Protein 1AM7 (pdb70)

Organism: Escherichia phage lambda (NCBI:txid2681611)

Foldseek 3Di:
DDDDDLLLQLLLLLLLLVVQQDVPQDDPPRSQQAWPVRDGDDFWQEQPQDWDDPDVVDTFGFGGSNGDGRPPPVCVVVVPRTNDNVSVSVVVVVVLVVLVCPVCSVVAVQLVSLQSCVVVPSGDHVVDPPSVVSSVVSSVSSVVSPGDHD/DDDDDLLLQLLLLLLLLVVQADVPQDDPPRSQQAWPPRDGDDFWQEQPQDWDDPPVQPTAGFGGSNGDGRPPPVCVVVVPRTNDNVSVSVVVVVVLVVLVLVVCSVVAVQVVSLVSCLCVPQRPPVPRPDHHDDSVVSSVSSVVSPGDHD/DDDDDLLLVLLLLLLLLVVQADVPQDDPPRSQQAWPPRDGDDFFQEQPQDWDDPDPPDIFGQGGSNGDGRPPPVCVVVVPRTRDNVSVSVVVVVLLVVLVLVVCSVVAVQLVSLQSCVVVPSGDHVVDDCSVVSVVVSSVSSVVSPGDHD

Solvent-accessible surface area: 21314 Å² total

Nearest PDB structures (foldseek):
  1am7-assembly1_A  TM=1.004E+00  e=1.777E-24  Lambdavirus lambda
  1d9u-assembly1_A  TM=9.525E-01  e=1.340E-22  Lambdavirus lambda
  8kea-assembly1_C  TM=6.366E-01  e=3.855E-06  unclassified Caudoviricetes
  1ge9-assembly1_A  TM=1.756E-01  e=1.557E+00  Aquifex aeolicus
  1am7-assembly1_A  TM=1.007E+00  e=6.224E-26  Lambdavirus lambda

Secondary structure (DSSP, 8-state):
-PPP-HHHHHHHHHH---SSSSSSS--SSTTTTBBTTS-B----SS-----EEEETTEEE--BTTTTB----HHHHHHT-----HHHHHHHHHHHHHHTT-HHHHHHT-HHHHHHHHTT---SPPTTSTTHHHHHHHHHHHHHHTT----/-PPP-HHHHHHHHHH---SSSSSSS--SSTTTTBBTTS-B----SS-----S---TTT----BTTTTB----HHHHHHT-----HHHHHHHHHHHHHHTT-HHHHHHT-HHHHHHHHTT---STT--SSS----HHHHHHHHHHTT----/-PPP-HHHHHHHHHH---SSSSSSS--SSTTTTBBTTS-B----SS-----EEEETTEEE--BTTTTB----HHHHHHT-----HHHHHHHHHHHHHHTT-HHHHHHT-HHHHHHHHTT---SPPTTSTTHHHHHHHHHHHHHHTT----

Structure (mmCIF, N/CA/C/O backbone):
data_1AM7
#
_entry.id   1AM7
#
_cell.length_a   73.010
_cell.length_b   78.800
_cell.length_c   82.310
_cell.angle_alpha   90.00
_cell.angle_beta   90.00
_cell.angle_gamma   90.00
#
_symmetry.space_group_name_H-M   'P 21 21 21'
#
loop_
_entity.id
_entity.type
_entity.pdbx_description
1 polymer LYSOZYME
2 non-polymer 'ISOPROPYL ALCOHOL'
3 water water
#
loop_
_atom_site.group_PDB
_atom_site.id
_atom_site.type_symbol
_atom_site.label_atom_id
_atom_site.label_alt_id
_atom_site.label_comp_id
_atom_site.label_asym_id
_atom_site.label_entity_id
_atom_site.label_seq_id
_atom_site.pdbx_PDB_ins_code
_atom_site.Cartn_x
_atom_site.Cartn_y
_atom_site.Cartn_z
_atom_site.occupancy
_atom_site.B_iso_or_equiv
_atom_site.auth_seq_id
_atom_site.auth_comp_id
_atom_site.auth_asym_id
_atom_site.auth_atom_id
_atom_site.pdbx_PDB_model_num
ATOM 1 N N . MET A 1 1 ? 69.740 78.991 29.897 1.00 46.56 1 MET A N 1
ATOM 2 C CA . MET A 1 1 ? 68.840 79.187 28.738 1.00 47.11 1 MET A CA 1
ATOM 3 C C . MET A 1 1 ? 69.661 79.039 27.455 1.00 42.76 1 MET A C 1
ATOM 4 O O . MET A 1 1 ? 70.807 79.502 27.391 1.00 43.07 1 MET A O 1
ATOM 9 N N . VAL A 1 2 ? 69.108 78.293 26.497 1.00 36.55 2 VAL A N 1
ATOM 10 C CA . VAL A 1 2 ? 69.726 78.074 25.186 1.00 29.16 2 VAL A CA 1
ATOM 11 C C . VAL A 1 2 ? 69.694 79.423 24.462 1.00 26.75 2 VAL A C 1
ATOM 12 O O . VAL A 1 2 ? 68.754 80.189 24.606 1.00 27.29 2 VAL A O 1
ATOM 16 N N . GLU A 1 3 ? 70.733 79.715 23.702 1.00 25.47 3 GLU A N 1
ATOM 17 C CA . GLU A 1 3 ? 70.798 80.969 22.986 1.00 23.77 3 GLU A CA 1
ATOM 18 C C . GLU A 1 3 ? 69.841 81.035 21.791 1.00 23.72 3 GLU A C 1
ATOM 19 O O . GLU A 1 3 ? 69.594 80.050 21.101 1.00 23.20 3 GLU A O 1
ATOM 25 N N . ILE A 1 4 ? 69.307 82.208 21.528 1.00 23.36 4 ILE A N 1
ATOM 26 C CA . ILE A 1 4 ? 68.413 82.345 20.398 1.00 25.27 4 ILE A CA 1
ATOM 27 C C . ILE A 1 4 ? 69.172 82.974 19.251 1.00 24.13 4 ILE A C 1
ATOM 28 O O . ILE A 1 4 ? 70.016 83.832 19.481 1.00 28.75 4 ILE A O 1
ATOM 33 N N . ASN A 1 5 ? 68.952 82.477 18.039 1.00 18.41 5 ASN A N 1
ATOM 34 C CA . ASN A 1 5 ? 69.581 83.048 16.863 1.00 15.71 5 ASN A CA 1
ATOM 35 C C . ASN A 1 5 ? 68.477 83.087 15.843 1.00 17.26 5 ASN A C 1
ATOM 36 O O . ASN A 1 5 ? 67.369 82.621 16.124 1.00 21.06 5 ASN A O 1
ATOM 41 N N . ASN A 1 6 ? 68.746 83.622 14.664 1.00 19.61 6 ASN A N 1
ATOM 42 C CA . ASN A 1 6 ? 67.695 83.730 13.670 1.00 22.72 6 ASN A CA 1
ATOM 43 C C . ASN A 1 6 ? 67.033 82.425 13.198 1.00 21.57 6 ASN A C 1
ATOM 44 O O . ASN A 1 6 ? 65.815 82.380 12.960 1.00 20.37 6 ASN A O 1
ATOM 49 N N . GLN A 1 7 ? 67.821 81.360 13.100 1.00 20.58 7 GLN A N 1
ATOM 50 C CA . GLN A 1 7 ? 67.303 80.074 12.655 1.00 18.39 7 GLN A CA 1
ATOM 51 C C . GLN A 1 7 ? 66.369 79.506 13.703 1.00 17.42 7 GLN A C 1
ATOM 52 O O . GLN A 1 7 ? 65.275 79.052 13.385 1.00 14.02 7 GLN A O 1
ATOM 58 N N . ARG A 1 8 ? 66.796 79.594 14.961 1.00 18.67 8 ARG A N 1
ATOM 59 C CA . ARG A 1 8 ? 66.024 79.108 16.092 1.00 18.97 8 ARG A CA 1
ATOM 60 C C . ARG A 1 8 ? 64.747 79.905 16.296 1.00 20.11 8 ARG A C 1
ATOM 61 O O . ARG A 1 8 ? 63.693 79.327 16.583 1.00 21.26 8 ARG A O 1
ATOM 69 N N . LYS A 1 9 ? 64.827 81.224 16.120 1.00 20.43 9 LYS A N 1
ATOM 70 C CA . LYS A 1 9 ? 63.654 82.081 16.274 1.00 18.41 9 LYS A CA 1
ATOM 71 C C . LYS A 1 9 ? 62.640 81.696 15.213 1.00 15.52 9 LYS A C 1
ATOM 72 O O . LYS A 1 9 ? 61.460 81.526 15.505 1.00 19.80 9 LYS A O 1
ATOM 78 N N . ALA A 1 10 ? 63.102 81.548 13.977 1.00 15.38 10 ALA A N 1
ATOM 79 C CA . ALA A 1 10 ? 62.225 81.153 12.880 1.00 14.94 10 ALA A CA 1
ATOM 80 C C . ALA A 1 10 ? 61.563 79.781 13.166 1.00 18.75 10 ALA A C 1
ATOM 81 O O . ALA A 1 10 ? 60.396 79.557 12.819 1.00 17.60 10 ALA A O 1
ATOM 83 N N . PHE A 1 11 ? 62.288 78.871 13.816 1.00 15.99 11 PHE A N 1
ATOM 84 C CA . PHE A 1 11 ? 61.719 77.574 14.142 1.00 13.85 11 PHE A CA 1
ATOM 85 C C . PHE A 1 11 ? 60.626 77.736 15.196 1.00 16.77 11 PHE A C 1
ATOM 86 O O . PHE A 1 11 ? 59.580 77.098 15.099 1.00 18.51 11 PHE A O 1
ATOM 94 N N . LEU A 1 12 ? 60.857 78.577 16.205 1.00 15.28 12 LEU A N 1
ATOM 95 C CA . LEU A 1 12 ? 59.846 78.807 17.241 1.00 12.68 12 LEU A CA 1
ATOM 96 C C . LEU A 1 12 ? 58.589 79.453 16.633 1.00 15.46 12 LEU A C 1
ATOM 97 O O . LEU A 1 12 ? 57.462 79.117 17.016 1.00 16.72 12 LEU A O 1
ATOM 102 N N . ASP A 1 13 ? 58.763 80.351 15.665 1.00 11.78 13 ASP A N 1
ATOM 103 C CA . ASP A 1 13 ? 57.599 80.976 15.020 1.00 12.36 13 ASP A CA 1
ATOM 104 C C . ASP A 1 13 ? 56.805 79.945 14.199 1.00 12.47 13 ASP A C 1
ATOM 105 O O . ASP A 1 13 ? 55.575 79.935 14.202 1.00 13.88 13 ASP A O 1
ATOM 110 N N . MET A 1 14 ? 57.519 79.094 13.475 1.00 12.23 14 MET A N 1
ATOM 111 C CA . MET A 1 14 ? 56.892 78.051 12.679 1.00 12.03 14 MET A CA 1
ATOM 112 C C . MET A 1 14 ? 56.097 77.140 13.611 1.00 16.01 14 MET A C 1
ATOM 113 O O . MET A 1 14 ? 54.955 76.774 13.318 1.00 14.14 14 MET A O 1
ATOM 118 N N . LEU A 1 15 ? 56.699 76.819 14.756 1.00 13.73 15 LEU A N 1
ATOM 119 C CA . LEU A 1 15 ? 56.087 75.975 15.768 1.00 11.27 15 LEU A CA 1
ATOM 120 C C . LEU A 1 15 ? 54.810 76.619 16.333 1.00 18.06 15 LEU A C 1
ATOM 121 O O . LEU A 1 15 ? 53.781 75.952 16.449 1.00 17.32 15 LEU A O 1
ATOM 126 N N . ALA A 1 16 ? 54.870 77.906 16.693 1.00 18.67 16 ALA A N 1
ATOM 127 C CA . ALA A 1 16 ? 53.697 78.609 17.234 1.00 14.02 16 ALA A CA 1
ATOM 128 C C . ALA A 1 16 ? 52.566 78.609 16.188 1.00 13.21 16 ALA A C 1
ATOM 129 O O . ALA A 1 16 ? 51.366 78.522 16.513 1.00 10.83 16 ALA A O 1
ATOM 145 N N . SER A 1 18 ? 52.235 76.295 13.689 1.00 19.30 18 SER A N 1
ATOM 146 C CA . SER A 1 18 ? 51.831 74.890 13.594 1.00 15.66 18 SER A CA 1
ATOM 147 C C . SER A 1 18 ? 50.893 74.495 14.738 1.00 16.63 18 SER A C 1
ATOM 148 O O . SER A 1 18 ? 49.865 73.870 14.503 1.00 18.78 18 SER A O 1
ATOM 151 N N . GLU A 1 19 ? 51.238 74.869 15.967 1.00 14.95 19 GLU A N 1
ATOM 152 C CA . GLU A 1 19 ? 50.422 74.544 17.131 1.00 13.96 19 GLU A CA 1
ATOM 153 C C . GLU A 1 19 ? 49.134 75.342 17.230 1.00 16.02 19 GLU A C 1
ATOM 154 O O . GLU A 1 19 ? 48.305 75.058 18.085 1.00 21.40 19 GLU A O 1
ATOM 160 N N . GLY A 1 20 ? 48.973 76.360 16.391 1.00 16.40 20 GLY A N 1
ATOM 161 C CA . GLY A 1 20 ? 47.747 77.144 16.425 1.00 16.04 20 GLY A CA 1
ATOM 162 C C . GLY A 1 20 ? 47.643 78.233 17.482 1.00 16.86 20 GLY A C 1
ATOM 163 O O . GLY A 1 20 ? 46.558 78.749 17.723 1.00 18.10 20 GLY A O 1
ATOM 164 N N . THR A 1 21 ? 48.751 78.609 18.110 1.00 15.47 21 THR A N 1
ATOM 165 C CA . THR A 1 21 ? 48.696 79.655 19.134 1.00 15.79 21 THR A CA 1
ATOM 166 C C . THR A 1 21 ? 48.945 81.028 18.516 1.00 15.61 21 THR A C 1
ATOM 167 O O . THR A 1 21 ? 48.390 82.027 18.969 1.00 16.79 21 THR A O 1
ATOM 171 N N . ASP A 1 22 ? 49.779 81.066 17.481 1.00 13.78 22 ASP A N 1
ATOM 172 C CA . ASP A 1 22 ? 50.118 82.302 16.788 1.00 15.89 22 ASP A CA 1
ATOM 173 C C . ASP A 1 22 ? 49.975 82.056 15.275 1.00 18.82 22 ASP A C 1
ATOM 174 O O . ASP A 1 22 ? 50.964 81.944 14.544 1.00 19.43 22 ASP A O 1
ATOM 179 N N . ASN A 1 23 ? 48.738 81.985 14.800 1.00 21.65 23 ASN A N 1
ATOM 180 C CA . ASN A 1 23 ? 48.504 81.696 13.387 1.00 27.42 23 ASN A CA 1
ATOM 181 C C . ASN A 1 23 ? 47.621 82.702 12.652 1.00 30.28 23 ASN A C 1
ATOM 182 O O . ASN A 1 23 ? 47.175 82.442 11.531 1.00 34.84 23 ASN A O 1
ATOM 187 N N . GLY A 1 24 ? 47.373 83.847 13.273 1.00 31.86 24 GLY A N 1
ATOM 188 C CA . GLY A 1 24 ? 46.561 84.863 12.635 1.00 30.49 24 GLY A CA 1
ATOM 189 C C . GLY A 1 24 ? 45.069 84.663 12.778 1.00 32.69 24 GLY A C 1
ATOM 190 O O . GLY A 1 24 ? 44.310 85.520 12.364 1.00 37.71 24 GLY A O 1
ATOM 191 N N . ARG A 1 25 ? 44.630 83.560 13.366 1.00 31.72 25 ARG A N 1
ATOM 192 C CA . ARG A 1 25 ? 43.195 83.343 13.520 1.00 33.32 25 ARG A CA 1
ATOM 193 C C . ARG A 1 25 ? 42.838 83.195 14.982 1.00 31.62 25 ARG A C 1
ATOM 194 O O . ARG A 1 25 ? 41.865 83.780 15.440 1.00 35.23 25 ARG A O 1
ATOM 202 N N . GLN A 1 26 ? 43.615 82.397 15.711 1.00 27.98 26 GLN A N 1
ATOM 203 C CA . GLN A 1 26 ? 43.384 82.196 17.134 1.00 25.24 26 GLN A CA 1
ATOM 204 C C . GLN A 1 26 ? 43.575 83.550 17.836 1.00 26.07 26 GLN A C 1
ATOM 205 O O . GLN A 1 26 ? 44.530 84.280 17.577 1.00 26.27 26 GLN A O 1
ATOM 211 N N . LYS A 1 27 ? 42.627 83.911 18.682 1.00 25.64 27 LYS A N 1
ATOM 212 C CA . LYS A 1 27 ? 42.697 85.164 19.417 1.00 27.79 27 LYS A CA 1
ATOM 213 C C . LYS A 1 27 ? 43.884 85.141 20.406 1.00 27.26 27 LYS A C 1
ATOM 214 O O . LYS A 1 27 ? 44.192 84.106 21.012 1.00 29.15 27 LYS A O 1
ATOM 220 N N . THR A 1 28 ? 44.567 86.276 20.535 1.00 25.17 28 THR A N 1
ATOM 221 C CA . THR A 1 28 ? 45.692 86.399 21.455 1.00 21.33 28 THR A CA 1
ATOM 222 C C . THR A 1 28 ? 46.051 87.870 21.658 1.00 20.11 28 THR A C 1
ATOM 223 O O . THR A 1 28 ? 45.825 88.681 20.769 1.00 21.56 28 THR A O 1
ATOM 227 N N . ARG A 1 29 ? 46.570 88.216 22.836 1.00 16.71 29 ARG A N 1
ATOM 228 C CA . ARG A 1 29 ? 46.985 89.596 23.109 1.00 15.67 29 ARG A CA 1
ATOM 229 C C . ARG A 1 29 ? 48.489 89.642 23.118 1.00 12.70 29 ARG A C 1
ATOM 230 O O . ARG A 1 29 ? 49.075 90.706 23.296 1.00 16.46 29 ARG A O 1
ATOM 238 N N . ASN A 1 30 ? 49.125 88.500 22.893 1.00 14.78 30 ASN A N 1
ATOM 239 C CA . ASN A 1 30 ? 50.572 88.449 22.972 1.00 11.42 30 ASN A CA 1
ATOM 240 C C . ASN A 1 30 ? 51.230 87.325 22.178 1.00 15.60 30 ASN A C 1
ATOM 241 O O . ASN A 1 30 ? 51.898 86.459 22.741 1.00 16.33 30 ASN A O 1
ATOM 246 N N . HIS A 1 31 ? 50.985 87.311 20.876 1.00 16.19 31 HIS A N 1
ATOM 247 C CA . HIS A 1 31 ? 51.577 86.333 19.973 1.00 19.36 31 HIS A CA 1
ATOM 248 C C . HIS A 1 31 ? 51.475 84.865 20.364 1.00 16.89 31 HIS A C 1
ATOM 249 O O . HIS A 1 31 ? 52.405 84.102 20.100 1.00 20.53 31 HIS A O 1
ATOM 256 N N . GLY A 1 32 ? 50.349 84.472 20.954 1.00 15.11 32 GLY A N 1
ATOM 257 C CA . GLY A 1 32 ? 50.153 83.090 21.360 1.00 11.32 32 GLY A CA 1
ATOM 258 C C . GLY A 1 32 ? 50.695 82.696 22.720 1.00 13.28 32 GLY A C 1
ATOM 259 O O . GLY A 1 32 ? 50.339 81.638 23.229 1.00 19.46 32 GLY A O 1
ATOM 260 N N . TYR A 1 33 ? 51.506 83.546 23.341 1.00 12.08 33 TYR A N 1
ATOM 261 C CA . TYR A 1 33 ? 52.092 83.242 24.646 1.00 10.43 33 TYR A CA 1
ATOM 262 C C . TYR A 1 33 ? 51.079 83.148 25.783 1.00 14.70 33 TYR A C 1
ATOM 263 O O . TYR A 1 33 ? 51.412 82.730 26.885 1.00 14.55 33 TYR A O 1
ATOM 272 N N . ASP A 1 34 ? 49.847 83.541 25.503 1.00 15.10 34 ASP A N 1
ATOM 273 C CA . ASP A 1 34 ? 48.787 83.557 26.503 1.00 17.24 34 ASP A CA 1
ATOM 274 C C . ASP A 1 34 ? 47.675 82.578 26.185 1.00 18.60 34 ASP A C 1
ATOM 275 O O . ASP A 1 34 ? 46.595 82.651 26.775 1.00 17.83 34 ASP A O 1
ATOM 280 N N . VAL A 1 35 ? 47.933 81.677 25.246 1.00 17.90 35 VAL A N 1
ATOM 281 C CA . VAL A 1 35 ? 46.919 80.725 24.830 1.00 19.37 35 VAL A CA 1
ATOM 282 C C . VAL A 1 35 ? 46.888 79.410 25.612 1.00 21.67 35 VAL A C 1
ATOM 283 O O . VAL A 1 35 ? 47.930 78.786 25.834 1.00 22.72 35 VAL A O 1
ATOM 287 N N . ILE A 1 36 ? 45.694 79.037 26.080 1.00 21.90 36 ILE A N 1
ATOM 288 C CA . ILE A 1 36 ? 45.474 77.783 26.808 1.00 19.49 36 ILE A CA 1
ATOM 289 C C . ILE A 1 36 ? 44.841 76.838 25.788 1.00 18.89 36 ILE A C 1
ATOM 290 O O . ILE A 1 36 ? 44.055 77.286 24.936 1.00 16.11 36 ILE A O 1
ATOM 295 N N . VAL A 1 37 ? 45.196 75.554 25.855 1.00 18.05 37 VAL A N 1
ATOM 296 C CA . VAL A 1 37 ? 44.631 74.548 24.962 1.00 19.34 37 VAL A CA 1
ATOM 297 C C . VAL A 1 37 ? 43.105 74.729 24.934 1.00 23.68 37 VAL A C 1
ATOM 298 O O . VAL A 1 37 ? 42.458 74.896 25.980 1.00 24.53 37 VAL A O 1
ATOM 302 N N . GLY A 1 38 ? 42.531 74.755 23.735 1.00 25.34 38 GLY A N 1
ATOM 303 C CA . GLY A 1 38 ? 41.096 74.952 23.638 1.00 28.99 38 GLY A CA 1
ATOM 304 C C . GLY A 1 38 ? 40.781 76.357 23.133 1.00 29.66 38 GLY A C 1
ATOM 305 O O . GLY A 1 38 ? 39.706 76.590 22.575 1.00 28.88 38 GLY A O 1
ATOM 306 N N . GLY A 1 39 ? 41.682 77.308 23.371 1.00 27.06 39 GLY A N 1
ATOM 307 C CA . GLY A 1 39 ? 41.463 78.650 22.867 1.00 25.30 39 GLY A CA 1
ATOM 308 C C . GLY A 1 39 ? 41.237 79.783 23.849 1.00 26.65 39 GLY A C 1
ATOM 309 O O . GLY A 1 39 ? 41.077 80.935 23.432 1.00 30.06 39 GLY A O 1
ATOM 310 N N . GLU A 1 40 ? 41.186 79.469 25.139 1.00 28.64 40 GLU A N 1
ATOM 311 C CA . GLU A 1 40 ? 40.982 80.469 26.193 1.00 30.13 40 GLU A CA 1
ATOM 312 C C . GLU A 1 40 ? 42.330 81.204 26.446 1.00 30.46 40 GLU A C 1
ATOM 313 O O . GLU A 1 40 ? 43.401 80.665 26.161 1.00 30.63 40 GLU A O 1
ATOM 319 N N . LEU A 1 41 ? 42.290 82.419 26.979 1.00 24.60 41 LEU A N 1
ATOM 320 C CA . LEU A 1 41 ? 43.515 83.167 27.234 1.00 22.35 41 LEU A CA 1
ATOM 321 C C . LEU A 1 41 ? 43.726 83.381 28.714 1.00 23.02 41 LEU A C 1
ATOM 322 O O . LEU A 1 41 ? 42.764 83.394 29.469 1.00 27.09 41 LEU A O 1
ATOM 327 N N . PHE A 1 42 ? 44.982 83.523 29.134 1.00 20.90 42 PHE A N 1
ATOM 328 C CA . PHE A 1 42 ? 45.285 83.793 30.538 1.00 17.27 42 PHE A CA 1
ATOM 329 C C . PHE A 1 42 ? 46.028 85.122 30.570 1.00 18.33 42 PHE A C 1
ATOM 330 O O . PHE A 1 42 ? 46.445 85.621 29.527 1.00 17.85 42 PHE A O 1
ATOM 338 N N . THR A 1 43 ? 46.133 85.745 31.738 1.00 22.47 43 THR A N 1
ATOM 339 C CA . THR A 1 43 ? 46.822 87.029 31.826 1.00 23.87 43 THR A CA 1
ATOM 340 C C . THR A 1 43 ? 47.920 87.060 32.865 1.00 26.03 43 THR A C 1
ATOM 341 O O . THR A 1 43 ? 48.749 87.968 32.872 1.00 29.37 43 THR A O 1
ATOM 345 N N . ASP A 1 44 ? 47.912 86.092 33.768 1.00 26.37 44 ASP A N 1
ATOM 346 C CA . ASP A 1 44 ? 48.925 86.029 34.809 1.00 27.44 44 ASP A CA 1
ATOM 347 C C . ASP A 1 44 ? 50.062 85.144 34.315 1.00 25.88 44 ASP A C 1
ATOM 348 O O . ASP A 1 44 ? 49.852 83.970 34.018 1.00 32.37 44 ASP A O 1
ATOM 353 N N . TYR A 1 45 ? 51.252 85.723 34.190 1.00 24.69 45 TYR A N 1
ATOM 354 C CA . TYR A 1 45 ? 52.413 84.994 33.688 1.00 22.21 45 TYR A CA 1
ATOM 355 C C . TYR A 1 45 ? 53.342 84.444 34.752 1.00 24.50 45 TYR A C 1
ATOM 356 O O . TYR A 1 45 ? 54.435 83.979 34.430 1.00 27.01 45 TYR A O 1
ATOM 365 N N . SER A 1 46 ? 52.938 84.495 36.017 1.00 23.15 46 SER A N 1
ATOM 366 C CA . SER A 1 46 ? 53.805 83.995 37.079 1.00 26.10 46 SER A CA 1
ATOM 367 C C . SER A 1 46 ? 53.890 82.469 37.127 1.00 24.99 46 SER A C 1
ATOM 368 O O . SER A 1 46 ? 54.829 81.909 37.699 1.00 22.59 46 SER A O 1
ATOM 371 N N . ASP A 1 47 ? 52.922 81.795 36.509 1.00 22.31 47 ASP A N 1
ATOM 372 C CA . ASP A 1 47 ? 52.932 80.342 36.479 1.00 23.74 47 ASP A CA 1
ATOM 373 C C . ASP A 1 47 ? 52.043 79.813 35.353 1.00 23.10 47 ASP A C 1
ATOM 374 O O . ASP A 1 47 ? 51.277 80.558 34.742 1.00 23.10 47 ASP A O 1
ATOM 379 N N . HIS A 1 48 ? 52.235 78.538 35.028 1.00 22.35 48 HIS A N 1
ATOM 380 C CA . HIS A 1 48 ? 51.443 77.840 34.022 1.00 21.81 48 HIS A CA 1
ATOM 381 C C . HIS A 1 48 ? 50.019 77.940 34.565 1.00 20.27 48 HIS A C 1
ATOM 382 O O . HIS A 1 48 ? 49.805 77.754 35.755 1.00 24.35 48 HIS A O 1
ATOM 389 N N . PRO A 1 49 ? 49.026 78.225 33.711 1.00 21.45 49 PRO A N 1
ATOM 390 C CA . PRO A 1 49 ? 47.643 78.334 34.215 1.00 22.80 49 PRO A CA 1
ATOM 391 C C . PRO A 1 49 ? 47.093 77.048 34.864 1.00 25.45 49 PRO A C 1
ATOM 392 O O . PRO A 1 49 ? 46.160 77.085 35.657 1.00 26.87 49 PRO A O 1
ATOM 396 N N . ARG A 1 50 ? 47.655 75.911 34.474 1.00 27.36 50 ARG A N 1
ATOM 397 C CA . ARG A 1 50 ? 47.270 74.611 35.018 1.00 28.93 50 ARG A CA 1
ATOM 398 C C . ARG A 1 50 ? 45.797 74.213 34.880 1.00 31.16 50 ARG A C 1
ATOM 399 O O . ARG A 1 50 ? 45.236 73.585 35.772 1.00 35.70 50 ARG A O 1
ATOM 407 N N . LYS A 1 51 ? 45.175 74.549 33.760 1.00 33.71 51 LYS A N 1
ATOM 408 C CA . LYS A 1 51 ? 43.789 74.181 33.542 1.00 32.63 51 LYS A CA 1
ATOM 409 C C . LYS A 1 51 ? 43.739 72.902 32.732 1.00 32.06 51 LYS A C 1
ATOM 410 O O . LYS A 1 51 ? 44.470 72.754 31.748 1.00 31.67 51 LYS A O 1
ATOM 416 N N . LEU A 1 52 ? 42.952 71.940 33.197 1.00 30.47 52 LEU A N 1
ATOM 417 C CA . LEU A 1 52 ? 42.780 70.702 32.450 1.00 31.91 52 LEU A CA 1
ATOM 418 C C . LEU A 1 52 ? 41.533 70.959 31.603 1.00 30.04 52 LEU A C 1
ATOM 419 O O . LEU A 1 52 ? 40.452 71.231 32.132 1.00 32.57 52 LEU A O 1
ATOM 424 N N . VAL A 1 53 ? 41.737 71.046 30.296 1.00 30.80 53 VAL A N 1
ATOM 425 C CA . VAL A 1 53 ? 40.656 71.296 29.351 1.00 30.88 53 VAL A CA 1
ATOM 426 C C . VAL A 1 53 ? 40.262 69.994 28.657 1.00 30.82 53 VAL A C 1
ATOM 427 O O . VAL A 1 53 ? 41.125 69.217 28.244 1.00 29.47 53 VAL A O 1
ATOM 431 N N . THR A 1 54 ? 38.959 69.737 28.592 1.00 33.87 54 THR A N 1
ATOM 432 C CA . THR A 1 54 ? 38.435 68.539 27.947 1.00 36.01 54 THR A CA 1
ATOM 433 C C . THR A 1 54 ? 38.084 68.946 26.538 1.00 37.65 54 THR A C 1
ATOM 434 O O . THR A 1 54 ? 37.216 69.788 26.349 1.00 41.48 54 THR A O 1
ATOM 438 N N . LEU A 1 55 ? 38.777 68.383 25.556 1.00 38.72 55 LEU A N 1
ATOM 439 C CA . LEU A 1 55 ? 38.512 68.696 24.156 1.00 42.28 55 LEU A CA 1
ATOM 440 C C . LEU A 1 55 ? 37.405 67.784 23.623 1.00 46.05 55 LEU A C 1
ATOM 441 O O . LEU A 1 55 ? 36.668 68.152 22.716 1.00 47.63 55 LEU A O 1
ATOM 446 N N . ASN A 1 56 ? 37.301 66.597 24.207 1.00 49.27 56 ASN A N 1
ATOM 447 C CA . ASN A 1 56 ? 36.278 65.598 23.886 1.00 52.79 56 ASN A CA 1
ATOM 448 C C . ASN A 1 56 ? 36.484 64.537 24.969 1.00 55.51 56 ASN A C 1
ATOM 449 O O . ASN A 1 56 ? 37.484 64.587 25.676 1.00 58.55 56 ASN A O 1
ATOM 454 N N . PRO A 1 57 ? 35.557 63.574 25.128 1.00 59.16 57 PRO A N 1
ATOM 455 C CA . PRO A 1 57 ? 35.711 62.544 26.172 1.00 58.29 57 PRO A CA 1
ATOM 456 C C . PRO A 1 57 ? 37.033 61.768 26.247 1.00 55.41 57 PRO A C 1
ATOM 457 O O . PRO A 1 57 ? 37.481 61.399 27.333 1.00 53.16 57 PRO A O 1
ATOM 461 N N . LYS A 1 58 ? 37.646 61.524 25.099 1.00 55.04 58 LYS A N 1
ATOM 462 C CA . LYS A 1 58 ? 38.904 60.792 25.057 1.00 60.29 58 LYS A CA 1
ATOM 463 C C . LYS A 1 58 ? 40.144 61.699 25.126 1.00 60.37 58 LYS A C 1
ATOM 464 O O . LYS A 1 58 ? 41.249 61.209 25.372 1.00 61.60 58 LYS A O 1
ATOM 470 N N . LEU A 1 59 ? 39.968 63.008 24.935 1.00 57.29 59 LEU A N 1
ATOM 471 C CA . LEU A 1 59 ? 41.107 63.928 24.927 1.00 52.60 59 LEU A CA 1
ATOM 472 C C . LEU A 1 59 ? 41.109 65.119 25.901 1.00 48.68 59 LEU A C 1
ATOM 473 O O . LEU A 1 59 ? 40.371 66.089 25.739 1.00 46.42 59 LEU A O 1
ATOM 478 N N . LYS A 1 60 ? 41.986 65.040 26.891 1.00 45.10 60 LYS A N 1
ATOM 479 C CA . LYS A 1 60 ? 42.158 66.088 27.882 1.00 42.58 60 LYS A CA 1
ATOM 480 C C . LYS A 1 60 ? 43.617 66.549 27.730 1.00 39.08 60 LYS A C 1
ATOM 481 O O . LYS A 1 60 ? 44.449 65.807 27.213 1.00 37.96 60 LYS A O 1
ATOM 487 N N . SER A 1 61 ? 43.935 67.758 28.174 1.00 32.52 61 SER A N 1
ATOM 488 C CA . SER A 1 61 ? 45.279 68.301 28.025 1.00 28.72 61 SER A CA 1
ATOM 489 C C . SER A 1 61 ? 45.452 69.540 28.887 1.00 27.41 61 SER A C 1
ATOM 490 O O . SER A 1 61 ? 44.488 70.215 29.216 1.00 25.07 61 SER A O 1
ATOM 493 N N . THR A 1 62 ? 46.690 69.825 29.270 1.00 29.73 62 THR A N 1
ATOM 494 C CA . THR A 1 62 ? 46.981 70.998 30.079 1.00 26.90 62 THR A CA 1
ATOM 495 C C . THR A 1 62 ? 47.897 71.955 29.309 1.00 25.86 62 THR A C 1
ATOM 496 O O . THR A 1 62 ? 48.468 72.872 29.903 1.00 27.48 62 THR A O 1
ATOM 500 N N . GLY A 1 63 ? 48.029 71.743 28.001 1.00 21.87 63 GLY A N 1
ATOM 501 C CA . GLY A 1 63 ? 48.878 72.598 27.189 1.00 19.40 63 GLY A CA 1
ATOM 502 C C . GLY A 1 63 ? 48.553 74.071 27.342 1.00 18.50 63 GLY A C 1
ATOM 503 O O . GLY A 1 63 ? 47.375 74.450 27.358 1.00 25.10 63 GLY A O 1
ATOM 504 N N . ALA A 1 64 ? 49.581 74.899 27.508 1.00 15.75 64 ALA A N 1
ATOM 505 C CA . ALA A 1 64 ? 49.395 76.346 27.650 1.00 16.97 64 ALA A CA 1
ATOM 506 C C . ALA A 1 64 ? 50.624 77.055 27.121 1.00 18.47 64 ALA A C 1
ATOM 507 O O . ALA A 1 64 ? 51.712 76.477 27.045 1.00 21.05 64 ALA A O 1
ATOM 509 N N . GLY A 1 65 ? 50.461 78.313 26.767 1.00 18.60 65 GLY A N 1
ATOM 510 C CA . GLY A 1 65 ? 51.580 79.066 26.240 1.00 19.40 65 GLY A CA 1
ATOM 511 C C . GLY A 1 65 ? 51.725 78.920 24.733 1.00 17.99 65 GLY A C 1
ATOM 512 O O . GLY A 1 65 ? 51.042 78.114 24.098 1.00 20.74 65 GLY A O 1
ATOM 513 N N . ARG A 1 66 ? 52.691 79.635 24.180 1.00 13.70 66 ARG A N 1
ATOM 514 C CA . ARG A 1 66 ? 52.917 79.639 22.758 1.00 14.70 66 ARG A CA 1
ATOM 515 C C . ARG A 1 66 ? 53.236 78.277 22.160 1.00 15.67 66 ARG A C 1
ATOM 516 O O . ARG A 1 66 ? 52.929 78.017 21.011 1.00 14.00 66 ARG A O 1
ATOM 524 N N . TYR A 1 67 ? 53.821 77.389 22.943 1.00 16.95 67 TYR A N 1
ATOM 525 C CA . TYR A 1 67 ? 54.187 76.084 22.421 1.00 16.04 67 TYR A CA 1
ATOM 526 C C . TYR A 1 67 ? 53.383 74.973 23.059 1.00 17.24 67 TYR A C 1
ATOM 527 O O . TYR A 1 67 ? 53.767 73.807 22.998 1.00 18.73 67 TYR A O 1
ATOM 536 N N . GLN A 1 68 ? 52.273 75.351 23.687 1.00 17.19 68 GLN A N 1
ATOM 537 C CA . GLN A 1 68 ? 51.371 74.398 24.317 1.00 17.53 68 GLN A CA 1
ATOM 538 C C . GLN A 1 68 ? 52.080 73.383 25.213 1.00 19.40 68 GLN A C 1
ATOM 539 O O . GLN A 1 68 ? 51.968 72.179 25.015 1.00 17.80 68 GLN A O 1
ATOM 545 N N . LEU A 1 69 ? 52.802 73.894 26.203 1.00 18.99 69 LEU A N 1
ATOM 546 C CA . LEU A 1 69 ? 53.560 73.081 27.144 1.00 15.44 69 LEU A CA 1
ATOM 547 C C . LEU A 1 69 ? 52.643 72.473 28.205 1.00 17.76 69 LEU A C 1
ATOM 548 O O . LEU A 1 69 ? 51.841 73.194 28.802 1.00 16.55 69 LEU A O 1
ATOM 553 N N . LEU A 1 70 ? 52.720 71.153 28.399 1.00 18.33 70 LEU A N 1
ATOM 554 C CA . LEU A 1 70 ? 51.912 70.459 29.413 1.00 18.02 70 LEU A CA 1
ATOM 555 C C . LEU A 1 70 ? 52.424 70.846 30.802 1.00 21.18 70 LEU A C 1
ATOM 556 O O . LEU A 1 70 ? 53.639 71.004 31.000 1.00 22.37 70 LEU A O 1
ATOM 561 N N . SER A 1 71 ? 51.524 70.942 31.780 1.00 21.71 71 SER A N 1
ATOM 562 C CA . SER A 1 71 ? 51.935 71.335 33.126 1.00 20.75 71 SER A CA 1
ATOM 563 C C . SER A 1 71 ? 52.993 70.451 33.765 1.00 23.19 71 SER A C 1
ATOM 564 O O . SER A 1 71 ? 53.910 70.976 34.407 1.00 24.42 71 SER A O 1
ATOM 567 N N . ARG A 1 72 ? 52.907 69.130 33.567 1.00 21.07 72 ARG A N 1
ATOM 568 C CA . ARG A 1 72 ? 53.890 68.244 34.162 1.00 25.37 72 ARG A CA 1
ATOM 569 C C . ARG A 1 72 ? 55.283 68.480 33.585 1.00 26.58 72 ARG A C 1
ATOM 570 O O . ARG A 1 72 ? 56.280 68.387 34.303 1.00 29.15 72 ARG A O 1
ATOM 606 N N . ASP A 1 75 ? 56.631 71.832 35.159 1.00 24.41 75 ASP A N 1
ATOM 607 C CA . ASP A 1 75 ? 57.216 71.633 36.480 1.00 26.58 75 ASP A CA 1
ATOM 608 C C . ASP A 1 75 ? 58.617 71.053 36.410 1.00 28.05 75 ASP A C 1
ATOM 609 O O . ASP A 1 75 ? 59.520 71.514 37.123 1.00 27.20 75 ASP A O 1
ATOM 614 N N . ALA A 1 76 ? 58.804 70.053 35.548 1.00 25.26 76 ALA A N 1
ATOM 615 C CA . ALA A 1 76 ? 60.119 69.446 35.391 1.00 26.77 76 ALA A CA 1
ATOM 616 C C . ALA A 1 76 ? 61.159 70.507 34.970 1.00 25.67 76 ALA A C 1
ATOM 617 O O . ALA A 1 76 ? 62.148 70.742 35.673 1.00 30.87 76 ALA A O 1
ATOM 619 N N . TYR A 1 77 ? 60.888 71.197 33.867 1.00 24.53 77 TYR A N 1
ATOM 620 C CA . TYR A 1 77 ? 61.786 72.218 33.347 1.00 18.46 77 TYR A CA 1
ATOM 621 C C . TYR A 1 77 ? 61.944 73.475 34.179 1.00 20.53 77 TYR A C 1
ATOM 622 O O . TYR A 1 77 ? 63.017 74.062 34.179 1.00 19.50 77 TYR A O 1
ATOM 631 N N . ARG A 1 78 ? 60.881 73.919 34.849 1.00 22.60 78 ARG A N 1
ATOM 632 C CA . ARG A 1 78 ? 60.957 75.104 35.706 1.00 25.05 78 ARG A CA 1
ATOM 633 C C . ARG A 1 78 ? 62.097 74.850 36.703 1.00 29.09 78 ARG A C 1
ATOM 634 O O . ARG A 1 78 ? 63.029 75.643 36.822 1.00 28.81 78 ARG A O 1
ATOM 649 N N . LYS A 1 79 ? 62.027 73.698 37.364 1.00 31.98 79 LYS A N 1
ATOM 650 C CA . LYS A 1 79 ? 62.987 73.263 38.373 1.00 33.51 79 LYS A CA 1
ATOM 651 C C . LYS A 1 79 ? 64.390 73.133 37.779 1.00 32.63 79 LYS A C 1
ATOM 652 O O . LYS A 1 79 ? 65.363 73.703 38.277 1.00 33.41 79 LYS A O 1
ATOM 658 N N . GLN A 1 80 ? 64.479 72.376 36.700 1.00 30.11 80 GLN A N 1
ATOM 659 C CA . GLN A 1 80 ? 65.733 72.143 36.014 1.00 27.86 80 GLN A CA 1
ATOM 660 C C . GLN A 1 80 ? 66.452 73.400 35.501 1.00 29.45 80 GLN A C 1
ATOM 661 O O . GLN A 1 80 ? 67.681 73.477 35.547 1.00 29.85 80 GLN A O 1
ATOM 667 N N . LEU A 1 81 ? 65.702 74.355 34.959 1.00 27.62 81 LEU A N 1
ATOM 668 C CA . LEU A 1 81 ? 66.309 75.561 34.403 1.00 25.85 81 LEU A CA 1
ATOM 669 C C . LEU A 1 81 ? 66.329 76.752 35.353 1.00 27.39 81 LEU A C 1
ATOM 670 O O . LEU A 1 81 ? 66.885 77.794 35.024 1.00 30.57 81 LEU A O 1
ATOM 675 N N . GLY A 1 82 ? 65.716 76.603 36.522 1.00 27.52 82 GLY A N 1
ATOM 676 C CA . GLY A 1 82 ? 65.673 77.689 37.488 1.00 28.58 82 GLY A CA 1
ATOM 677 C C . GLY A 1 82 ? 64.827 78.866 37.026 1.00 30.74 82 GLY A C 1
ATOM 678 O O . GLY A 1 82 ? 65.220 80.020 37.215 1.00 35.12 82 GLY A O 1
ATOM 679 N N . LEU A 1 83 ? 63.679 78.580 36.411 1.00 24.83 83 LEU A N 1
ATOM 680 C CA . LEU A 1 83 ? 62.789 79.620 35.917 1.00 26.57 83 LEU A CA 1
ATOM 681 C C . LEU A 1 83 ? 61.894 80.126 37.042 1.00 25.96 83 LEU A C 1
ATOM 682 O O . LEU A 1 83 ? 61.355 79.348 37.828 1.00 25.07 83 LEU A O 1
ATOM 687 N N . LYS A 1 84 ? 61.723 81.438 37.099 1.00 27.94 84 LYS A N 1
ATOM 688 C CA . LYS A 1 84 ? 60.911 82.043 38.141 1.00 30.75 84 LYS A CA 1
ATOM 689 C C . LYS A 1 84 ? 59.489 82.423 37.716 1.00 26.30 84 LYS A C 1
ATOM 690 O O . LYS A 1 84 ? 58.689 82.862 38.535 1.00 27.27 84 LYS A O 1
ATOM 696 N N . ASP A 1 85 ? 59.157 82.216 36.448 1.00 23.37 85 ASP A N 1
ATOM 697 C CA . ASP A 1 85 ? 57.825 82.557 35.961 1.00 19.73 85 ASP A CA 1
ATOM 698 C C . ASP A 1 85 ? 57.537 81.840 34.642 1.00 17.13 85 ASP A C 1
ATOM 699 O O . ASP A 1 85 ? 58.415 81.152 34.095 1.00 16.88 85 ASP A O 1
ATOM 704 N N . PHE A 1 86 ? 56.323 82.026 34.134 1.00 12.40 86 PHE A N 1
ATOM 705 C CA . PHE A 1 86 ? 55.887 81.439 32.876 1.00 13.00 86 PHE A CA 1
ATOM 706 C C . PHE A 1 86 ? 55.794 82.570 31.828 1.00 14.80 86 PHE A C 1
ATOM 707 O O . PHE A 1 86 ? 54.879 82.582 30.994 1.00 14.74 86 PHE A O 1
ATOM 715 N N . SER A 1 87 ? 56.733 83.521 31.880 1.00 14.88 87 SER A N 1
ATOM 716 C CA . SER A 1 87 ? 56.764 84.651 30.938 1.00 18.48 87 SER A CA 1
ATOM 717 C C . SER A 1 87 ? 57.191 84.162 29.545 1.00 19.26 87 SER A C 1
ATOM 718 O O . SER A 1 87 ? 57.741 83.056 29.407 1.00 15.51 87 SER A O 1
ATOM 721 N N . PRO A 1 88 ? 56.943 84.976 28.495 1.00 18.86 88 PRO A N 1
ATOM 722 C CA . PRO A 1 88 ? 57.332 84.574 27.143 1.00 16.71 88 PRO A CA 1
ATOM 723 C C . PRO A 1 88 ? 58.772 84.082 27.074 1.00 15.67 88 PRO A C 1
ATOM 724 O O . PRO A 1 88 ? 59.030 83.071 26.432 1.00 15.44 88 PRO A O 1
ATOM 728 N N . LYS A 1 89 ? 59.697 84.773 27.744 1.00 14.56 89 LYS A N 1
ATOM 729 C CA . LYS A 1 89 ? 61.099 84.355 27.748 1.00 14.55 89 LYS A CA 1
ATOM 730 C C . LYS A 1 89 ? 61.245 82.936 28.324 1.00 17.86 89 LYS A C 1
ATOM 731 O O . LYS A 1 89 ? 62.014 82.118 27.812 1.00 14.41 89 LYS A O 1
ATOM 737 N N . SER A 1 90 ? 60.537 82.659 29.416 1.00 14.86 90 SER A N 1
ATOM 738 C CA . SER A 1 90 ? 60.599 81.345 30.039 1.00 15.35 90 SER A CA 1
ATOM 739 C C . SER A 1 90 ? 60.021 80.273 29.104 1.00 18.04 90 SER A C 1
ATOM 740 O O . SER A 1 90 ? 60.552 79.155 29.002 1.00 16.71 90 SER A O 1
ATOM 743 N N . GLN A 1 91 ? 58.937 80.617 28.416 1.00 16.50 91 GLN A N 1
ATOM 744 C CA . GLN A 1 91 ? 58.312 79.681 27.491 1.00 16.60 91 GLN A CA 1
ATOM 745 C C . GLN A 1 91 ? 59.261 79.323 26.355 1.00 15.38 91 GLN A C 1
ATOM 746 O O . GLN A 1 91 ? 59.377 78.149 26.002 1.00 14.00 91 GLN A O 1
ATOM 752 N N . ASP A 1 92 ? 59.948 80.326 25.807 1.00 14.81 92 ASP A N 1
ATOM 753 C CA . ASP A 1 92 ? 60.927 80.121 24.743 1.00 15.45 92 ASP A CA 1
ATOM 754 C C . ASP A 1 92 ? 62.053 79.220 25.259 1.00 17.26 92 ASP A C 1
ATOM 755 O O . ASP A 1 92 ? 62.527 78.313 24.549 1.00 15.76 92 ASP A O 1
ATOM 760 N N . ALA A 1 93 ? 62.499 79.498 26.486 1.00 14.47 93 ALA A N 1
ATOM 761 C CA . ALA A 1 93 ? 63.594 78.746 27.097 1.00 13.15 93 ALA A CA 1
ATOM 762 C C . ALA A 1 93 ? 63.304 77.257 27.159 1.00 14.09 93 ALA A C 1
ATOM 763 O O . ALA A 1 93 ? 64.155 76.435 26.789 1.00 12.05 93 ALA A O 1
ATOM 765 N N . VAL A 1 94 ? 62.114 76.912 27.643 1.00 13.64 94 VAL A N 1
ATOM 766 C CA . VAL A 1 94 ? 61.708 75.514 27.753 1.00 17.17 94 VAL A CA 1
ATOM 767 C C . VAL A 1 94 ? 61.601 74.846 26.374 1.00 19.58 94 VAL A C 1
ATOM 768 O O . VAL A 1 94 ? 62.064 73.710 26.186 1.00 19.93 94 VAL A O 1
ATOM 772 N N . ALA A 1 95 ? 61.002 75.542 25.411 1.00 16.17 95 ALA A N 1
ATOM 773 C CA . ALA A 1 95 ? 60.871 74.992 24.073 1.00 14.41 95 ALA A CA 1
ATOM 774 C C . ALA A 1 95 ? 62.251 74.680 23.501 1.00 19.36 95 ALA A C 1
ATOM 775 O O . ALA A 1 95 ? 62.482 73.572 22.995 1.00 21.21 95 ALA A O 1
ATOM 777 N N . LEU A 1 96 ? 63.171 75.644 23.599 1.00 18.38 96 LEU A N 1
ATOM 778 C CA . LEU A 1 96 ? 64.531 75.464 23.083 1.00 19.65 96 LEU A CA 1
ATOM 779 C C . LEU A 1 96 ? 65.253 74.339 23.821 1.00 17.83 96 LEU A C 1
ATOM 780 O O . LEU A 1 96 ? 66.006 73.569 23.215 1.00 15.47 96 LEU A O 1
ATOM 785 N N . GLN A 1 97 ? 65.001 74.226 25.122 1.00 15.24 97 GLN A N 1
ATOM 786 C CA . GLN A 1 97 ? 65.634 73.177 25.909 1.00 16.65 97 GLN A CA 1
ATOM 787 C C . GLN A 1 97 ? 65.191 71.816 25.399 1.00 15.91 97 GLN A C 1
ATOM 788 O O . GLN A 1 97 ? 66.004 70.899 25.286 1.00 19.67 97 GLN A O 1
ATOM 794 N N . GLN A 1 98 ? 63.901 71.678 25.111 1.00 15.27 98 GLN A N 1
ATOM 795 C CA . GLN A 1 98 ? 63.369 70.405 24.610 1.00 15.40 98 GLN A CA 1
ATOM 796 C C . GLN A 1 98 ? 63.942 70.091 23.240 1.00 15.84 98 GLN A C 1
ATOM 797 O O . GLN A 1 98 ? 64.272 68.945 22.953 1.00 20.31 98 GLN A O 1
ATOM 803 N N . ILE A 1 99 ? 64.088 71.119 22.404 1.00 16.68 99 ILE A N 1
ATOM 804 C CA . ILE A 1 99 ? 64.650 70.958 21.068 1.00 15.76 99 ILE A CA 1
ATOM 805 C C . ILE A 1 99 ? 66.115 70.527 21.176 1.00 19.54 99 ILE A C 1
ATOM 806 O O . ILE A 1 99 ? 66.588 69.674 20.418 1.00 22.05 99 ILE A O 1
ATOM 811 N N . LYS A 1 100 ? 66.822 71.104 22.138 1.00 19.70 100 LYS A N 1
ATOM 812 C CA . LYS A 1 100 ? 68.225 70.781 22.379 1.00 20.20 100 LYS A CA 1
ATOM 813 C C . LYS A 1 100 ? 68.374 69.300 22.770 1.00 20.96 100 LYS A C 1
ATOM 814 O O . LYS A 1 100 ? 69.212 68.579 22.229 1.00 19.69 100 LYS A O 1
ATOM 820 N N . GLU A 1 101 ? 67.517 68.845 23.672 1.00 20.47 101 GLU A N 1
ATOM 821 C CA . GLU A 1 101 ? 67.547 67.468 24.142 1.00 22.35 101 GLU A CA 1
ATOM 822 C C . GLU A 1 101 ? 67.214 66.418 23.091 1.00 22.30 101 GLU A C 1
ATOM 823 O O . GLU A 1 101 ? 67.538 65.250 23.257 1.00 24.00 101 GLU A O 1
ATOM 829 N N . ARG A 1 102 ? 66.615 66.849 21.993 1.00 21.69 102 ARG A N 1
ATOM 830 C CA . ARG A 1 102 ? 66.272 65.943 20.905 1.00 22.72 102 ARG A CA 1
ATOM 831 C C . ARG A 1 102 ? 67.365 65.999 19.845 1.00 22.77 102 ARG A C 1
ATOM 832 O O . ARG A 1 102 ? 67.237 65.393 18.787 1.00 22.18 102 ARG A O 1
ATOM 840 N N . GLY A 1 103 ? 68.419 66.764 20.127 1.00 21.97 103 GLY A N 1
ATOM 841 C CA . GLY A 1 103 ? 69.529 66.899 19.203 1.00 21.01 103 GLY A CA 1
ATOM 842 C C . GLY A 1 103 ? 69.215 67.620 17.902 1.00 22.04 103 GLY A C 1
ATOM 843 O O . GLY A 1 103 ? 69.986 67.500 16.938 1.00 24.37 103 GLY A O 1
ATOM 844 N N . ALA A 1 104 ? 68.158 68.438 17.895 1.00 20.01 104 ALA A N 1
ATOM 845 C CA . ALA A 1 104 ? 67.744 69.158 16.683 1.00 18.23 104 ALA A CA 1
ATOM 846 C C . ALA A 1 104 ? 68.342 70.542 16.463 1.00 18.07 104 ALA A C 1
ATOM 847 O O . ALA A 1 104 ? 68.200 71.111 15.368 1.00 23.85 104 ALA A O 1
ATOM 849 N N . LEU A 1 105 ? 69.025 71.092 17.462 1.00 17.66 105 LEU A N 1
ATOM 850 C CA . LEU A 1 105 ? 69.630 72.425 17.295 1.00 21.19 105 LEU A CA 1
ATOM 851 C C . LEU A 1 105 ? 70.598 72.522 16.109 1.00 21.06 105 LEU A C 1
ATOM 852 O O . LEU A 1 105 ? 70.511 73.454 15.316 1.00 22.32 105 LEU A O 1
ATOM 857 N N . PRO A 1 106 ? 71.539 71.569 15.976 1.00 21.92 106 PRO A N 1
ATOM 858 C CA . PRO A 1 106 ? 72.463 71.645 14.834 1.00 20.01 106 PRO A CA 1
ATOM 859 C C . PRO A 1 106 ? 71.684 71.585 13.511 1.00 20.71 106 PRO A C 1
ATOM 860 O O . PRO A 1 106 ? 72.008 72.309 12.567 1.00 22.88 106 PRO A O 1
ATOM 864 N N . MET A 1 107 ? 70.633 70.762 13.468 1.00 19.29 107 MET A N 1
ATOM 865 C CA . MET A 1 107 ? 69.804 70.619 12.274 1.00 19.74 107 MET A CA 1
ATOM 866 C C . MET A 1 107 ? 69.128 71.947 11.922 1.00 18.86 107 MET A C 1
ATOM 867 O O . MET A 1 107 ? 69.081 72.339 10.743 1.00 17.90 107 MET A O 1
ATOM 872 N N . ILE A 1 108 ? 68.598 72.625 12.939 1.00 14.41 108 ILE A N 1
ATOM 873 C CA . ILE A 1 108 ? 67.943 73.916 12.749 1.00 16.71 108 ILE A CA 1
ATOM 874 C C . ILE A 1 108 ? 68.971 74.968 12.301 1.00 17.07 108 ILE A C 1
ATOM 875 O O . ILE A 1 108 ? 68.777 75.659 11.309 1.00 17.92 108 ILE A O 1
ATOM 880 N N . ASP A 1 109 ? 70.086 75.051 13.007 1.00 14.66 109 ASP A N 1
ATOM 881 C CA . ASP A 1 109 ? 71.120 76.000 12.665 1.00 14.97 109 ASP A CA 1
ATOM 882 C C . ASP A 1 109 ? 71.607 75.840 11.237 1.00 21.31 109 ASP A C 1
ATOM 883 O O . ASP A 1 109 ? 71.823 76.843 10.544 1.00 24.60 109 ASP A O 1
ATOM 888 N N . ARG A 1 110 ? 71.796 74.599 10.789 1.00 21.60 110 ARG A N 1
ATOM 889 C CA . ARG A 1 110 ? 72.286 74.375 9.429 1.00 25.50 110 ARG A CA 1
ATOM 890 C C . ARG A 1 110 ? 71.224 74.435 8.322 1.00 25.00 110 ARG A C 1
ATOM 891 O O . ARG A 1 110 ? 71.560 74.427 7.141 1.00 26.94 110 ARG A O 1
ATOM 899 N N . GLY A 1 111 ? 69.948 74.504 8.694 1.00 24.00 111 GLY A N 1
ATOM 900 C CA . GLY A 1 111 ? 68.897 74.568 7.690 1.00 20.31 111 GLY A CA 1
ATOM 901 C C . GLY A 1 111 ? 68.243 73.249 7.296 1.00 21.03 111 GLY A C 1
ATOM 902 O O . GLY A 1 111 ? 67.456 73.217 6.353 1.00 24.00 111 GLY A O 1
ATOM 903 N N . ASP A 1 112 ? 68.531 72.166 8.014 1.00 19.36 112 ASP A N 1
ATOM 904 C CA . ASP A 1 112 ? 67.921 70.870 7.722 1.00 20.98 112 ASP A CA 1
ATOM 905 C C . ASP A 1 112 ? 66.625 70.802 8.511 1.00 20.84 112 ASP A C 1
ATOM 906 O O . ASP A 1 112 ? 66.488 70.021 9.460 1.00 22.11 112 ASP A O 1
ATOM 911 N N . ILE A 1 113 ? 65.666 71.619 8.101 1.00 18.38 113 ILE A N 1
ATOM 912 C CA . ILE A 1 113 ? 64.385 71.717 8.792 1.00 20.85 113 ILE A CA 1
ATOM 913 C C . ILE A 1 113 ? 63.510 70.468 8.777 1.00 22.95 113 ILE A C 1
ATOM 914 O O . ILE A 1 113 ? 62.882 70.141 9.790 1.00 25.99 113 ILE A O 1
ATOM 919 N N . ARG A 1 114 ? 63.489 69.754 7.656 1.00 22.15 114 ARG A N 1
ATOM 920 C CA . ARG A 1 114 ? 62.701 68.526 7.543 1.00 21.32 114 ARG A CA 1
ATOM 921 C C . ARG A 1 114 ? 63.127 67.533 8.646 1.00 18.08 114 ARG A C 1
ATOM 922 O O . ARG A 1 114 ? 62.290 66.934 9.320 1.00 17.19 114 ARG A O 1
ATOM 930 N N . GLN A 1 115 ? 64.436 67.422 8.877 1.00 18.95 115 GLN A N 1
ATOM 931 C CA . GLN A 1 115 ? 64.985 66.523 9.905 1.00 20.49 115 GLN A CA 1
ATOM 932 C C . GLN A 1 115 ? 64.613 67.018 11.289 1.00 21.60 115 GLN A C 1
ATOM 933 O O . GLN A 1 115 ? 64.253 66.225 12.156 1.00 21.52 115 GLN A O 1
ATOM 939 N N . ALA A 1 116 ? 64.785 68.320 11.516 1.00 19.37 116 ALA A N 1
ATOM 940 C CA . ALA A 1 116 ? 64.466 68.923 12.803 1.00 15.94 116 ALA A CA 1
ATOM 941 C C . ALA A 1 116 ? 62.993 68.675 13.154 1.00 13.08 116 ALA A C 1
ATOM 942 O O . ALA A 1 116 ? 62.667 68.307 14.274 1.00 14.84 116 ALA A O 1
ATOM 944 N N . ILE A 1 117 ? 62.111 68.815 12.172 1.00 16.40 117 ILE A N 1
ATOM 945 C CA . ILE A 1 117 ? 60.682 68.610 12.378 1.00 16.38 117 ILE A CA 1
ATOM 946 C C . ILE A 1 117 ? 60.425 67.178 12.820 1.00 19.33 117 ILE A C 1
ATOM 947 O O . ILE A 1 117 ? 59.713 66.932 13.793 1.00 19.82 117 ILE A O 1
ATOM 952 N N . ASP A 1 118 ? 61.043 66.232 12.121 1.00 22.70 118 ASP A N 1
ATOM 953 C CA . ASP A 1 118 ? 60.890 64.823 12.453 1.00 20.47 118 ASP A CA 1
ATOM 954 C C . ASP A 1 118 ? 61.393 64.526 13.868 1.00 21.27 118 ASP A C 1
ATOM 955 O O . ASP A 1 118 ? 60.752 63.799 14.621 1.00 20.98 118 ASP A O 1
ATOM 960 N N . ARG A 1 119 ? 62.555 65.061 14.219 1.00 20.42 119 ARG A N 1
ATOM 961 C CA . ARG A 1 119 ? 63.114 64.850 15.557 1.00 21.11 119 ARG A CA 1
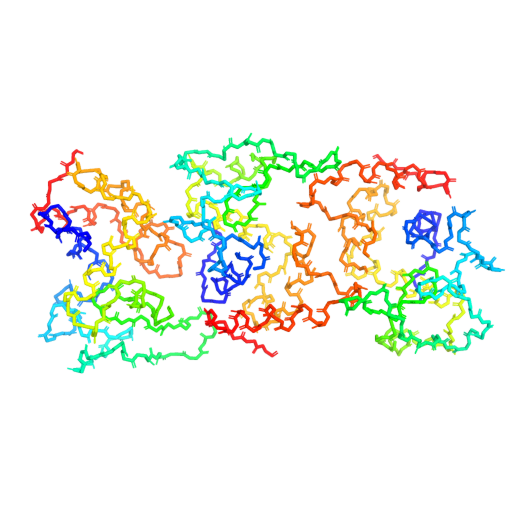ATOM 962 C C . ARG A 1 119 ? 62.232 65.430 16.638 1.00 21.67 119 ARG A C 1
ATOM 963 O O . ARG A 1 119 ? 62.175 64.888 17.741 1.00 23.22 119 ARG A O 1
ATOM 971 N N . CYS A 1 120 ? 61.566 66.540 16.332 1.00 16.99 120 CYS A N 1
ATOM 972 C CA . CYS A 1 120 ? 60.710 67.190 17.304 1.00 18.37 120 CYS A CA 1
ATOM 973 C C . CYS A 1 120 ? 59.264 66.733 17.327 1.00 17.75 120 CYS A C 1
ATOM 974 O O . CYS A 1 120 ? 58.501 67.168 18.198 1.00 15.80 120 CYS A O 1
ATOM 977 N N . SER A 1 121 ? 58.888 65.837 16.416 1.00 17.11 121 SER A N 1
ATOM 978 C CA . SER A 1 121 ? 57.511 65.367 16.365 1.00 16.49 121 SER A CA 1
ATOM 979 C C . SER A 1 121 ? 57.051 64.659 17.640 1.00 19.62 121 SER A C 1
ATOM 980 O O . SER A 1 121 ? 55.853 64.599 17.925 1.00 21.33 121 SER A O 1
ATOM 983 N N . ASN A 1 122 ? 57.982 64.125 18.424 1.00 20.29 122 ASN A N 1
ATOM 984 C CA . ASN A 1 122 ? 57.571 63.442 19.641 1.00 15.45 122 ASN A CA 1
ATOM 985 C C . ASN A 1 122 ? 57.208 64.421 20.743 1.00 23.24 122 ASN A C 1
ATOM 986 O O . ASN A 1 122 ? 56.621 64.024 21.761 1.00 21.10 122 ASN A O 1
ATOM 991 N N . ILE A 1 123 ? 57.523 65.704 20.552 1.00 22.88 123 ILE A N 1
ATOM 992 C CA . ILE A 1 123 ? 57.212 66.714 21.567 1.00 19.03 123 ILE A CA 1
ATOM 993 C C . ILE A 1 123 ? 55.935 67.457 21.231 1.00 18.85 123 ILE A C 1
ATOM 994 O O . ILE A 1 123 ? 55.086 67.682 22.097 1.00 17.75 123 ILE A O 1
ATOM 1013 N N . ALA A 1 125 ? 52.466 67.742 19.009 1.00 20.07 125 ALA A N 1
ATOM 1014 C CA . ALA A 1 125 ? 51.456 66.992 18.277 1.00 23.26 125 ALA A CA 1
ATOM 1015 C C . ALA A 1 125 ? 51.142 67.462 16.851 1.00 24.89 125 ALA A C 1
ATOM 1016 O O . ALA A 1 125 ? 50.664 66.668 16.049 1.00 27.53 125 ALA A O 1
ATOM 1018 N N . SER A 1 126 ? 51.385 68.735 16.535 1.00 20.49 126 SER A N 1
ATOM 1019 C CA . SER A 1 126 ? 51.097 69.225 15.193 1.00 20.17 126 SER A CA 1
ATOM 1020 C C . SER A 1 126 ? 52.194 68.891 14.179 1.00 21.77 126 SER A C 1
ATOM 1021 O O . SER A 1 126 ? 51.978 68.994 12.971 1.00 23.27 126 SER A O 1
ATOM 1024 N N . LEU A 1 127 ? 53.366 68.493 14.663 1.00 16.19 127 LEU A N 1
ATOM 1025 C CA . LEU A 1 127 ? 54.473 68.166 13.776 1.00 20.91 127 LEU A CA 1
ATOM 1026 C C . LEU A 1 127 ? 54.363 66.734 13.277 1.00 23.07 127 LEU A C 1
ATOM 1027 O O . LEU A 1 127 ? 54.121 65.831 14.056 1.00 24.73 127 LEU A O 1
ATOM 1032 N N . PRO A 1 128 ? 54.680 66.487 12.006 1.00 21.16 128 PRO A N 1
ATOM 1033 C CA . PRO A 1 128 ? 54.567 65.097 11.546 1.00 21.16 128 PRO A CA 1
ATOM 1034 C C . PRO A 1 128 ? 55.843 64.248 11.774 1.00 23.75 128 PRO A C 1
ATOM 1035 O O . PRO A 1 128 ? 56.965 64.768 11.748 1.00 23.02 128 PRO A O 1
ATOM 1039 N N . GLY A 1 129 ? 55.663 62.953 12.044 1.00 23.47 129 GLY A N 1
ATOM 1040 C CA . GLY A 1 129 ? 56.797 62.049 12.205 1.00 21.70 129 GLY A CA 1
ATOM 1041 C C . GLY A 1 129 ? 57.110 61.498 10.807 1.00 20.98 129 GLY A C 1
ATOM 1042 O O . GLY A 1 129 ? 56.202 61.387 9.987 1.00 22.39 129 GLY A O 1
ATOM 1043 N N . ALA A 1 130 ? 58.352 61.106 10.536 1.00 20.67 130 ALA A N 1
ATOM 1044 C CA . ALA A 1 130 ? 58.736 60.587 9.215 1.00 24.36 130 ALA A CA 1
ATOM 1045 C C . ALA A 1 130 ? 58.076 59.285 8.742 1.00 29.33 130 ALA A C 1
ATOM 1046 O O . ALA A 1 130 ? 57.979 59.057 7.541 1.00 32.47 130 ALA A O 1
ATOM 1048 N N . GLY A 1 131 ? 57.675 58.411 9.662 1.00 32.19 131 GLY A N 1
ATOM 1049 C CA . GLY A 1 131 ? 57.028 57.167 9.264 1.00 38.52 131 GLY A CA 1
ATOM 1050 C C . GLY A 1 131 ? 55.535 57.362 9.038 1.00 45.06 131 GLY A C 1
ATOM 1051 O O . GLY A 1 131 ? 54.809 56.414 8.724 1.00 42.04 131 GLY A O 1
ATOM 1052 N N . TYR A 1 132 ? 55.079 58.605 9.207 1.00 53.40 132 TYR A N 1
ATOM 1053 C CA . TYR A 1 132 ? 53.672 58.974 9.037 1.00 59.69 132 TYR A CA 1
ATOM 1054 C C . TYR A 1 132 ? 53.285 59.089 7.574 1.00 59.52 132 TYR A C 1
ATOM 1055 O O . TYR A 1 132 ? 54.013 59.677 6.766 1.00 56.36 132 TYR A O 1
ATOM 1064 N N . GLY A 1 133 ? 52.071 58.627 7.289 1.00 60.50 133 GLY A N 1
ATOM 1065 C CA . GLY A 1 133 ? 51.529 58.630 5.946 1.00 61.18 133 GLY A CA 1
ATOM 1066 C C . GLY A 1 133 ? 51.786 59.838 5.068 1.00 62.54 133 GLY A C 1
ATOM 1067 O O . GLY A 1 133 ? 52.198 59.676 3.909 1.00 66.23 133 GLY A O 1
ATOM 1068 N N . GLN A 1 134 ? 51.596 61.046 5.596 1.00 59.64 134 GLN A N 1
ATOM 1069 C CA . GLN A 1 134 ? 51.778 62.233 4.764 1.00 56.42 134 GLN A CA 1
ATOM 1070 C C . GLN A 1 134 ? 52.891 63.205 5.203 1.00 51.10 134 GLN A C 1
ATOM 1071 O O . GLN A 1 134 ? 52.751 64.419 5.043 1.00 49.17 134 GLN A O 1
ATOM 1077 N N . PHE A 1 135 ? 54.022 62.671 5.663 1.00 46.05 135 PHE A N 1
ATOM 1078 C CA . PHE A 1 135 ? 55.137 63.506 6.132 1.00 40.26 135 PHE A CA 1
ATOM 1079 C C . PHE A 1 135 ? 55.556 64.626 5.178 1.00 41.09 135 PHE A C 1
ATOM 1080 O O . PHE A 1 135 ? 55.495 65.804 5.531 1.00 39.16 135 PHE A O 1
ATOM 1088 N N . GLU A 1 136 ? 55.971 64.252 3.973 1.00 42.71 136 GLU A N 1
ATOM 1089 C CA . GLU A 1 136 ? 56.429 65.224 2.987 1.00 44.17 136 GLU A CA 1
ATOM 1090 C C . GLU A 1 136 ? 55.474 66.381 2.703 1.00 41.28 136 GLU A C 1
ATOM 1091 O O . GLU A 1 136 ? 55.902 67.522 2.638 1.00 39.09 136 GLU A O 1
ATOM 1097 N N . HIS A 1 137 ? 54.180 66.109 2.588 1.00 42.38 137 HIS A N 1
ATOM 1098 C CA . HIS A 1 137 ? 53.252 67.199 2.331 1.00 44.20 137 HIS A CA 1
ATOM 1099 C C . HIS A 1 137 ? 53.104 68.166 3.520 1.00 42.40 137 HIS A C 1
ATOM 1100 O O . HIS A 1 137 ? 53.039 69.378 3.315 1.00 44.61 137 HIS A O 1
ATOM 1107 N N . LYS A 1 138 ? 53.007 67.649 4.743 1.00 35.50 138 LYS A N 1
ATOM 1108 C CA . LYS A 1 138 ? 52.868 68.520 5.911 1.00 35.61 138 LYS A CA 1
ATOM 1109 C C . LYS A 1 138 ? 54.164 69.302 6.131 1.00 30.59 138 LYS A C 1
ATOM 1110 O O . LYS A 1 138 ? 54.134 70.489 6.451 1.00 30.89 138 LYS A O 1
ATOM 1116 N N . ALA A 1 139 ? 55.305 68.652 5.942 1.00 27.45 139 ALA A N 1
ATOM 1117 C CA . ALA A 1 139 ? 56.588 69.320 6.121 1.00 28.02 139 ALA A CA 1
ATOM 1118 C C . ALA A 1 139 ? 56.701 70.521 5.181 1.00 30.74 139 ALA A C 1
ATOM 1119 O O . ALA A 1 139 ? 57.209 71.568 5.571 1.00 32.77 139 ALA A O 1
ATOM 1121 N N . ASP A 1 140 ? 56.166 70.394 3.968 1.00 33.44 140 ASP A N 1
ATOM 1122 C CA . ASP A 1 140 ? 56.199 71.481 2.995 1.00 34.81 140 ASP A CA 1
ATOM 1123 C C . ASP A 1 140 ? 55.503 72.754 3.454 1.00 32.62 140 ASP A C 1
ATOM 1124 O O . ASP A 1 140 ? 56.019 73.859 3.229 1.00 32.27 140 ASP A O 1
ATOM 1129 N N . SER A 1 141 ? 54.333 72.624 4.074 1.00 30.70 141 SER A N 1
ATOM 1130 C CA . SER A 1 141 ? 53.649 73.815 4.557 1.00 34.12 141 SER A CA 1
ATOM 1131 C C . SER A 1 141 ? 54.407 74.470 5.734 1.00 32.39 141 SER A C 1
ATOM 1132 O O . SER A 1 141 ? 54.440 75.704 5.831 1.00 40.18 141 SER A O 1
ATOM 1135 N N . LEU A 1 142 ? 55.054 73.655 6.579 1.00 25.88 142 LEU A N 1
ATOM 1136 C CA . LEU A 1 142 ? 55.853 74.119 7.724 1.00 22.31 142 LEU A CA 1
ATOM 1137 C C . LEU A 1 142 ? 57.120 74.830 7.261 1.00 17.47 142 LEU A C 1
ATOM 1138 O O . LEU A 1 142 ? 57.502 75.865 7.810 1.00 23.03 142 LEU A O 1
ATOM 1143 N N . ILE A 1 143 ? 57.753 74.286 6.232 1.00 21.91 143 ILE A N 1
ATOM 1144 C CA . ILE A 1 143 ? 58.973 74.861 5.673 1.00 22.38 143 ILE A CA 1
ATOM 1145 C C . ILE A 1 143 ? 58.676 76.250 5.117 1.00 23.07 143 ILE A C 1
ATOM 1146 O O . ILE A 1 143 ? 59.494 77.172 5.254 1.00 22.80 143 ILE A O 1
ATOM 1151 N N . ALA A 1 144 ? 57.502 76.398 4.500 1.00 21.19 144 ALA A N 1
ATOM 1152 C CA . ALA A 1 144 ? 57.089 77.687 3.946 1.00 22.20 144 ALA A CA 1
ATOM 1153 C C . ALA A 1 144 ? 57.005 78.730 5.076 1.00 23.61 144 ALA A C 1
ATOM 1154 O O . ALA A 1 144 ? 57.527 79.845 4.947 1.00 25.54 144 ALA A O 1
ATOM 1156 N N . LYS A 1 145 ? 56.360 78.355 6.184 1.00 21.95 145 LYS A N 1
ATOM 1157 C CA . LYS A 1 145 ? 56.228 79.240 7.338 1.00 22.78 145 LYS A CA 1
ATOM 1158 C C . LYS A 1 145 ? 57.581 79.580 7.928 1.00 23.45 145 LYS A C 1
ATOM 1159 O O . LYS A 1 145 ? 57.828 80.716 8.341 1.00 26.63 145 LYS A O 1
ATOM 1165 N N . PHE A 1 146 ? 58.454 78.581 7.988 1.00 23.19 146 PHE A N 1
ATOM 1166 C CA . PHE A 1 146 ? 59.794 78.772 8.528 1.00 19.24 146 PHE A CA 1
ATOM 1167 C C . PHE A 1 146 ? 60.519 79.807 7.690 1.00 19.71 146 PHE A C 1
ATOM 1168 O O . PHE A 1 146 ? 61.152 80.713 8.236 1.00 23.78 146 PHE A O 1
ATOM 1176 N N . LYS A 1 147 ? 60.412 79.687 6.367 1.00 22.81 147 LYS A N 1
ATOM 1177 C CA . LYS A 1 147 ? 61.073 80.636 5.468 1.00 30.62 147 LYS A CA 1
ATOM 1178 C C . LYS A 1 147 ? 60.512 82.057 5.573 1.00 26.85 147 LYS A C 1
ATOM 1179 O O . LYS A 1 147 ? 61.279 83.023 5.543 1.00 30.06 147 LYS A O 1
ATOM 1185 N N . GLU A 1 148 ? 59.203 82.208 5.741 1.00 23.24 148 GLU A N 1
ATOM 1186 C CA . GLU A 1 148 ? 58.691 83.565 5.862 1.00 29.56 148 GLU A CA 1
ATOM 1187 C C . GLU A 1 148 ? 59.014 84.212 7.199 1.00 29.77 148 GLU A C 1
ATOM 1188 O O . GLU A 1 148 ? 58.987 85.437 7.315 1.00 33.30 148 GLU A O 1
ATOM 1194 N N . ALA A 1 149 ? 59.390 83.394 8.185 1.00 29.06 149 ALA A N 1
ATOM 1195 C CA . ALA A 1 149 ? 59.790 83.907 9.493 1.00 23.28 149 ALA A CA 1
ATOM 1196 C C . ALA A 1 149 ? 61.257 84.355 9.418 1.00 23.86 149 ALA A C 1
ATOM 1197 O O . ALA A 1 149 ? 61.811 84.828 10.411 1.00 26.67 149 ALA A O 1
ATOM 1199 N N . GLY A 1 150 ? 61.870 84.212 8.234 1.00 23.58 150 GLY A N 1
ATOM 1200 C CA . GLY A 1 150 ? 63.253 84.607 8.033 1.00 21.53 150 GLY A CA 1
ATOM 1201 C C . GLY A 1 150 ? 64.280 83.490 8.098 1.00 26.10 150 GLY A C 1
ATOM 1202 O O . GLY A 1 150 ? 65.485 83.753 8.011 1.00 28.48 150 GLY A O 1
ATOM 1203 N N . GLY A 1 151 ? 63.825 82.249 8.262 1.00 27.97 151 GLY A N 1
ATOM 1204 C CA . GLY A 1 151 ? 64.749 81.133 8.325 1.00 26.78 151 GLY A CA 1
ATOM 1205 C C . GLY A 1 151 ? 65.236 80.731 6.942 1.00 28.21 151 GLY A C 1
ATOM 1206 O O . GLY A 1 151 ? 64.537 80.947 5.951 1.00 26.55 151 GLY A O 1
ATOM 1207 N N . THR A 1 152 ? 66.439 80.167 6.870 1.00 29.23 152 THR A N 1
ATOM 1208 C CA . THR A 1 152 ? 67.003 79.726 5.602 1.00 28.77 152 THR A CA 1
ATOM 1209 C C . THR A 1 152 ? 67.073 78.203 5.615 1.00 28.46 152 THR A C 1
ATOM 1210 O O . THR A 1 152 ? 67.504 77.605 6.599 1.00 27.24 152 THR A O 1
ATOM 1214 N N . VAL A 1 153 ? 66.529 77.583 4.576 1.00 29.60 153 VAL A N 1
ATOM 1215 C CA . VAL A 1 153 ? 66.525 76.128 4.443 1.00 32.04 153 VAL A CA 1
ATOM 1216 C C . VAL A 1 153 ? 67.685 75.721 3.535 1.00 38.88 153 VAL A C 1
ATOM 1217 O O . VAL A 1 153 ? 68.114 76.515 2.697 1.00 43.24 153 VAL A O 1
ATOM 1221 N N . ARG A 1 154 ? 68.210 74.515 3.731 1.00 45.35 154 ARG A N 1
ATOM 1222 C CA . ARG A 1 154 ? 69.309 73.980 2.916 1.00 54.29 154 ARG A CA 1
ATOM 1223 C C . ARG A 1 154 ? 68.774 73.092 1.761 1.00 58.45 154 ARG A C 1
ATOM 1224 O O . ARG A 1 154 ? 67.934 72.203 2.041 1.00 61.07 154 ARG A O 1
ATOM 1232 N N . MET B 1 1 ? 42.137 19.339 13.091 1.00 82.73 1 MET B N 1
ATOM 1233 C CA . MET B 1 1 ? 42.607 20.303 12.054 1.00 82.10 1 MET B CA 1
ATOM 1234 C C . MET B 1 1 ? 43.672 19.666 11.143 1.00 77.31 1 MET B C 1
ATOM 1235 O O . MET B 1 1 ? 43.380 18.690 10.446 1.00 77.93 1 MET B O 1
ATOM 1240 N N . VAL B 1 2 ? 44.898 20.188 11.190 1.00 70.00 2 VAL B N 1
ATOM 1241 C CA . VAL B 1 2 ? 46.023 19.711 10.390 1.00 62.25 2 VAL B CA 1
ATOM 1242 C C . VAL B 1 2 ? 46.308 18.226 10.609 1.00 61.14 2 VAL B C 1
ATOM 1243 O O . VAL B 1 2 ? 46.610 17.800 11.732 1.00 60.93 2 VAL B O 1
ATOM 1247 N N . GLU B 1 3 ? 46.176 17.442 9.541 1.00 57.44 3 GLU B N 1
ATOM 1248 C CA . GLU B 1 3 ? 46.441 16.010 9.607 1.00 56.22 3 GLU B CA 1
ATOM 1249 C C . GLU B 1 3 ? 47.948 15.781 9.449 1.00 50.40 3 GLU B C 1
ATOM 1250 O O . GLU B 1 3 ? 48.641 16.550 8.777 1.00 48.27 3 GLU B O 1
ATOM 1256 N N . ILE B 1 4 ? 48.441 14.721 10.076 1.00 42.93 4 ILE B N 1
ATOM 1257 C CA . ILE B 1 4 ? 49.851 14.364 10.044 1.00 40.05 4 ILE B CA 1
ATOM 1258 C C . ILE B 1 4 ? 50.106 13.384 8.909 1.00 37.30 4 ILE B C 1
ATOM 1259 O O . ILE B 1 4 ? 49.259 12.556 8.611 1.00 40.63 4 ILE B O 1
ATOM 1264 N N . ASN B 1 5 ? 51.220 13.554 8.209 1.00 33.36 5 ASN B N 1
ATOM 1265 C CA . ASN B 1 5 ? 51.615 12.620 7.167 1.00 29.76 5 ASN B CA 1
ATOM 1266 C C . ASN B 1 5 ? 53.105 12.397 7.375 1.00 30.96 5 ASN B C 1
ATOM 1267 O O . ASN B 1 5 ? 53.705 13.013 8.261 1.00 32.38 5 ASN B O 1
ATOM 1272 N N . ASN B 1 6 ? 53.712 11.537 6.569 1.00 31.69 6 ASN B N 1
ATOM 1273 C CA . ASN B 1 6 ? 55.131 11.242 6.735 1.00 33.52 6 ASN B CA 1
ATOM 1274 C C . ASN B 1 6 ? 56.083 12.422 6.665 1.00 27.14 6 ASN B C 1
ATOM 1275 O O . ASN B 1 6 ? 57.034 12.503 7.436 1.00 27.27 6 ASN B O 1
ATOM 1280 N N . GLN B 1 7 ? 55.816 13.344 5.755 1.00 23.80 7 GLN B N 1
ATOM 1281 C CA . GLN B 1 7 ? 56.675 14.505 5.598 1.00 22.61 7 GLN B CA 1
ATOM 1282 C C . GLN B 1 7 ? 56.577 15.405 6.833 1.00 21.65 7 GLN B C 1
ATOM 1283 O O . GLN B 1 7 ? 57.591 15.850 7.382 1.00 21.04 7 GLN B O 1
ATOM 1289 N N . ARG B 1 8 ? 55.351 15.609 7.304 1.00 20.58 8 ARG B N 1
ATOM 1290 C CA . ARG B 1 8 ? 55.095 16.451 8.467 1.00 21.48 8 ARG B CA 1
ATOM 1291 C C . ARG B 1 8 ? 55.643 15.864 9.743 1.00 19.33 8 ARG B C 1
ATOM 1292 O O . ARG B 1 8 ? 56.201 16.585 10.556 1.00 19.26 8 ARG B O 1
ATOM 1300 N N . LYS B 1 9 ? 55.514 14.549 9.893 1.00 20.91 9 LYS B N 1
ATOM 1301 C CA . LYS B 1 9 ? 56.037 13.852 11.062 1.00 18.42 9 LYS B CA 1
ATOM 1302 C C . LYS B 1 9 ? 57.572 13.995 11.077 1.00 18.45 9 LYS B C 1
ATOM 1303 O O . LYS B 1 9 ? 58.173 14.334 12.104 1.00 22.75 9 LYS B O 1
ATOM 1309 N N . ALA B 1 10 ? 58.196 13.805 9.922 1.00 15.23 10 ALA B N 1
ATOM 1310 C CA . ALA B 1 10 ? 59.639 13.941 9.806 1.00 15.72 10 ALA B CA 1
ATOM 1311 C C . ALA B 1 10 ? 60.067 15.360 10.168 1.00 12.02 10 ALA B C 1
ATOM 1312 O O . ALA B 1 10 ? 61.138 15.562 10.741 1.00 15.73 10 ALA B O 1
ATOM 1314 N N . PHE B 1 11 ? 59.248 16.346 9.817 1.00 15.13 11 PHE B N 1
ATOM 1315 C CA . PHE B 1 11 ? 59.577 17.738 10.133 1.00 16.67 11 PHE B CA 1
ATOM 1316 C C . PHE B 1 11 ? 59.525 17.985 11.649 1.00 15.09 11 PHE B C 1
ATOM 1317 O O . PHE B 1 11 ? 60.406 18.637 12.217 1.00 14.83 11 PHE B O 1
ATOM 1325 N N . LEU B 1 12 ? 58.516 17.423 12.303 1.00 14.63 12 LEU B N 1
ATOM 1326 C CA . LEU B 1 12 ? 58.370 17.545 13.749 1.00 13.85 12 LEU B CA 1
ATOM 1327 C C . LEU B 1 12 ? 59.534 16.858 14.473 1.00 13.95 12 LEU B C 1
ATOM 1328 O O . LEU B 1 12 ? 60.028 17.361 15.474 1.00 17.90 12 LEU B O 1
ATOM 1333 N N . ASP B 1 13 ? 59.998 15.724 13.962 1.00 15.96 13 ASP B N 1
ATOM 1334 C CA . ASP B 1 13 ? 61.143 15.034 14.578 1.00 16.17 13 ASP B CA 1
ATOM 1335 C C . ASP B 1 13 ? 62.423 15.844 14.410 1.00 13.24 13 ASP B C 1
ATOM 1336 O O . ASP B 1 13 ? 63.237 15.899 15.307 1.00 15.97 13 ASP B O 1
ATOM 1341 N N . MET B 1 14 ? 62.602 16.437 13.232 1.00 13.60 14 MET B N 1
ATOM 1342 C CA . MET B 1 14 ? 63.755 17.272 12.944 1.00 14.79 14 MET B CA 1
ATOM 1343 C C . MET B 1 14 ? 63.742 18.463 13.917 1.00 17.23 14 MET B C 1
ATOM 1344 O O . MET B 1 14 ? 64.768 18.826 14.516 1.00 18.14 14 MET B O 1
ATOM 1349 N N . LEU B 1 15 ? 62.555 19.043 14.086 1.00 12.95 15 LEU B N 1
ATOM 1350 C CA . LEU B 1 15 ? 62.331 20.168 14.985 1.00 12.41 15 LEU B CA 1
ATOM 1351 C C . LEU B 1 15 ? 62.676 19.810 16.448 1.00 17.51 15 LEU B C 1
ATOM 1352 O O . LEU B 1 15 ? 63.375 20.572 17.133 1.00 17.52 15 LEU B O 1
ATOM 1357 N N . ALA B 1 16 ? 62.175 18.668 16.935 1.00 13.48 16 ALA B N 1
ATOM 1358 C CA . ALA B 1 16 ? 62.455 18.213 18.308 1.00 9.32 16 ALA B CA 1
ATOM 1359 C C . ALA B 1 16 ? 63.956 18.035 18.512 1.00 11.91 16 ALA B C 1
ATOM 1360 O O . ALA B 1 16 ? 64.493 18.348 19.577 1.00 14.67 16 ALA B O 1
ATOM 1376 N N . SER B 1 18 ? 66.359 19.610 16.684 1.00 9.22 18 SER B N 1
ATOM 1377 C CA . SER B 1 18 ? 66.901 20.954 16.577 1.00 15.18 18 SER B CA 1
ATOM 1378 C C . SER B 1 18 ? 66.773 21.724 17.892 1.00 14.81 18 SER B C 1
ATOM 1379 O O . SER B 1 18 ? 67.732 22.368 18.331 1.00 14.71 18 SER B O 1
ATOM 1382 N N . GLU B 1 19 ? 65.582 21.686 18.489 1.00 13.52 19 GLU B N 1
ATOM 1383 C CA . GLU B 1 19 ? 65.309 22.367 19.751 1.00 13.50 19 GLU B CA 1
ATOM 1384 C C . GLU B 1 19 ? 65.963 21.714 20.970 1.00 15.92 19 GLU B C 1
ATOM 1385 O O . GLU B 1 19 ? 65.875 22.242 22.072 1.00 17.10 19 GLU B O 1
ATOM 1391 N N . GLY B 1 20 ? 66.553 20.536 20.800 1.00 16.95 20 GLY B N 1
ATOM 1392 C CA . GLY B 1 20 ? 67.210 19.878 21.915 1.00 13.86 20 GLY B CA 1
ATOM 1393 C C . GLY B 1 20 ? 66.324 19.141 22.905 1.00 13.95 20 GLY B C 1
ATOM 1394 O O . GLY B 1 20 ? 66.780 18.832 24.006 1.00 15.88 20 GLY B O 1
ATOM 1395 N N . THR B 1 21 ? 65.064 18.890 22.561 1.00 14.69 21 THR B N 1
ATOM 1396 C CA . THR B 1 21 ? 64.173 18.158 23.461 1.00 13.71 21 THR B CA 1
ATOM 1397 C C . THR B 1 21 ? 64.265 16.642 23.216 1.00 15.02 21 THR B C 1
ATOM 1398 O O . THR B 1 21 ? 64.147 15.840 24.146 1.00 13.17 21 THR B O 1
ATOM 1402 N N . ASP B 1 22 ? 64.495 16.260 21.962 1.00 11.27 22 ASP B N 1
ATOM 1403 C CA . ASP B 1 22 ? 64.571 14.854 21.585 1.00 15.75 22 ASP B CA 1
ATOM 1404 C C . ASP B 1 22 ? 65.818 14.656 20.705 1.00 19.65 22 ASP B C 1
ATOM 1405 O O . ASP B 1 22 ? 65.743 14.556 19.470 1.00 22.41 22 ASP B O 1
ATOM 1410 N N . ASN B 1 23 ? 66.974 14.576 21.344 1.00 16.36 23 ASN B N 1
ATOM 1411 C CA . ASN B 1 23 ? 68.209 14.417 20.603 1.00 15.50 23 ASN B CA 1
ATOM 1412 C C . ASN B 1 23 ? 69.106 13.343 21.195 1.00 18.25 23 ASN B C 1
ATOM 1413 O O . ASN B 1 23 ? 70.315 13.393 21.024 1.00 26.09 23 ASN B O 1
ATOM 1418 N N . GLY B 1 24 ? 68.535 12.412 21.947 1.00 21.03 24 GLY B N 1
ATOM 1419 C CA . GLY B 1 24 ? 69.344 11.351 22.529 1.00 23.24 24 GLY B CA 1
ATOM 1420 C C . GLY B 1 24 ? 70.319 11.729 23.637 1.00 26.32 24 GLY B C 1
ATOM 1421 O O . GLY B 1 24 ? 70.982 10.852 24.179 1.00 30.93 24 GLY B O 1
ATOM 1422 N N . ARG B 1 25 ? 70.430 13.013 23.970 1.00 24.49 25 ARG B N 1
ATOM 1423 C CA . ARG B 1 25 ? 71.317 13.449 25.042 1.00 23.13 25 ARG B CA 1
ATOM 1424 C C . ARG B 1 25 ? 70.512 14.075 26.179 1.00 25.10 25 ARG B C 1
ATOM 1425 O O . ARG B 1 25 ? 70.740 13.760 27.356 1.00 23.49 25 ARG B O 1
ATOM 1433 N N . GLN B 1 26 ? 69.615 15.001 25.832 1.00 21.80 26 GLN B N 1
ATOM 1434 C CA . GLN B 1 26 ? 68.756 15.630 26.824 1.00 19.30 26 GLN B CA 1
ATOM 1435 C C . GLN B 1 26 ? 67.899 14.515 27.449 1.00 17.77 26 GLN B C 1
ATOM 1436 O O . GLN B 1 26 ? 67.331 13.678 26.741 1.00 20.38 26 GLN B O 1
ATOM 1442 N N . LYS B 1 27 ? 67.839 14.472 28.772 1.00 17.23 27 LYS B N 1
ATOM 1443 C CA . LYS B 1 27 ? 67.040 13.458 29.454 1.00 18.25 27 LYS B CA 1
ATOM 1444 C C . LYS B 1 27 ? 65.549 13.645 29.174 1.00 18.81 27 LYS B C 1
ATOM 1445 O O . LYS B 1 27 ? 65.061 14.778 29.082 1.00 19.96 27 LYS B O 1
ATOM 1451 N N . THR B 1 28 ? 64.833 12.534 29.026 1.00 14.16 28 THR B N 1
ATOM 1452 C CA . THR B 1 28 ? 63.403 12.576 28.783 1.00 15.22 28 THR B CA 1
ATOM 1453 C C . THR B 1 28 ? 62.791 11.190 29.010 1.00 16.32 28 THR B C 1
ATOM 1454 O O . THR B 1 28 ? 63.465 10.173 28.842 1.00 21.96 28 THR B O 1
ATOM 1458 N N . ARG B 1 29 ? 61.536 11.155 29.443 1.00 13.78 29 ARG B N 1
ATOM 1459 C CA . ARG B 1 29 ? 60.842 9.878 29.623 1.00 16.20 29 ARG B CA 1
ATOM 1460 C C . ARG B 1 29 ? 59.836 9.699 28.486 1.00 16.58 29 ARG B C 1
ATOM 1461 O O . ARG B 1 29 ? 59.143 8.666 28.412 1.00 18.73 29 ARG B O 1
ATOM 1469 N N . ASN B 1 30 ? 59.763 10.699 27.604 1.00 13.15 30 ASN B N 1
ATOM 1470 C CA . ASN B 1 30 ? 58.780 10.664 26.542 1.00 11.30 30 ASN B CA 1
ATOM 1471 C C . ASN B 1 30 ? 59.132 11.469 25.305 1.00 11.04 30 ASN B C 1
ATOM 1472 O O . ASN B 1 30 ? 58.404 12.382 24.925 1.00 12.83 30 ASN B O 1
ATOM 1477 N N . HIS B 1 31 ? 60.273 11.152 24.696 1.00 12.79 31 HIS B N 1
ATOM 1478 C CA . HIS B 1 31 ? 60.685 11.780 23.433 1.00 16.77 31 HIS B CA 1
ATOM 1479 C C . HIS B 1 31 ? 60.665 13.302 23.389 1.00 17.43 31 HIS B C 1
ATOM 1480 O O . HIS B 1 31 ? 60.364 13.894 22.355 1.00 14.92 31 HIS B O 1
ATOM 1487 N N . GLY B 1 32 ? 61.010 13.924 24.515 1.00 18.27 32 GLY B N 1
ATOM 1488 C CA . GLY B 1 32 ? 61.050 15.369 24.592 1.00 12.44 32 GLY B CA 1
ATOM 1489 C C . GLY B 1 32 ? 59.744 16.052 24.933 1.00 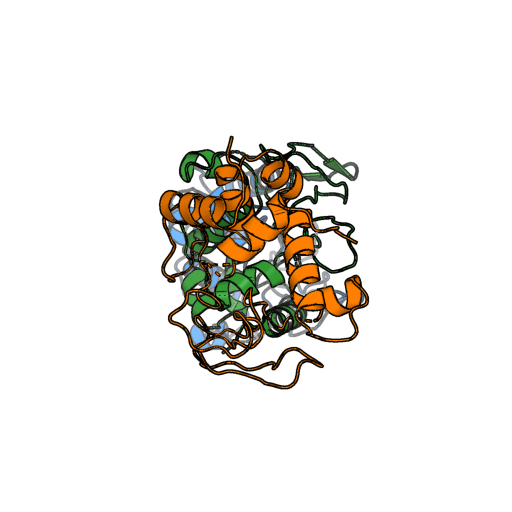12.52 32 GLY B C 1
ATOM 1490 O O . GLY B 1 32 ? 59.762 17.225 25.263 1.00 15.31 32 GLY B O 1
ATOM 1491 N N . TYR B 1 33 ? 58.623 15.336 24.905 1.00 12.68 33 TYR B N 1
ATOM 1492 C CA . TYR B 1 33 ? 57.313 15.928 25.206 1.00 8.92 33 TYR B CA 1
ATOM 1493 C C . TYR B 1 33 ? 57.171 16.418 26.638 1.00 13.12 33 TYR B C 1
ATOM 1494 O O . TYR B 1 33 ? 56.250 17.155 26.971 1.00 13.63 33 TYR B O 1
ATOM 1503 N N . ASP B 1 34 ? 58.116 16.048 27.484 1.00 14.75 34 ASP B N 1
ATOM 1504 C CA . ASP B 1 34 ? 58.059 16.414 28.896 1.00 13.54 34 ASP B CA 1
ATOM 1505 C C . ASP B 1 34 ? 59.188 17.368 29.294 1.00 13.53 34 ASP B C 1
ATOM 1506 O O . ASP B 1 34 ? 59.480 17.533 30.480 1.00 13.40 34 ASP B O 1
ATOM 1511 N N . VAL B 1 35 ? 59.847 17.969 28.312 1.00 12.30 35 VAL B N 1
ATOM 1512 C CA . VAL B 1 35 ? 60.974 18.844 28.599 1.00 10.17 35 VAL B CA 1
ATOM 1513 C C . VAL B 1 35 ? 60.611 20.326 28.812 1.00 17.95 35 VAL B C 1
ATOM 1514 O O . VAL B 1 35 ? 59.864 20.944 28.040 1.00 15.83 35 VAL B O 1
ATOM 1518 N N . ILE B 1 36 ? 61.107 20.880 29.908 1.00 17.18 36 ILE B N 1
ATOM 1519 C CA . ILE B 1 36 ? 60.900 22.291 30.221 1.00 16.74 36 ILE B CA 1
ATOM 1520 C C . ILE B 1 36 ? 62.202 22.988 29.844 1.00 12.59 36 ILE B C 1
ATOM 1521 O O . ILE B 1 36 ? 63.285 22.406 30.001 1.00 10.46 36 ILE B O 1
ATOM 1526 N N . VAL B 1 37 ? 62.103 24.232 29.380 1.00 11.03 37 VAL B N 1
ATOM 1527 C CA . VAL B 1 37 ? 63.292 24.998 29.000 1.00 16.24 37 VAL B CA 1
ATOM 1528 C C . VAL B 1 37 ? 64.301 24.911 30.147 1.00 14.74 37 VAL B C 1
ATOM 1529 O O . VAL B 1 37 ? 63.920 25.014 31.305 1.00 15.53 37 VAL B O 1
ATOM 1533 N N . GLY B 1 38 ? 65.567 24.662 29.839 1.00 17.97 38 GLY B N 1
ATOM 1534 C CA . GLY B 1 38 ? 66.546 24.539 30.897 1.00 16.68 38 GLY B CA 1
ATOM 1535 C C . GLY B 1 38 ? 66.915 23.075 31.133 1.00 22.45 38 GLY B C 1
ATOM 1536 O O . GLY B 1 38 ? 68.013 22.793 31.621 1.00 26.78 38 GLY B O 1
ATOM 1537 N N . GLY B 1 39 ? 66.009 22.142 30.831 1.00 20.65 39 GLY B N 1
ATOM 1538 C CA . GLY B 1 39 ? 66.341 20.738 30.991 1.00 13.48 39 GLY B CA 1
ATOM 1539 C C . GLY B 1 39 ? 65.589 19.930 32.021 1.00 15.98 39 GLY B C 1
ATOM 1540 O O . GLY B 1 39 ? 65.821 18.717 32.117 1.00 17.22 39 GLY B O 1
ATOM 1541 N N . GLU B 1 40 ? 64.740 20.564 32.830 1.00 18.59 40 GLU B N 1
ATOM 1542 C CA . GLU B 1 40 ? 63.977 19.789 33.812 1.00 21.10 40 GLU B CA 1
ATOM 1543 C C . GLU B 1 40 ? 62.734 19.167 33.153 1.00 19.85 40 GLU B C 1
ATOM 1544 O O . GLU B 1 40 ? 62.338 19.580 32.058 1.00 20.50 40 GLU B O 1
ATOM 1550 N N . LEU B 1 41 ? 62.172 18.138 33.783 1.00 17.46 41 LEU B N 1
ATOM 1551 C CA . LEU B 1 41 ? 61.039 17.414 33.221 1.00 17.91 41 LEU B CA 1
ATOM 1552 C C . LEU B 1 41 ? 59.766 17.594 34.018 1.00 20.06 41 LEU B C 1
ATOM 1553 O O . LEU B 1 41 ? 59.810 17.869 35.212 1.00 24.73 41 LEU B O 1
ATOM 1558 N N . PHE B 1 42 ? 58.624 17.475 33.358 1.00 20.52 42 PHE B N 1
ATOM 1559 C CA . PHE B 1 42 ? 57.348 17.572 34.056 1.00 18.82 42 PHE B CA 1
ATOM 1560 C C . PHE B 1 42 ? 56.629 16.257 33.832 1.00 20.08 42 PHE B C 1
ATOM 1561 O O . PHE B 1 42 ? 57.023 15.485 32.960 1.00 21.87 42 PHE B O 1
ATOM 1569 N N . THR B 1 43 ? 55.618 15.962 34.640 1.00 23.38 43 THR B N 1
ATOM 1570 C CA . THR B 1 43 ? 54.898 14.693 34.490 1.00 23.04 43 THR B CA 1
ATOM 1571 C C . THR B 1 43 ? 53.405 14.842 34.313 1.00 22.12 43 THR B C 1
ATOM 1572 O O . THR B 1 43 ? 52.726 13.899 33.896 1.00 28.72 43 THR B O 1
ATOM 1576 N N . ASP B 1 44 ? 52.886 16.020 34.629 1.00 19.58 44 ASP B N 1
ATOM 1577 C CA . ASP B 1 44 ? 51.463 16.269 34.490 1.00 19.41 44 ASP B CA 1
ATOM 1578 C C . ASP B 1 44 ? 51.209 16.902 33.120 1.00 17.08 44 ASP B C 1
ATOM 1579 O O . ASP B 1 44 ? 51.698 17.976 32.836 1.00 18.16 44 ASP B O 1
ATOM 1584 N N . TYR B 1 45 ? 50.470 16.204 32.270 1.00 14.85 45 TYR B N 1
ATOM 1585 C CA . TYR B 1 45 ? 50.182 16.678 30.923 1.00 19.16 45 TYR B CA 1
ATOM 1586 C C . TYR B 1 45 ? 48.860 17.424 30.741 1.00 19.53 45 TYR B C 1
ATOM 1587 O O . TYR B 1 45 ? 48.455 17.706 29.609 1.00 20.94 45 TYR B O 1
ATOM 1596 N N . SER B 1 46 ? 48.182 17.750 31.835 1.00 22.28 46 SER B N 1
ATOM 1597 C CA . SER B 1 46 ? 46.904 18.452 31.730 1.00 23.23 46 SER B CA 1
ATOM 1598 C C . SER B 1 46 ? 47.052 19.924 31.316 1.00 22.27 46 SER B C 1
ATOM 1599 O O . SER B 1 46 ? 46.111 20.523 30.803 1.00 20.64 46 SER B O 1
ATOM 1602 N N . ASP B 1 47 ? 48.248 20.483 31.475 1.00 20.89 47 ASP B N 1
ATOM 1603 C CA . ASP B 1 47 ? 48.481 21.871 31.105 1.00 21.98 47 ASP B CA 1
ATOM 1604 C C . ASP B 1 47 ? 49.976 22.125 30.970 1.00 20.58 47 ASP B C 1
ATOM 1605 O O . ASP B 1 47 ? 50.794 21.299 31.367 1.00 19.02 47 ASP B O 1
ATOM 1610 N N . HIS B 1 48 ? 50.303 23.246 30.337 1.00 17.31 48 HIS B N 1
ATOM 1611 C CA . HIS B 1 48 ? 51.674 23.705 30.153 1.00 16.71 48 HIS B CA 1
ATOM 1612 C C . HIS B 1 48 ? 52.185 23.877 31.589 1.00 17.27 48 HIS B C 1
ATOM 1613 O O . HIS B 1 48 ? 51.454 24.374 32.430 1.00 15.17 48 HIS B O 1
ATOM 1620 N N . PRO B 1 49 ? 53.431 23.458 31.887 1.00 18.66 49 PRO B N 1
ATOM 1621 C CA . PRO B 1 49 ? 53.959 23.599 33.257 1.00 17.30 49 PRO B CA 1
ATOM 1622 C C . PRO B 1 49 ? 54.058 25.048 33.754 1.00 18.57 49 PRO B C 1
ATOM 1623 O O . PRO B 1 49 ? 54.097 25.305 34.950 1.00 21.68 49 PRO B O 1
ATOM 1627 N N . ARG B 1 50 ? 54.171 25.983 32.819 1.00 19.72 50 ARG B N 1
ATOM 1628 C CA . ARG B 1 50 ? 54.212 27.417 33.131 1.00 20.30 50 ARG B CA 1
ATOM 1629 C C . ARG B 1 50 ? 55.347 27.837 34.053 1.00 19.85 50 ARG B C 1
ATOM 1630 O O . ARG B 1 50 ? 55.167 28.672 34.940 1.00 23.19 50 ARG B O 1
ATOM 1638 N N . LYS B 1 51 ? 56.551 27.390 33.711 1.00 18.47 51 LYS B N 1
ATOM 1639 C CA . LYS B 1 51 ? 57.738 27.694 34.492 1.00 15.49 51 LYS B CA 1
ATOM 1640 C C . LYS B 1 51 ? 58.850 28.367 33.695 1.00 17.92 51 LYS B C 1
ATOM 1641 O O . LYS B 1 51 ? 58.914 28.252 32.451 1.00 18.13 51 LYS B O 1
ATOM 1647 N N . LEU B 1 52 ? 59.695 29.103 34.419 1.00 15.79 52 LEU B N 1
ATOM 1648 C CA . LEU B 1 52 ? 60.837 29.839 33.866 1.00 15.48 52 LEU B CA 1
ATOM 1649 C C . LEU B 1 52 ? 62.043 29.392 34.672 1.00 18.24 52 LEU B C 1
ATOM 1650 O O . LEU B 1 52 ? 61.889 28.959 35.814 1.00 17.08 52 LEU B O 1
ATOM 1655 N N . VAL B 1 53 ? 63.243 29.586 34.129 1.00 17.48 53 VAL B N 1
ATOM 1656 C CA . VAL B 1 53 ? 64.451 29.246 34.858 1.00 14.05 53 VAL B CA 1
ATOM 1657 C C . VAL B 1 53 ? 65.353 30.467 35.081 1.00 19.94 53 VAL B C 1
ATOM 1658 O O . VAL B 1 53 ? 66.433 30.355 35.674 1.00 20.41 53 VAL B O 1
ATOM 1662 N N . THR B 1 54 ? 64.899 31.640 34.642 1.00 17.94 54 THR B N 1
ATOM 1663 C CA . THR B 1 54 ? 65.675 32.861 34.845 1.00 21.66 54 THR B CA 1
ATOM 1664 C C . THR B 1 54 ? 64.780 34.096 34.894 1.00 23.14 54 THR B C 1
ATOM 1665 O O . THR B 1 54 ? 63.734 34.156 34.233 1.00 22.16 54 THR B O 1
ATOM 1669 N N . LEU B 1 55 ? 65.161 35.065 35.712 1.00 24.08 55 LEU B N 1
ATOM 1670 C CA . LEU B 1 55 ? 64.382 36.289 35.773 1.00 24.73 55 LEU B CA 1
ATOM 1671 C C . LEU B 1 55 ? 65.048 37.382 34.940 1.00 23.85 55 LEU B C 1
ATOM 1672 O O . LEU B 1 55 ? 64.545 38.502 34.863 1.00 27.71 55 LEU B O 1
ATOM 1677 N N . ASN B 1 56 ? 66.158 37.044 34.284 1.00 21.41 56 ASN B N 1
ATOM 1678 C CA . ASN B 1 56 ? 66.869 37.998 33.423 1.00 23.51 56 ASN B CA 1
ATOM 1679 C C . ASN B 1 56 ? 65.893 38.349 32.287 1.00 23.76 56 ASN B C 1
ATOM 1680 O O . ASN B 1 56 ? 65.541 37.492 31.464 1.00 21.79 56 ASN B O 1
ATOM 1685 N N . PRO B 1 57 ? 65.468 39.619 32.219 1.00 21.58 57 PRO B N 1
ATOM 1686 C CA . PRO B 1 57 ? 64.524 40.190 31.244 1.00 21.64 57 PRO B CA 1
ATOM 1687 C C . PRO B 1 57 ? 64.752 39.831 29.776 1.00 20.91 57 PRO B C 1
ATOM 1688 O O . PRO B 1 57 ? 63.801 39.652 29.027 1.00 20.70 57 PRO B O 1
ATOM 1692 N N . LYS B 1 58 ? 66.008 39.779 29.351 1.00 19.13 58 LYS B N 1
ATOM 1693 C CA . LYS B 1 58 ? 66.304 39.466 27.966 1.00 19.56 58 LYS B CA 1
ATOM 1694 C C . LYS B 1 58 ? 66.260 37.980 27.679 1.00 19.75 58 LYS B C 1
ATOM 1695 O O . LYS B 1 58 ? 65.808 37.568 26.621 1.00 21.43 58 LYS B O 1
ATOM 1701 N N . LEU B 1 59 ? 66.666 37.181 28.660 1.00 20.14 59 LEU B N 1
ATOM 1702 C CA . LEU B 1 59 ? 66.726 35.734 28.521 1.00 20.89 59 LEU B CA 1
ATOM 1703 C C . LEU B 1 59 ? 65.498 34.906 28.954 1.00 20.71 59 LEU B C 1
ATOM 1704 O O . LEU B 1 59 ? 65.467 33.699 28.726 1.00 24.95 59 LEU B O 1
ATOM 1709 N N . LYS B 1 60 ? 64.502 35.548 29.560 1.00 19.57 60 LYS B N 1
ATOM 1710 C CA . LYS B 1 60 ? 63.314 34.865 30.064 1.00 20.02 60 LYS B CA 1
ATOM 1711 C C . LYS B 1 60 ? 62.593 33.923 29.118 1.00 22.79 60 LYS B C 1
ATOM 1712 O O . LYS B 1 60 ? 62.256 34.322 27.996 1.00 22.82 60 LYS B O 1
ATOM 1718 N N . SER B 1 61 ? 62.324 32.689 29.567 1.00 24.25 61 SER B N 1
ATOM 1719 C CA . SER B 1 61 ? 61.567 31.785 28.698 1.00 25.19 61 SER B CA 1
ATOM 1720 C C . SER B 1 61 ? 60.652 30.804 29.436 1.00 23.51 61 SER B C 1
ATOM 1721 O O . SER B 1 61 ? 60.988 30.301 30.518 1.00 26.78 61 SER B O 1
ATOM 1724 N N . THR B 1 62 ? 59.500 30.534 28.824 1.00 20.47 62 THR B N 1
ATOM 1725 C CA . THR B 1 62 ? 58.542 29.597 29.388 1.00 22.97 62 THR B CA 1
ATOM 1726 C C . THR B 1 62 ? 58.365 28.396 28.475 1.00 18.07 62 THR B C 1
ATOM 1727 O O . THR B 1 62 ? 57.413 27.639 28.627 1.00 25.48 62 THR B O 1
ATOM 1731 N N . GLY B 1 63 ? 59.287 28.219 27.537 1.00 16.32 63 GLY B N 1
ATOM 1732 C CA . GLY B 1 63 ? 59.194 27.096 26.626 1.00 11.79 63 GLY B CA 1
ATOM 1733 C C . GLY B 1 63 ? 59.043 25.768 27.346 1.00 13.59 63 GLY B C 1
ATOM 1734 O O . GLY B 1 63 ? 59.701 25.536 28.365 1.00 15.80 63 GLY B O 1
ATOM 1735 N N . ALA B 1 64 ? 58.131 24.923 26.860 1.00 14.88 64 ALA B N 1
ATOM 1736 C CA . ALA B 1 64 ? 57.919 23.578 27.420 1.00 14.16 64 ALA B CA 1
ATOM 1737 C C . ALA B 1 64 ? 57.409 22.648 26.332 1.00 15.45 64 ALA B C 1
ATOM 1738 O O . ALA B 1 64 ? 56.860 23.105 25.314 1.00 17.76 64 ALA B O 1
ATOM 1740 N N . GLY B 1 65 ? 57.600 21.349 26.530 1.00 12.42 65 GLY B N 1
ATOM 1741 C CA . GLY B 1 65 ? 57.133 20.389 25.552 1.00 11.47 65 GLY B CA 1
ATOM 1742 C C . GLY B 1 65 ? 58.169 20.120 24.487 1.00 14.11 65 GLY B C 1
ATOM 1743 O O . GLY B 1 65 ? 59.223 20.780 24.414 1.00 15.26 65 GLY B O 1
ATOM 1744 N N . ARG B 1 66 ? 57.825 19.208 23.597 1.00 11.58 66 ARG B N 1
ATOM 1745 C CA . ARG B 1 66 ? 58.736 18.787 22.551 1.00 9.94 66 ARG B CA 1
ATOM 1746 C C . ARG B 1 66 ? 59.207 19.897 21.619 1.00 13.61 66 ARG B C 1
ATOM 1747 O O . ARG B 1 66 ? 60.325 19.844 21.100 1.00 8.20 66 ARG B O 1
ATOM 1755 N N . TYR B 1 67 ? 58.374 20.917 21.433 1.00 14.39 67 TYR B N 1
ATOM 1756 C CA . TYR B 1 67 ? 58.724 22.005 20.532 1.00 14.78 67 TYR B CA 1
ATOM 1757 C C . TYR B 1 67 ? 58.934 23.306 21.269 1.00 13.96 67 TYR B C 1
ATOM 1758 O O . TYR B 1 67 ? 58.906 24.363 20.656 1.00 15.13 67 TYR B O 1
ATOM 1767 N N . GLN B 1 68 ? 59.137 23.217 22.584 1.00 12.71 68 GLN B N 1
ATOM 1768 C CA . GLN B 1 68 ? 59.401 24.395 23.426 1.00 13.73 68 GLN B CA 1
ATOM 1769 C C . GLN B 1 68 ? 58.419 25.554 23.182 1.00 13.99 68 GLN B C 1
ATOM 1770 O O . GLN B 1 68 ? 58.797 26.672 22.869 1.00 9.23 68 GLN B O 1
ATOM 1776 N N . LEU B 1 69 ? 57.147 25.259 23.368 1.00 15.68 69 LEU B N 1
ATOM 1777 C CA . LEU B 1 69 ? 56.092 26.228 23.184 1.00 16.65 69 LEU B CA 1
ATOM 1778 C C . LEU B 1 69 ? 56.009 27.157 24.397 1.00 16.48 69 LEU B C 1
ATOM 1779 O O . LEU B 1 69 ? 55.969 26.676 25.551 1.00 15.37 69 LEU B O 1
ATOM 1784 N N . LEU B 1 70 ? 55.998 28.467 24.138 1.00 15.83 70 LEU B N 1
ATOM 1785 C CA . LEU B 1 70 ? 55.878 29.495 25.181 1.00 14.95 70 LEU B CA 1
ATOM 1786 C C . LEU B 1 70 ? 54.472 29.441 25.777 1.00 14.56 70 LEU B C 1
ATOM 1787 O O . LEU B 1 70 ? 53.508 29.195 25.051 1.00 20.37 70 LEU B O 1
ATOM 1792 N N . SER B 1 71 ? 54.332 29.698 27.073 1.00 15.23 71 SER B N 1
ATOM 1793 C CA . SER B 1 71 ? 53.008 29.638 27.695 1.00 19.20 71 SER B CA 1
ATOM 1794 C C . SER B 1 71 ? 51.979 30.572 27.075 1.00 18.85 71 SER B C 1
ATOM 1795 O O . SER B 1 71 ? 50.834 30.176 26.888 1.00 25.24 71 SER B O 1
ATOM 1798 N N . ARG B 1 72 ? 52.384 31.795 26.736 1.00 20.91 72 ARG B N 1
ATOM 1799 C CA . ARG B 1 72 ? 51.467 32.771 26.136 1.00 23.71 72 ARG B CA 1
ATOM 1800 C C . ARG B 1 72 ? 50.911 32.237 24.809 1.00 20.83 72 ARG B C 1
ATOM 1801 O O . ARG B 1 72 ? 49.734 32.405 24.514 1.00 23.69 72 ARG B O 1
ATOM 1837 N N . ASP B 1 75 ? 48.340 29.368 25.553 1.00 19.12 75 ASP B N 1
ATOM 1838 C CA . ASP B 1 75 ? 47.014 29.864 25.887 1.00 22.70 75 ASP B CA 1
ATOM 1839 C C . ASP B 1 75 ? 46.234 30.290 24.664 1.00 22.16 75 ASP B C 1
ATOM 1840 O O . ASP B 1 75 ? 45.056 29.974 24.556 1.00 23.75 75 ASP B O 1
ATOM 1845 N N . ALA B 1 76 ? 46.889 30.983 23.739 1.00 20.24 76 ALA B N 1
ATOM 1846 C CA . ALA B 1 76 ? 46.217 31.432 22.533 1.00 21.60 76 ALA B CA 1
ATOM 1847 C C . ALA B 1 76 ? 45.711 30.211 21.749 1.00 25.50 76 ALA B C 1
ATOM 1848 O O . ALA B 1 76 ? 44.510 30.081 21.492 1.00 30.62 76 ALA B O 1
ATOM 1850 N N . TYR B 1 77 ? 46.609 29.280 21.445 1.00 24.07 77 TYR B N 1
ATOM 1851 C CA . TYR B 1 77 ? 46.254 28.087 20.676 1.00 21.46 77 TYR B CA 1
ATOM 1852 C C . TYR B 1 77 ? 45.336 27.092 21.360 1.00 20.36 77 TYR B C 1
ATOM 1853 O O . TYR B 1 77 ? 44.553 26.431 20.695 1.00 21.26 77 TYR B O 1
ATOM 1862 N N . ARG B 1 78 ? 45.453 26.949 22.672 1.00 21.24 78 ARG B N 1
ATOM 1863 C CA . ARG B 1 78 ? 44.598 26.035 23.400 1.00 23.84 78 ARG B CA 1
ATOM 1864 C C . ARG B 1 78 ? 43.147 26.438 23.138 1.00 28.65 78 ARG B C 1
ATOM 1865 O O . ARG B 1 78 ? 42.311 25.621 22.743 1.00 26.17 78 ARG B O 1
ATOM 1873 N N . LYS B 1 79 ? 42.875 27.728 23.315 1.00 34.88 79 LYS B N 1
ATOM 1874 C CA . LYS B 1 79 ? 41.544 28.295 23.122 1.00 33.69 79 LYS B CA 1
ATOM 1875 C C . LYS B 1 79 ? 41.115 28.156 21.666 1.00 33.01 79 LYS B C 1
ATOM 1876 O O . LYS B 1 79 ? 40.064 27.604 21.375 1.00 31.75 79 LYS B O 1
ATOM 1882 N N . GLN B 1 80 ? 41.973 28.596 20.756 1.00 31.79 80 GLN B N 1
ATOM 1883 C CA . GLN B 1 80 ? 41.699 28.550 19.327 1.00 30.42 80 GLN B CA 1
ATOM 1884 C C . GLN B 1 80 ? 41.412 27.158 18.764 1.00 30.02 80 GLN B C 1
ATOM 1885 O O . GLN B 1 80 ? 40.547 26.998 17.904 1.00 30.92 80 GLN B O 1
ATOM 1891 N N . LEU B 1 81 ? 42.165 26.158 19.206 1.00 29.70 81 LEU B N 1
ATOM 1892 C CA . LEU B 1 81 ? 41.986 24.796 18.700 1.00 25.21 81 LEU B CA 1
ATOM 1893 C C . LEU B 1 81 ? 41.106 23.908 19.570 1.00 25.17 81 LEU B C 1
ATOM 1894 O O . LEU B 1 81 ? 40.857 22.756 19.221 1.00 25.84 81 LEU B O 1
ATOM 1899 N N . GLY B 1 82 ? 40.658 24.421 20.712 1.00 27.67 82 GLY B N 1
ATOM 1900 C CA . GLY B 1 82 ? 39.810 23.627 21.589 1.00 26.18 82 GLY B CA 1
ATOM 1901 C C . GLY B 1 82 ? 40.508 22.423 22.208 1.00 29.58 82 GLY B C 1
ATOM 1902 O O . GLY B 1 82 ? 39.924 21.343 22.331 1.00 26.13 82 GLY B O 1
ATOM 1903 N N . LEU B 1 83 ? 41.760 22.611 22.620 1.00 30.23 83 LEU B N 1
ATOM 1904 C CA . LEU B 1 83 ? 42.547 21.540 23.222 1.00 25.19 83 LEU B CA 1
ATOM 1905 C C . LEU B 1 83 ? 42.234 21.437 24.714 1.00 27.61 83 LEU B C 1
ATOM 1906 O O . LEU B 1 83 ? 42.137 22.455 25.403 1.00 31.32 83 LEU B O 1
ATOM 1911 N N . LYS B 1 84 ? 42.093 20.207 25.209 1.00 24.47 84 LYS B N 1
ATOM 1912 C CA . LYS B 1 84 ? 41.762 19.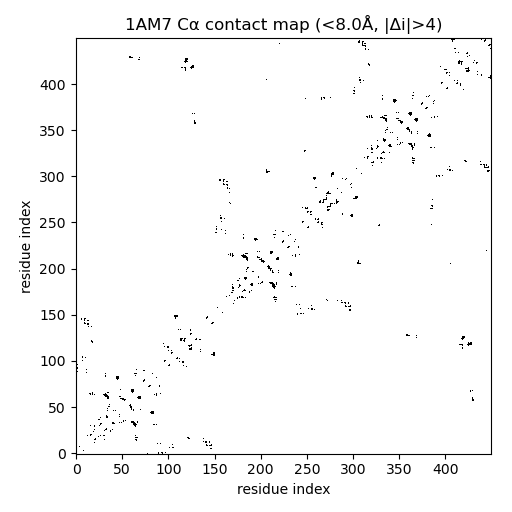980 26.609 1.00 26.61 84 LYS B CA 1
ATOM 1913 C C . LYS B 1 84 ? 42.972 19.637 27.483 1.00 25.81 84 LYS B C 1
ATOM 1914 O O . LYS B 1 84 ? 42.847 19.505 28.696 1.00 26.05 84 LYS B O 1
ATOM 1920 N N . ASP B 1 85 ? 44.140 19.468 26.879 1.00 17.97 85 ASP B N 1
ATOM 1921 C CA . ASP B 1 85 ? 45.326 19.159 27.662 1.00 20.01 85 ASP B CA 1
ATOM 1922 C C . ASP B 1 85 ? 46.599 19.519 26.905 1.00 16.54 85 ASP B C 1
ATOM 1923 O O . ASP B 1 85 ? 46.550 19.957 25.761 1.00 15.38 85 ASP B O 1
ATOM 1928 N N . PHE B 1 86 ? 47.740 19.279 27.539 1.00 16.48 86 PHE B N 1
ATOM 1929 C CA . PHE B 1 86 ? 49.041 19.558 26.951 1.00 11.68 86 PHE B CA 1
ATOM 1930 C C . PHE B 1 86 ? 49.699 18.201 26.665 1.00 15.13 86 PHE B C 1
ATOM 1931 O O . PHE B 1 86 ? 50.906 18.034 26.846 1.00 20.54 86 PHE B O 1
ATOM 1939 N N . SER B 1 87 ? 48.904 17.228 26.219 1.00 13.41 87 SER B N 1
ATOM 1940 C CA . SER B 1 87 ? 49.412 15.891 25.897 1.00 16.04 87 SER B CA 1
ATOM 1941 C C . SER B 1 87 ? 50.227 15.952 24.603 1.00 15.05 87 SER B C 1
ATOM 1942 O O . SER B 1 87 ? 50.124 16.926 23.865 1.00 18.98 87 SER B O 1
ATOM 1945 N N . PRO B 1 88 ? 51.027 14.907 24.301 1.00 12.55 88 PRO B N 1
ATOM 1946 C CA . PRO B 1 88 ? 51.830 14.897 23.077 1.00 10.33 88 PRO B CA 1
ATOM 1947 C C . PRO B 1 88 ? 51.018 15.198 21.824 1.00 13.32 88 PRO B C 1
ATOM 1948 O O . PRO B 1 88 ? 51.493 15.914 20.931 1.00 15.41 88 PRO B O 1
ATOM 1952 N N . LYS B 1 89 ? 49.812 14.646 21.727 1.00 12.64 89 LYS B N 1
ATOM 1953 C CA . LYS B 1 89 ? 48.972 14.939 20.570 1.00 14.13 89 LYS B CA 1
ATOM 1954 C C . LYS B 1 89 ? 48.651 16.448 20.503 1.00 14.71 89 LYS B C 1
ATOM 1955 O O . LYS B 1 89 ? 48.691 17.041 19.421 1.00 17.42 89 LYS B O 1
ATOM 1961 N N . SER B 1 90 ? 48.321 17.068 21.643 1.00 14.18 90 SER B N 1
ATOM 1962 C CA . SER B 1 90 ? 48.038 18.497 21.667 1.00 13.62 90 SER B CA 1
ATOM 1963 C C . SER B 1 90 ? 49.269 19.317 21.254 1.00 12.74 90 SER B C 1
ATOM 1964 O O . SER B 1 90 ? 49.164 20.274 20.483 1.00 13.05 90 SER B O 1
ATOM 1967 N N . GLN B 1 91 ? 50.439 18.917 21.741 1.00 11.34 91 GLN B N 1
ATOM 1968 C CA . GLN B 1 91 ? 51.670 19.611 21.410 1.00 11.30 91 GLN B CA 1
ATOM 1969 C C . GLN B 1 91 ? 51.945 19.568 19.915 1.00 12.70 91 GLN B C 1
ATOM 1970 O O . GLN B 1 91 ? 52.367 20.569 19.343 1.00 17.91 91 GLN B O 1
ATOM 1976 N N . ASP B 1 92 ? 51.723 18.409 19.291 1.00 15.09 92 ASP B N 1
ATOM 1977 C CA . ASP B 1 92 ? 51.929 18.226 17.848 1.00 14.67 92 ASP B CA 1
ATOM 1978 C C . ASP B 1 92 ? 50.949 19.130 17.100 1.00 14.44 92 ASP B C 1
ATOM 1979 O O . ASP B 1 92 ? 51.299 19.772 16.105 1.00 18.62 92 ASP B O 1
ATOM 1984 N N . ALA B 1 93 ? 49.708 19.145 17.568 1.00 12.60 93 ALA B N 1
ATOM 1985 C CA . ALA B 1 93 ? 48.662 19.955 16.948 1.00 13.62 93 ALA B CA 1
ATOM 1986 C C . ALA B 1 93 ? 49.039 21.423 16.878 1.00 13.52 93 ALA B C 1
ATOM 1987 O O . ALA B 1 93 ? 48.936 22.027 15.800 1.00 14.73 93 ALA B O 1
ATOM 1989 N N . VAL B 1 94 ? 49.495 21.984 18.003 1.00 13.24 94 VAL B N 1
ATOM 1990 C CA . VAL B 1 94 ? 49.894 23.391 18.049 1.00 15.50 94 VAL B CA 1
ATOM 1991 C C . VAL B 1 94 ? 51.064 23.677 17.099 1.00 15.77 94 VAL B C 1
ATOM 1992 O O . VAL B 1 94 ? 51.039 24.671 16.369 1.00 21.07 94 VAL B O 1
ATOM 1996 N N . ALA B 1 95 ? 52.081 22.813 17.100 1.00 15.73 95 ALA B N 1
ATOM 1997 C CA . ALA B 1 95 ? 53.247 22.992 16.232 1.00 12.39 95 ALA B CA 1
ATOM 1998 C C . ALA B 1 95 ? 52.819 22.997 14.773 1.00 15.35 95 ALA B C 1
ATOM 1999 O O . ALA B 1 95 ? 53.208 23.872 14.013 1.00 19.01 95 ALA B O 1
ATOM 2001 N N . LEU B 1 96 ? 51.993 22.031 14.382 1.00 19.22 96 LEU B N 1
ATOM 2002 C CA . LEU B 1 96 ? 51.513 21.959 13.004 1.00 16.92 96 LEU B CA 1
ATOM 2003 C C . LEU B 1 96 ? 50.681 23.180 12.639 1.00 16.99 96 LEU B C 1
ATOM 2004 O O . LEU B 1 96 ? 50.748 23.661 11.516 1.00 15.32 96 LEU B O 1
ATOM 2009 N N . GLN B 1 97 ? 49.886 23.673 13.581 1.00 17.81 97 GLN B N 1
ATOM 2010 C CA . GLN B 1 97 ? 49.070 24.861 13.347 1.00 14.06 97 GLN B CA 1
ATOM 2011 C C . GLN B 1 97 ? 49.968 26.070 13.065 1.00 16.07 97 GLN B C 1
ATOM 2012 O O . GLN B 1 97 ? 49.690 26.860 12.171 1.00 21.44 97 GLN B O 1
ATOM 2018 N N . GLN B 1 98 ? 51.048 26.220 13.826 1.00 17.20 98 GLN B N 1
ATOM 2019 C CA . GLN B 1 98 ? 51.954 27.353 13.642 1.00 15.75 98 GLN B CA 1
ATOM 2020 C C . GLN B 1 98 ? 52.658 27.240 12.305 1.00 17.29 98 GLN B C 1
ATOM 2021 O O . GLN B 1 98 ? 52.919 28.244 11.654 1.00 17.60 98 GLN B O 1
ATOM 2027 N N . ILE B 1 99 ? 53.005 26.021 11.918 1.00 18.22 99 ILE B N 1
ATOM 2028 C CA . ILE B 1 99 ? 53.657 25.774 10.634 1.00 16.30 99 ILE B CA 1
ATOM 2029 C C . ILE B 1 99 ? 52.669 26.087 9.505 1.00 16.11 99 ILE B C 1
ATOM 2030 O O . ILE B 1 99 ? 53.047 26.651 8.491 1.00 17.38 99 ILE B O 1
ATOM 2035 N N . LYS B 1 100 ? 51.398 25.745 9.706 1.00 19.10 100 LYS B N 1
ATOM 2036 C CA . LYS B 1 100 ? 50.345 25.998 8.724 1.00 17.13 100 LYS B CA 1
ATOM 2037 C C . LYS B 1 100 ? 50.228 27.505 8.508 1.00 22.17 100 LYS B C 1
ATOM 2038 O O . LYS B 1 100 ? 50.209 27.975 7.370 1.00 24.21 100 LYS B O 1
ATOM 2044 N N . GLU B 1 101 ? 50.195 28.262 9.602 1.00 23.27 101 GLU B N 1
ATOM 2045 C CA . GLU B 1 101 ? 50.096 29.727 9.546 1.00 20.58 101 GLU B CA 1
ATOM 2046 C C . GLU B 1 101 ? 51.225 30.456 8.836 1.00 19.15 101 GLU B C 1
ATOM 2047 O O . GLU B 1 101 ? 51.018 31.562 8.368 1.00 18.49 101 GLU B O 1
ATOM 2053 N N . ARG B 1 102 ? 52.447 29.928 8.878 1.00 16.97 102 ARG B N 1
ATOM 2054 C CA . ARG B 1 102 ? 53.573 30.563 8.175 1.00 16.00 102 ARG B CA 1
ATOM 2055 C C . ARG B 1 102 ? 53.651 30.085 6.707 1.00 17.31 102 ARG B C 1
ATOM 2056 O O . ARG B 1 102 ? 54.629 30.353 6.025 1.00 21.30 102 ARG B O 1
ATOM 2064 N N . GLY B 1 103 ? 52.646 29.344 6.240 1.00 17.39 103 GLY B N 1
ATOM 2065 C CA . GLY B 1 103 ? 52.634 28.868 4.866 1.00 14.73 103 GLY B CA 1
ATOM 2066 C C . GLY B 1 103 ? 53.686 27.832 4.517 1.00 21.25 103 GLY B C 1
ATOM 2067 O O . GLY B 1 103 ? 54.032 27.679 3.339 1.00 23.67 103 GLY B O 1
ATOM 2068 N N . ALA B 1 104 ? 54.145 27.057 5.501 1.00 20.09 104 ALA B N 1
ATOM 2069 C CA . ALA B 1 104 ? 55.182 26.057 5.235 1.00 19.26 104 ALA B CA 1
ATOM 2070 C C . ALA B 1 104 ? 54.718 24.635 4.916 1.00 17.49 104 ALA B C 1
ATOM 2071 O O . ALA B 1 104 ? 55.506 23.855 4.363 1.00 18.86 104 ALA B O 1
ATOM 2073 N N . LEU B 1 105 ? 53.450 24.307 5.191 1.00 16.17 105 LEU B N 1
ATOM 2074 C CA . LEU B 1 105 ? 52.945 22.953 4.920 1.00 20.92 105 LEU B CA 1
ATOM 2075 C C . LEU B 1 105 ? 53.175 22.459 3.481 1.00 23.72 105 LEU B C 1
ATOM 2076 O O . LEU B 1 105 ? 53.706 21.364 3.282 1.00 30.05 105 LEU B O 1
ATOM 2081 N N . PRO B 1 106 ? 52.804 23.259 2.460 1.00 26.01 106 PRO B N 1
ATOM 2082 C CA . PRO B 1 106 ? 53.023 22.799 1.077 1.00 25.81 106 PRO B CA 1
ATOM 2083 C C . PRO B 1 106 ? 54.498 22.557 0.820 1.00 23.70 106 PRO B C 1
ATOM 2084 O O . PRO B 1 106 ? 54.860 21.621 0.120 1.00 29.69 106 PRO B O 1
ATOM 2088 N N . MET B 1 107 ? 55.349 23.396 1.410 1.00 25.62 107 MET B N 1
ATOM 2089 C CA . MET B 1 107 ? 56.792 23.266 1.245 1.00 22.89 107 MET B CA 1
ATOM 2090 C C . MET B 1 107 ? 57.283 21.954 1.854 1.00 23.60 107 MET B C 1
ATOM 2091 O O . MET B 1 107 ? 58.114 21.264 1.255 1.00 25.92 107 MET B O 1
ATOM 2096 N N . ILE B 1 108 ? 56.767 21.616 3.038 1.00 20.99 108 ILE B N 1
ATOM 2097 C CA . ILE B 1 108 ? 57.147 20.377 3.720 1.00 22.25 108 ILE B CA 1
ATOM 2098 C C . ILE B 1 108 ? 56.659 19.180 2.906 1.00 25.73 108 ILE B C 1
ATOM 2099 O O . ILE B 1 108 ? 57.451 18.293 2.558 1.00 25.97 108 ILE B O 1
ATOM 2104 N N . ASP B 1 109 ? 55.374 19.190 2.544 1.00 25.96 109 ASP B N 1
ATOM 2105 C CA . ASP B 1 109 ? 54.785 18.107 1.750 1.00 27.86 109 ASP B CA 1
ATOM 2106 C C . ASP B 1 109 ? 55.514 17.823 0.450 1.00 31.25 109 ASP B C 1
ATOM 2107 O O . ASP B 1 109 ? 55.674 16.666 0.070 1.00 38.33 109 ASP B O 1
ATOM 2112 N N . ARG B 1 110 ? 55.967 18.865 -0.234 1.00 31.93 110 ARG B N 1
ATOM 2113 C CA . ARG B 1 110 ? 56.668 18.658 -1.492 1.00 31.76 110 ARG B CA 1
ATOM 2114 C C . ARG B 1 110 ? 58.172 18.414 -1.356 1.00 32.38 110 ARG B C 1
ATOM 2115 O O . ARG B 1 110 ? 58.844 18.124 -2.358 1.00 35.78 110 ARG B O 1
ATOM 2123 N N . GLY B 1 111 ? 58.714 18.546 -0.146 1.00 26.97 111 GLY B N 1
ATOM 2124 C CA . GLY B 1 111 ? 60.136 18.304 0.020 1.00 23.99 111 GLY B CA 1
ATOM 2125 C C . GLY B 1 111 ? 61.051 19.506 -0.056 1.00 23.36 111 GLY B C 1
ATOM 2126 O O . GLY B 1 111 ? 62.272 19.352 -0.124 1.00 23.75 111 GLY B O 1
ATOM 2127 N N . ASP B 1 112 ? 60.489 20.710 -0.052 1.00 25.99 112 ASP B N 1
ATOM 2128 C CA . ASP B 1 112 ? 61.319 21.924 -0.073 1.00 30.58 112 ASP B CA 1
ATOM 2129 C C . ASP B 1 112 ? 61.607 22.310 1.377 1.00 27.29 112 ASP B C 1
ATOM 2130 O O . ASP B 1 112 ? 61.119 23.325 1.873 1.00 30.45 112 ASP B O 1
ATOM 2135 N N . ILE B 1 113 ? 62.433 21.504 2.032 1.00 23.77 113 ILE B N 1
ATOM 2136 C CA . ILE B 1 113 ? 62.749 21.680 3.441 1.00 22.57 113 ILE B CA 1
ATOM 2137 C C . ILE B 1 113 ? 63.512 22.932 3.804 1.00 21.49 113 ILE B C 1
ATOM 2138 O O . ILE B 1 113 ? 63.189 23.577 4.808 1.00 19.72 113 ILE B O 1
ATOM 2143 N N . ARG B 1 114 ? 64.464 23.315 2.961 1.00 22.81 114 ARG B N 1
ATOM 2144 C CA . ARG B 1 114 ? 65.263 24.508 3.212 1.00 25.99 114 ARG B CA 1
ATOM 2145 C C . ARG B 1 114 ? 64.354 25.746 3.316 1.00 24.26 114 ARG B C 1
ATOM 2146 O O . ARG B 1 114 ? 64.534 26.578 4.204 1.00 25.52 114 ARG B O 1
ATOM 2154 N N . GLN B 1 115 ? 63.315 25.796 2.481 1.00 24.50 115 GLN B N 1
ATOM 2155 C CA . GLN B 1 115 ? 62.367 26.908 2.472 1.00 20.18 115 GLN B CA 1
ATOM 2156 C C . GLN B 1 115 ? 61.472 26.843 3.690 1.00 20.55 115 GLN B C 1
ATOM 2157 O O . GLN B 1 115 ? 61.167 27.876 4.299 1.00 20.92 115 GLN B O 1
ATOM 2163 N N . ALA B 1 116 ? 61.001 25.637 4.013 1.00 18.63 116 ALA B N 1
ATOM 2164 C CA . ALA B 1 116 ? 60.142 25.440 5.171 1.00 15.79 116 ALA B CA 1
ATOM 2165 C C . ALA B 1 116 ? 60.899 25.880 6.433 1.00 18.52 116 ALA B C 1
ATOM 2166 O O . ALA B 1 116 ? 60.344 26.597 7.261 1.00 20.94 116 ALA B O 1
ATOM 2168 N N . ILE B 1 117 ? 62.178 25.522 6.536 1.00 13.12 117 ILE B N 1
ATOM 2169 C CA . ILE B 1 117 ? 62.994 25.898 7.685 1.00 17.42 117 ILE B CA 1
ATOM 2170 C C . ILE B 1 117 ? 63.080 27.420 7.825 1.00 18.87 117 ILE B C 1
ATOM 2171 O O . ILE B 1 117 ? 62.891 27.956 8.918 1.00 23.20 117 ILE B O 1
ATOM 2176 N N . ASP B 1 118 ? 63.330 28.099 6.705 1.00 20.65 118 ASP B N 1
ATOM 2177 C CA . ASP B 1 118 ? 63.427 29.555 6.677 1.00 21.74 118 ASP B CA 1
ATOM 2178 C C . ASP B 1 118 ? 62.107 30.189 7.108 1.00 20.35 118 ASP B C 1
ATOM 2179 O O . ASP B 1 118 ? 62.098 31.124 7.906 1.00 17.36 118 ASP B O 1
ATOM 2184 N N . ARG B 1 119 ? 60.993 29.694 6.579 1.00 20.30 119 ARG B N 1
ATOM 2185 C CA . ARG B 1 119 ? 59.692 30.241 6.962 1.00 20.24 119 ARG B CA 1
ATOM 2186 C C . ARG B 1 119 ? 59.411 30.039 8.451 1.00 21.86 119 ARG B C 1
ATOM 2187 O O . ARG B 1 119 ? 58.792 30.884 9.088 1.00 22.43 119 ARG B O 1
ATOM 2195 N N . CYS B 1 120 ? 59.883 28.924 9.005 1.00 19.36 120 CYS B N 1
ATOM 2196 C CA . CYS B 1 120 ? 59.634 28.609 10.394 1.00 18.25 120 CYS B CA 1
ATOM 2197 C C . CYS B 1 120 ? 60.637 29.170 11.391 1.00 20.44 120 CYS B C 1
ATOM 2198 O O . CYS B 1 120 ? 60.434 29.052 12.602 1.00 18.34 120 CYS B O 1
ATOM 2201 N N . SER B 1 121 ? 61.688 29.817 10.904 1.00 17.24 121 SER B N 1
ATOM 2202 C CA . SER B 1 121 ? 62.702 30.396 11.787 1.00 20.18 121 SER B CA 1
ATOM 2203 C C . SER B 1 121 ? 62.164 31.516 12.689 1.00 23.21 121 SER B C 1
ATOM 2204 O O . SER B 1 121 ? 62.765 31.868 13.686 1.00 27.26 121 SER B O 1
ATOM 2207 N N . ASN B 1 122 ? 61.007 32.040 12.339 1.00 20.61 122 ASN B N 1
ATOM 2208 C CA . ASN B 1 122 ? 60.329 33.110 13.041 1.00 21.25 122 ASN B CA 1
ATOM 2209 C C . ASN B 1 122 ? 59.659 32.545 14.313 1.00 22.91 122 ASN B C 1
ATOM 2210 O O . ASN B 1 122 ? 59.354 33.279 15.254 1.00 22.16 122 ASN B O 1
ATOM 2215 N N . ILE B 1 123 ? 59.451 31.230 14.334 1.00 22.12 123 ILE B N 1
ATOM 2216 C CA . ILE B 1 123 ? 58.813 30.563 15.474 1.00 21.59 123 ILE B CA 1
ATOM 2217 C C . ILE B 1 123 ? 59.816 29.876 16.404 1.00 19.33 123 ILE B C 1
ATOM 2218 O O . ILE B 1 123 ? 59.744 30.028 17.617 1.00 22.43 123 ILE B O 1
ATOM 2237 N N . ALA B 1 125 ? 63.675 29.249 17.708 1.00 18.52 125 ALA B N 1
ATOM 2238 C CA . ALA B 1 125 ? 65.001 29.838 17.858 1.00 14.91 125 ALA B CA 1
ATOM 2239 C C . ALA B 1 125 ? 66.199 29.008 17.376 1.00 18.50 125 ALA B C 1
ATOM 2240 O O . ALA B 1 125 ? 67.285 29.552 17.138 1.00 16.44 125 ALA B O 1
ATOM 2242 N N . SER B 1 126 ? 66.047 27.693 17.275 1.00 20.15 126 SER B N 1
ATOM 2243 C CA . SER B 1 126 ? 67.165 26.869 16.808 1.00 20.07 126 SER B CA 1
ATOM 2244 C C . SER B 1 126 ? 67.263 26.810 15.280 1.00 16.64 126 SER B C 1
ATOM 2245 O O . SER B 1 126 ? 68.279 26.372 14.756 1.00 14.72 126 SER B O 1
ATOM 2248 N N . LEU B 1 127 ? 66.203 27.225 14.578 1.00 18.56 127 LEU B N 1
ATOM 2249 C CA . LEU B 1 127 ? 66.191 27.197 13.125 1.00 15.10 127 LEU B CA 1
ATOM 2250 C C . LEU B 1 127 ? 67.042 28.377 12.603 1.00 21.48 127 LEU B C 1
ATOM 2251 O O . LEU B 1 127 ? 66.814 29.543 12.993 1.00 24.39 127 LEU B O 1
ATOM 2256 N N . PRO B 1 128 ? 68.100 28.056 11.800 1.00 19.31 128 PRO B N 1
ATOM 2257 C CA . PRO B 1 128 ? 69.083 28.940 11.157 1.00 19.95 128 PRO B CA 1
ATOM 2258 C C . PRO B 1 128 ? 68.467 30.225 10.654 1.00 19.93 128 PRO B C 1
ATOM 2259 O O . PRO B 1 128 ? 67.512 30.214 9.873 1.00 17.74 128 PRO B O 1
ATOM 2263 N N . GLY B 1 129 ? 69.017 31.337 11.120 1.00 19.12 129 GLY B N 1
ATOM 2264 C CA . GLY B 1 129 ? 68.477 32.628 10.747 1.00 20.72 129 GLY B CA 1
ATOM 2265 C C . GLY B 1 129 ? 67.503 33.153 11.790 1.00 20.98 129 GLY B C 1
ATOM 2266 O O . GLY B 1 129 ? 67.132 34.313 11.732 1.00 26.08 129 GLY B O 1
ATOM 2267 N N . ALA B 1 130 ? 67.112 32.324 12.757 1.00 19.99 130 ALA B N 1
ATOM 2268 C CA . ALA B 1 130 ? 66.171 32.732 13.795 1.00 19.96 130 ALA B CA 1
ATOM 2269 C C . ALA B 1 130 ? 66.539 34.091 14.401 1.00 23.39 130 ALA B C 1
ATOM 2270 O O . ALA B 1 130 ? 65.662 34.914 14.669 1.00 24.30 130 ALA B O 1
ATOM 2272 N N . GLY B 1 131 ? 67.823 34.320 14.640 1.00 21.74 131 GLY B N 1
ATOM 2273 C CA . GLY B 1 131 ? 68.233 35.609 15.171 1.00 19.30 131 GLY B CA 1
ATOM 2274 C C . GLY B 1 131 ? 68.253 35.835 16.669 1.00 20.42 131 GLY B C 1
ATOM 2275 O O . GLY B 1 131 ? 68.217 36.973 17.101 1.00 23.75 131 GLY B O 1
ATOM 2276 N N . TYR B 1 132 ? 68.212 34.779 17.473 1.00 21.87 132 TYR B N 1
ATOM 2277 C CA . TYR B 1 132 ? 68.314 34.951 18.9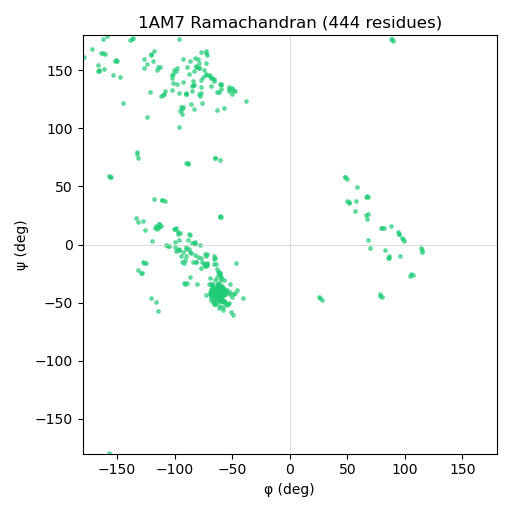15 1.00 23.96 132 TYR B CA 1
ATOM 2278 C C . TYR B 1 132 ? 69.800 34.704 19.217 1.00 29.48 132 TYR B C 1
ATOM 2279 O O . TYR B 1 132 ? 70.599 34.398 18.302 1.00 30.04 132 TYR B O 1
ATOM 2288 N N . GLY B 1 133 ? 70.190 34.862 20.475 1.00 27.83 133 GLY B N 1
ATOM 2289 C CA . GLY B 1 133 ? 71.574 34.617 20.834 1.00 29.27 133 GLY B CA 1
ATOM 2290 C C . GLY B 1 133 ? 71.898 33.135 20.950 1.00 30.25 133 GLY B C 1
ATOM 2291 O O . GLY B 1 133 ? 73.034 32.760 21.195 1.00 36.18 133 GLY B O 1
ATOM 2292 N N . GLN B 1 134 ? 70.914 32.282 20.718 1.00 30.68 134 GLN B N 1
ATOM 2293 C CA . GLN B 1 134 ? 71.099 30.841 20.822 1.00 31.11 134 GLN B CA 1
ATOM 2294 C C . GLN B 1 134 ? 71.820 30.169 19.665 1.00 28.09 134 GLN B C 1
ATOM 2295 O O . GLN B 1 134 ? 71.967 30.737 18.576 1.00 28.34 134 GLN B O 1
ATOM 2301 N N . PHE B 1 135 ? 72.243 28.934 19.913 1.00 25.91 135 PHE B N 1
ATOM 2302 C CA . PHE B 1 135 ? 72.917 28.120 18.915 1.00 22.69 135 PHE B CA 1
ATOM 2303 C C . PHE B 1 135 ? 71.893 27.762 17.819 1.00 20.86 135 PHE B C 1
ATOM 2304 O O . PHE B 1 135 ? 70.745 27.397 18.115 1.00 16.24 135 PHE B O 1
ATOM 2312 N N . GLU B 1 136 ? 72.300 27.864 16.563 1.00 15.97 136 GLU B N 1
ATOM 2313 C CA . GLU B 1 136 ? 71.417 27.517 15.466 1.00 20.75 136 GLU B CA 1
ATOM 2314 C C . GLU B 1 136 ? 72.098 26.425 14.664 1.00 19.93 136 GLU B C 1
ATOM 2315 O O . GLU B 1 136 ? 73.265 26.551 14.315 1.00 21.62 136 GLU B O 1
ATOM 2321 N N . HIS B 1 137 ? 71.369 25.357 14.370 1.00 23.34 137 HIS B N 1
ATOM 2322 C CA . HIS B 1 137 ? 71.929 24.245 13.605 1.00 22.15 137 HIS B CA 1
ATOM 2323 C C . HIS B 1 137 ? 72.087 24.658 12.168 1.00 24.06 137 HIS B C 1
ATOM 2324 O O . HIS B 1 137 ? 71.448 25.610 11.716 1.00 22.03 137 HIS B O 1
ATOM 2331 N N . LYS B 1 138 ? 72.988 23.993 11.459 1.00 26.32 138 LYS B N 1
ATOM 2332 C CA . LYS B 1 138 ? 73.155 24.316 10.054 1.00 29.15 138 LYS B CA 1
ATOM 2333 C C . LYS B 1 138 ? 72.022 23.632 9.309 1.00 25.09 138 LYS B C 1
ATOM 2334 O O . LYS B 1 138 ? 71.489 22.634 9.786 1.00 23.86 138 LYS B O 1
ATOM 2340 N N . ALA B 1 139 ? 71.626 24.202 8.177 1.00 24.68 139 ALA B N 1
ATOM 2341 C CA . ALA B 1 139 ? 70.544 23.658 7.360 1.00 24.90 139 ALA B CA 1
ATOM 2342 C C . ALA B 1 139 ? 70.856 22.223 6.978 1.00 22.59 139 ALA B C 1
ATOM 2343 O O . ALA B 1 139 ? 69.975 21.367 6.975 1.00 19.88 139 ALA B O 1
ATOM 2345 N N . ASP B 1 140 ? 72.127 21.966 6.696 1.00 24.32 140 ASP B N 1
ATOM 2346 C CA . ASP B 1 140 ? 72.578 20.636 6.303 1.00 27.71 140 ASP B CA 1
ATOM 2347 C C . ASP B 1 140 ? 72.316 19.572 7.351 1.00 26.94 140 ASP B C 1
ATOM 2348 O O . ASP B 1 140 ? 71.822 18.494 7.028 1.00 26.67 140 ASP B O 1
ATOM 2353 N N . SER B 1 141 ? 72.659 19.877 8.602 1.00 25.21 141 SER B N 1
ATOM 2354 C CA . SER B 1 141 ? 72.430 18.963 9.717 1.00 22.97 141 SER B CA 1
ATOM 2355 C C . SER B 1 141 ? 70.929 18.771 9.863 1.00 21.42 141 SER B C 1
ATOM 2356 O O . SER B 1 141 ? 70.473 17.665 10.090 1.00 20.40 141 SER B O 1
ATOM 2359 N N . LEU B 1 142 ? 70.154 19.841 9.676 1.00 22.20 142 LEU B N 1
ATOM 2360 C CA . LEU B 1 142 ? 68.702 19.724 9.792 1.00 18.21 142 LEU B CA 1
ATOM 2361 C C . LEU B 1 142 ? 68.130 18.832 8.695 1.00 20.79 142 LEU B C 1
ATOM 2362 O O . LEU B 1 142 ? 67.315 17.949 8.973 1.00 17.63 142 LEU B O 1
ATOM 2367 N N . ILE B 1 143 ? 68.563 19.045 7.454 1.00 21.98 143 ILE B N 1
ATOM 2368 C CA . ILE B 1 143 ? 68.086 18.237 6.336 1.00 23.85 143 ILE B CA 1
ATOM 2369 C C . ILE B 1 143 ? 68.480 16.772 6.511 1.00 23.15 143 ILE B C 1
ATOM 2370 O O . ILE B 1 143 ? 67.689 15.882 6.217 1.00 22.96 143 ILE B O 1
ATOM 2375 N N . ALA B 1 144 ? 69.672 16.523 7.041 1.00 24.27 144 ALA B N 1
ATOM 2376 C CA . ALA B 1 144 ? 70.132 15.152 7.294 1.00 21.73 144 ALA B CA 1
ATOM 2377 C C . ALA B 1 144 ? 69.209 14.474 8.315 1.00 23.07 144 ALA B C 1
ATOM 2378 O O . ALA B 1 144 ? 68.774 13.328 8.126 1.00 19.77 144 ALA B O 1
ATOM 2380 N N . LYS B 1 145 ? 68.893 15.196 9.391 1.00 24.13 145 LYS B N 1
ATOM 2381 C CA . LYS B 1 145 ? 68.021 14.680 10.437 1.00 23.51 145 LYS B CA 1
ATOM 2382 C C . LYS B 1 145 ? 66.625 14.434 9.886 1.00 23.55 145 LYS B C 1
ATOM 2383 O O . LYS B 1 145 ? 65.956 13.466 10.260 1.00 22.18 145 LYS B O 1
ATOM 2389 N N . PHE B 1 146 ? 66.174 15.332 9.013 1.00 25.41 146 PHE B N 1
ATOM 2390 C CA . PHE B 1 146 ? 64.862 15.202 8.395 1.00 22.55 146 PHE B CA 1
ATOM 2391 C C . PHE B 1 146 ? 64.828 13.915 7.556 1.00 25.41 146 PHE B C 1
ATOM 2392 O O . PHE B 1 146 ? 63.841 13.175 7.587 1.00 22.75 146 PHE B O 1
ATOM 2400 N N . LYS B 1 147 ? 65.903 13.649 6.812 1.00 23.94 147 LYS B N 1
ATOM 2401 C CA . LYS B 1 147 ? 65.949 12.454 5.985 1.00 26.21 147 LYS B CA 1
ATOM 2402 C C . LYS B 1 147 ? 66.012 11.187 6.814 1.00 27.45 147 LYS B C 1
ATOM 2403 O O . LYS B 1 147 ? 65.372 10.201 6.458 1.00 24.21 147 LYS B O 1
ATOM 2409 N N . GLU B 1 148 ? 66.742 11.193 7.931 1.00 27.15 148 GLU B N 1
ATOM 2410 C CA . GLU B 1 148 ? 66.780 9.974 8.717 1.00 27.41 148 GLU B CA 1
ATOM 2411 C C . GLU B 1 148 ? 65.467 9.699 9.436 1.00 28.26 148 GLU B C 1
ATOM 2412 O O . GLU B 1 148 ? 65.168 8.562 9.799 1.00 26.48 148 GLU B O 1
ATOM 2418 N N . ALA B 1 149 ? 64.629 10.721 9.548 1.00 26.56 149 ALA B N 1
ATOM 2419 C CA . ALA B 1 149 ? 63.326 10.545 10.176 1.00 22.00 149 ALA B CA 1
ATOM 2420 C C . ALA B 1 149 ? 62.360 9.987 9.126 1.00 21.41 149 ALA B C 1
ATOM 2421 O O . ALA B 1 149 ? 61.173 9.810 9.381 1.00 21.30 149 ALA B O 1
ATOM 2423 N N . GLY B 1 150 ? 62.866 9.747 7.924 1.00 19.58 150 GLY B N 1
ATOM 2424 C CA . GLY B 1 150 ? 62.034 9.206 6.867 1.00 19.99 150 GLY B CA 1
ATOM 2425 C C . GLY B 1 150 ? 61.481 10.223 5.876 1.00 24.30 150 GLY B C 1
ATOM 2426 O O . GLY B 1 150 ? 60.668 9.877 5.021 1.00 24.66 150 GLY B O 1
ATOM 2427 N N . GLY B 1 151 ? 61.872 11.487 5.999 1.00 22.62 151 GLY B N 1
ATOM 2428 C CA . GLY B 1 151 ? 61.370 12.485 5.081 1.00 24.29 151 GLY B CA 1
ATOM 2429 C C . GLY B 1 151 ? 62.136 12.475 3.772 1.00 27.85 151 GLY B C 1
ATOM 2430 O O . GLY B 1 151 ? 63.319 12.091 3.725 1.00 32.67 151 GLY B O 1
ATOM 2431 N N . THR B 1 152 ? 61.472 12.888 2.701 1.00 23.86 152 THR B N 1
ATOM 2432 C CA . THR B 1 152 ? 62.109 12.944 1.391 1.00 27.73 152 THR B CA 1
ATOM 2433 C C . THR B 1 152 ? 62.311 14.410 0.993 1.00 26.87 152 THR B C 1
ATOM 2434 O O . THR B 1 152 ? 61.413 15.236 1.143 1.00 28.29 152 THR B O 1
ATOM 2438 N N . VAL B 1 153 ? 63.527 14.744 0.592 1.00 29.92 153 VAL B N 1
ATOM 2439 C CA . VAL B 1 153 ? 63.871 16.105 0.196 1.00 34.69 153 VAL B CA 1
ATOM 2440 C C . VAL B 1 153 ? 63.865 16.164 -1.320 1.00 39.39 153 VAL B C 1
ATOM 2441 O O . VAL B 1 153 ? 64.112 15.149 -1.963 1.00 45.95 153 VAL B O 1
ATOM 2445 N N . ARG B 1 154 ? 63.542 17.326 -1.883 1.00 43.57 154 ARG B N 1
ATOM 2446 C CA . ARG B 1 154 ? 63.520 17.516 -3.335 1.00 48.65 154 ARG B CA 1
ATOM 2447 C C . ARG B 1 154 ? 64.879 18.057 -3.817 1.00 51.35 154 ARG B C 1
ATOM 2448 O O . ARG B 1 154 ? 65.312 19.100 -3.275 1.00 53.97 154 ARG B O 1
ATOM 2456 N N . MET C 1 1 ? 72.066 41.624 11.464 1.00 58.47 1 MET C N 1
ATOM 2457 C CA . MET C 1 1 ? 70.627 41.720 11.833 1.00 58.40 1 MET C CA 1
ATOM 2458 C C . MET C 1 1 ? 70.562 42.074 13.310 1.00 53.58 1 MET C C 1
ATOM 2459 O O . MET C 1 1 ? 71.514 41.788 14.058 1.00 56.02 1 MET C O 1
ATOM 2464 N N . VAL C 1 2 ? 69.483 42.745 13.718 1.00 43.90 2 VAL C N 1
ATOM 2465 C CA . VAL C 1 2 ? 69.299 43.078 15.128 1.00 30.29 2 VAL C CA 1
ATOM 2466 C C . VAL C 1 2 ? 68.832 41.769 15.754 1.00 26.27 2 VAL C C 1
ATOM 2467 O O . VAL C 1 2 ? 68.017 41.036 15.181 1.00 24.28 2 VAL C O 1
ATOM 2471 N N . GLU C 1 3 ? 69.395 41.453 16.901 1.00 21.09 3 GLU C N 1
ATOM 2472 C CA . GLU C 1 3 ? 69.074 40.222 17.583 1.00 19.92 3 GLU C CA 1
ATOM 2473 C C . GLU C 1 3 ? 67.723 40.283 18.266 1.00 18.58 3 GLU C C 1
ATOM 2474 O O . GLU C 1 3 ? 67.310 41.360 18.702 1.00 18.62 3 GLU C O 1
ATOM 2480 N N . ILE C 1 4 ? 66.987 39.172 18.293 1.00 18.82 4 ILE C N 1
ATOM 2481 C CA . ILE C 1 4 ? 65.720 39.183 19.004 1.00 20.66 4 ILE C CA 1
ATOM 2482 C C . ILE C 1 4 ? 65.955 38.580 20.388 1.00 19.50 4 ILE C C 1
ATOM 2483 O O . ILE C 1 4 ? 66.745 37.650 20.534 1.00 22.00 4 ILE C O 1
ATOM 2488 N N . ASN C 1 5 ? 65.360 39.179 21.410 1.00 17.91 5 ASN C N 1
ATOM 2489 C CA . ASN C 1 5 ? 65.416 38.645 22.768 1.00 15.98 5 ASN C CA 1
ATOM 2490 C C . ASN C 1 5 ? 64.016 38.826 23.334 1.00 16.11 5 ASN C C 1
ATOM 2491 O O . ASN C 1 5 ? 63.147 39.396 22.663 1.00 18.68 5 ASN C O 1
ATOM 2496 N N . ASN C 1 6 ? 63.780 38.345 24.544 1.00 16.61 6 ASN C N 1
ATOM 2497 C CA . ASN C 1 6 ? 62.453 38.439 25.159 1.00 20.08 6 ASN C CA 1
ATOM 2498 C C . ASN C 1 6 ? 61.879 39.866 25.274 1.00 18.08 6 ASN C C 1
ATOM 2499 O O . ASN C 1 6 ? 60.689 40.084 25.052 1.00 19.67 6 ASN C O 1
ATOM 2504 N N . GLN C 1 7 ? 62.723 40.834 25.606 1.00 16.49 7 GLN C N 1
ATOM 2505 C CA . GLN C 1 7 ? 62.261 42.211 25.741 1.00 16.02 7 GLN C CA 1
ATOM 2506 C C . GLN C 1 7 ? 61.851 42.773 24.381 1.00 13.43 7 GLN C C 1
ATOM 2507 O O . GLN C 1 7 ? 60.777 43.360 24.246 1.00 11.32 7 GLN C O 1
ATOM 2513 N N . ARG C 1 8 ? 62.683 42.532 23.370 1.00 13.40 8 ARG C N 1
ATOM 2514 C CA . ARG C 1 8 ? 62.417 43.008 22.013 1.00 11.83 8 ARG C CA 1
ATOM 2515 C C . ARG C 1 8 ? 61.200 42.357 21.388 1.00 13.93 8 ARG C C 1
ATOM 2516 O O . ARG C 1 8 ? 60.406 43.028 20.717 1.00 12.02 8 ARG C O 1
ATOM 2524 N N . LYS C 1 9 ? 61.027 41.059 21.639 1.00 13.15 9 LYS C N 1
ATOM 2525 C CA . LYS C 1 9 ? 59.888 40.342 21.102 1.00 14.36 9 LYS C CA 1
ATOM 2526 C C . LYS C 1 9 ? 58.611 40.911 21.736 1.00 15.54 9 LYS C C 1
ATOM 2527 O O . LYS C 1 9 ? 57.624 41.198 21.047 1.00 18.59 9 LYS C O 1
ATOM 2533 N N . ALA C 1 10 ? 58.650 41.136 23.043 1.00 15.29 10 ALA C N 1
ATOM 2534 C CA . ALA C 1 10 ? 57.497 41.687 23.734 1.00 14.82 10 ALA C CA 1
ATOM 2535 C C . ALA C 1 10 ? 57.173 43.073 23.164 1.00 11.44 10 ALA C C 1
ATOM 2536 O O . ALA C 1 10 ? 56.006 43.445 23.053 1.00 14.28 10 ALA C O 1
ATOM 2538 N N . PHE C 1 11 ? 58.201 43.827 22.780 1.00 12.14 11 PHE C N 1
ATOM 2539 C CA . PHE C 1 11 ? 57.978 45.154 22.206 1.00 16.35 11 PHE C CA 1
ATOM 2540 C C . PHE C 1 11 ? 57.281 45.048 20.841 1.00 13.28 11 PHE C C 1
ATOM 2541 O O . PHE C 1 11 ? 56.332 45.785 20.562 1.00 12.08 11 PHE C O 1
ATOM 2549 N N . LEU C 1 12 ? 57.731 44.108 20.010 1.00 14.06 12 LEU C N 1
ATOM 2550 C CA . LEU C 1 12 ? 57.124 43.886 18.705 1.00 10.11 12 LEU C CA 1
ATOM 2551 C C . LEU C 1 12 ? 55.654 43.448 18.846 1.00 11.34 12 LEU C C 1
ATOM 2552 O O . LEU C 1 12 ? 54.802 43.851 18.056 1.00 14.34 12 LEU C O 1
ATOM 2557 N N . ASP C 1 13 ? 55.348 42.638 19.855 1.00 10.53 13 ASP C N 1
ATOM 2558 C CA . ASP C 1 13 ? 53.965 42.203 20.068 1.00 12.53 13 ASP C CA 1
ATOM 2559 C C . ASP C 1 13 ? 53.092 43.366 20.506 1.00 13.95 13 ASP C C 1
ATOM 2560 O O . ASP C 1 13 ? 51.956 43.474 20.048 1.00 14.07 13 ASP C O 1
ATOM 2565 N N . MET C 1 14 ? 53.614 44.204 21.411 1.00 10.99 14 MET C N 1
ATOM 2566 C CA . MET C 1 14 ? 52.923 45.395 21.892 1.00 11.43 14 MET C CA 1
ATOM 2567 C C . MET C 1 14 ? 52.623 46.297 20.695 1.00 10.40 14 MET C C 1
ATOM 2568 O O . MET C 1 14 ? 51.515 46.790 20.525 1.00 15.08 14 MET C O 1
ATOM 2573 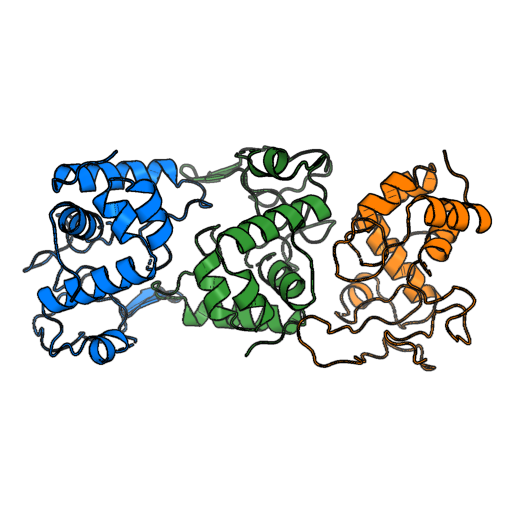N N . LEU C 1 15 ? 53.623 46.461 19.849 1.00 7.94 15 LEU C N 1
ATOM 2574 C CA . LEU C 1 15 ? 53.527 47.261 18.652 1.00 9.76 15 LEU C CA 1
ATOM 2575 C C . LEU C 1 15 ? 52.466 46.724 17.679 1.00 10.15 15 LEU C C 1
ATOM 2576 O O . LEU C 1 15 ? 51.659 47.508 17.181 1.00 12.53 15 LEU C O 1
ATOM 2581 N N . ALA C 1 16 ? 52.459 45.407 17.414 1.00 13.05 16 ALA C N 1
ATOM 2582 C CA . ALA C 1 16 ? 51.465 44.780 16.515 1.00 8.16 16 ALA C CA 1
ATOM 2583 C C . ALA C 1 16 ? 50.058 45.004 17.068 1.00 9.53 16 ALA C C 1
ATOM 2584 O O . ALA C 1 16 ? 49.105 45.217 16.323 1.00 12.74 16 ALA C O 1
ATOM 2600 N N . SER C 1 18 ? 49.206 47.571 19.179 1.00 12.13 18 SER C N 1
ATOM 2601 C CA . SER C 1 18 ? 48.989 49.005 19.051 1.00 14.67 18 SER C CA 1
ATOM 2602 C C . SER C 1 18 ? 48.574 49.407 17.635 1.00 16.86 18 SER C C 1
ATOM 2603 O O . SER C 1 18 ? 47.666 50.207 17.453 1.00 20.63 18 SER C O 1
ATOM 2606 N N . GLU C 1 19 ? 49.266 48.872 16.634 1.00 18.45 19 GLU C N 1
ATOM 2607 C CA . GLU C 1 19 ? 48.965 49.185 15.238 1.00 15.37 19 GLU C CA 1
ATOM 2608 C C . GLU C 1 19 ? 47.686 48.528 14.715 1.00 17.34 19 GLU C C 1
ATOM 2609 O O . GLU C 1 19 ? 47.267 48.804 13.596 1.00 17.65 19 GLU C O 1
ATOM 2615 N N . GLY C 1 20 ? 47.091 47.634 15.499 1.00 15.87 20 GLY C N 1
ATOM 2616 C CA . GLY C 1 20 ? 45.861 47.000 15.058 1.00 16.17 20 GLY C CA 1
ATOM 2617 C C . GLY C 1 20 ? 45.976 45.849 14.073 1.00 17.30 20 GLY C C 1
ATOM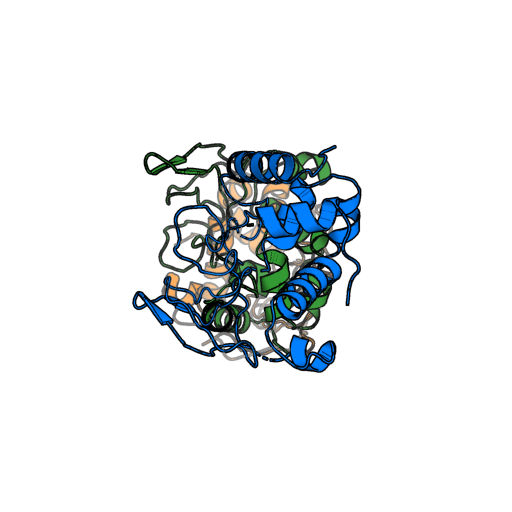 2618 O O . GLY C 1 20 ? 44.975 45.469 13.474 1.00 16.87 20 GLY C O 1
ATOM 2619 N N . THR C 1 21 ? 47.174 45.295 13.893 1.00 16.04 21 THR C N 1
ATOM 2620 C CA . THR C 1 21 ? 47.351 44.166 12.986 1.00 16.61 21 THR C CA 1
ATOM 2621 C C . THR C 1 21 ? 47.175 42.836 13.728 1.00 18.54 21 THR C C 1
ATOM 2622 O O . THR C 1 21 ? 46.665 41.863 13.160 1.00 18.76 21 THR C O 1
ATOM 2626 N N . ASP C 1 22 ? 47.579 42.805 14.996 1.00 16.46 22 ASP C N 1
ATOM 2627 C CA . ASP C 1 22 ? 47.484 41.597 15.812 1.00 17.00 22 ASP C CA 1
ATOM 2628 C C . ASP C 1 22 ? 46.876 41.967 17.153 1.00 18.47 22 ASP C C 1
ATOM 2629 O O . ASP C 1 22 ? 47.570 42.071 18.156 1.00 19.67 22 ASP C O 1
ATOM 2634 N N . ASN C 1 23 ? 45.570 42.151 17.180 1.00 22.12 23 ASN C N 1
ATOM 2635 C CA . ASN C 1 23 ? 44.916 42.550 18.410 1.00 21.31 23 ASN C CA 1
ATOM 2636 C C . ASN C 1 23 ? 43.691 41.704 18.709 1.00 25.45 23 ASN C C 1
ATOM 2637 O O . ASN C 1 23 ? 42.825 42.122 19.468 1.00 28.64 23 ASN C O 1
ATOM 2642 N N . GLY C 1 24 ? 43.601 40.528 18.091 1.00 27.87 24 GLY C N 1
ATOM 2643 C CA . GLY C 1 24 ? 42.460 39.663 18.321 1.00 27.38 24 GLY C CA 1
ATOM 2644 C C . GLY C 1 24 ? 41.120 40.153 17.788 1.00 31.09 24 GLY C C 1
ATOM 2645 O O . GLY C 1 24 ? 40.112 39.528 18.064 1.00 34.53 24 GLY C O 1
ATOM 2646 N N . ARG C 1 25 ? 41.086 41.281 17.080 1.00 33.78 25 ARG C N 1
ATOM 2647 C CA . ARG C 1 25 ? 39.845 41.802 16.496 1.00 32.33 25 ARG C CA 1
ATOM 2648 C C . ARG C 1 25 ? 40.032 41.738 14.985 1.00 31.39 25 ARG C C 1
ATOM 2649 O O . ARG C 1 25 ? 39.252 41.124 14.263 1.00 30.94 25 ARG C O 1
ATOM 2657 N N . GLN C 1 26 ? 41.085 42.388 14.506 1.00 27.75 26 GLN C N 1
ATOM 2658 C CA . GLN C 1 26 ? 41.387 42.424 13.086 1.00 24.43 26 GLN C CA 1
ATOM 2659 C C . GLN C 1 26 ? 41.596 41.005 12.568 1.00 25.06 26 GLN C C 1
ATOM 2660 O O . GLN C 1 26 ? 42.287 40.195 13.193 1.00 22.80 26 GLN C O 1
ATOM 2666 N N . LYS C 1 27 ? 40.982 40.695 11.440 1.00 24.47 27 LYS C N 1
ATOM 2667 C CA . LYS C 1 27 ? 41.125 39.375 10.858 1.00 29.93 27 LYS C CA 1
ATOM 2668 C C . LYS C 1 27 ? 42.567 39.176 10.362 1.00 27.23 27 LYS C C 1
ATOM 2669 O O . LYS C 1 27 ? 43.197 40.104 9.848 1.00 28.43 27 LYS C O 1
ATOM 2675 N N . THR C 1 28 ? 43.079 37.959 10.517 1.00 23.77 28 THR C N 1
ATOM 2676 C CA . THR C 1 28 ? 44.423 37.621 10.062 1.00 20.80 28 THR C CA 1
ATOM 2677 C C . THR C 1 28 ? 44.609 36.111 10.059 1.00 19.22 28 THR C C 1
ATOM 2678 O O . THR C 1 28 ? 43.983 35.411 10.835 1.00 21.97 28 THR C O 1
ATOM 2682 N N . ARG C 1 29 ? 45.427 35.606 9.151 1.00 20.32 29 ARG C N 1
ATOM 2683 C CA . ARG C 1 29 ? 45.714 34.175 9.099 1.00 20.92 29 ARG C CA 1
ATOM 2684 C C . ARG C 1 29 ? 47.111 33.947 9.652 1.00 21.03 29 ARG C C 1
ATOM 2685 O O . ARG C 1 29 ? 47.567 32.810 9.736 1.00 19.68 29 ARG C O 1
ATOM 2693 N N . ASN C 1 30 ? 47.795 35.026 10.029 1.00 20.22 30 ASN C N 1
ATOM 2694 C CA . ASN C 1 30 ? 49.175 34.886 10.481 1.00 15.66 30 ASN C CA 1
ATOM 2695 C C . ASN C 1 30 ? 49.671 36.012 11.383 1.00 16.45 30 ASN C C 1
ATOM 2696 O O . ASN C 1 30 ? 50.592 36.743 11.035 1.00 16.32 30 ASN C O 1
ATOM 2701 N N . HIS C 1 31 ? 48.983 36.195 12.508 1.00 18.21 31 HIS C N 1
ATOM 2702 C CA . HIS C 1 31 ? 49.370 37.174 13.522 1.00 20.97 31 HIS C CA 1
ATOM 2703 C C . HIS C 1 31 ? 49.625 38.597 13.052 1.00 19.91 31 HIS C C 1
ATOM 2704 O O . HIS C 1 31 ? 50.518 39.264 13.578 1.00 17.27 31 HIS C O 1
ATOM 2711 N N . GLY C 1 32 ? 48.847 39.052 12.075 1.00 14.69 32 GLY C N 1
ATOM 2712 C CA . GLY C 1 32 ? 48.990 40.404 11.575 1.00 8.43 32 GLY C CA 1
ATOM 2713 C C . GLY C 1 32 ? 50.029 40.586 10.495 1.00 11.99 32 GLY C C 1
ATOM 2714 O O . GLY C 1 32 ? 50.075 41.644 9.854 1.00 13.28 32 GLY C O 1
ATOM 2715 N N . TYR C 1 33 ? 50.841 39.561 10.243 1.00 9.42 33 TYR C N 1
ATOM 2716 C CA . TYR C 1 33 ? 51.884 39.657 9.205 1.00 12.71 33 TYR C CA 1
ATOM 2717 C C . TYR C 1 33 ? 51.359 39.790 7.775 1.00 12.88 33 TYR C C 1
ATOM 2718 O O . TYR C 1 33 ? 52.095 40.138 6.842 1.00 16.31 33 TYR C O 1
ATOM 2727 N N . ASP C 1 34 ? 50.072 39.551 7.616 1.00 13.18 34 ASP C N 1
ATOM 2728 C CA . ASP C 1 34 ? 49.428 39.599 6.305 1.00 14.09 34 ASP C CA 1
ATOM 2729 C C . ASP C 1 34 ? 48.431 40.735 6.181 1.00 15.28 34 ASP C C 1
ATOM 2730 O O . ASP C 1 34 ? 47.608 40.733 5.269 1.00 20.30 34 ASP C O 1
ATOM 2735 N N . VAL C 1 35 ? 48.484 41.697 7.105 1.00 16.72 35 VAL C N 1
ATOM 2736 C CA . VAL C 1 35 ? 47.521 42.797 7.104 1.00 16.01 35 VAL C CA 1
ATOM 2737 C C . VAL C 1 35 ? 47.934 44.030 6.290 1.00 19.57 35 VAL C C 1
ATOM 2738 O O . VAL C 1 35 ? 49.080 44.500 6.387 1.00 19.35 35 VAL C O 1
ATOM 2742 N N . ILE C 1 36 ? 47.023 44.492 5.429 1.00 16.70 36 ILE C N 1
ATOM 2743 C CA . ILE C 1 36 ? 47.258 45.683 4.618 1.00 17.05 36 ILE C CA 1
ATOM 2744 C C . ILE C 1 36 ? 46.463 46.790 5.312 1.00 16.05 36 ILE C C 1
ATOM 2745 O O . ILE C 1 36 ? 45.431 46.527 5.920 1.00 12.63 36 ILE C O 1
ATOM 2750 N N . VAL C 1 37 ? 46.977 48.013 5.285 1.00 19.13 37 VAL C N 1
ATOM 2751 C CA . VAL C 1 37 ? 46.282 49.151 5.882 1.00 17.94 37 VAL C CA 1
ATOM 2752 C C . VAL C 1 37 ? 44.832 49.141 5.375 1.00 22.27 37 VAL C C 1
ATOM 2753 O O . VAL C 1 37 ? 44.569 48.928 4.176 1.00 25.98 37 VAL C O 1
ATOM 2757 N N . GLY C 1 38 ? 43.888 49.302 6.291 1.00 22.64 38 GLY C N 1
ATOM 2758 C CA . GLY C 1 38 ? 42.495 49.283 5.894 1.00 23.06 38 GLY C CA 1
ATOM 2759 C C . GLY C 1 38 ? 41.825 47.978 6.295 1.00 27.17 38 GLY C C 1
ATOM 2760 O O . GLY C 1 38 ? 40.601 47.935 6.442 1.00 29.04 38 GLY C O 1
ATOM 2761 N N . GLY C 1 39 ? 42.601 46.901 6.439 1.00 26.06 39 GLY C N 1
ATOM 2762 C CA . GLY C 1 39 ? 42.020 45.637 6.868 1.00 19.19 39 GLY C CA 1
ATOM 2763 C C . GLY C 1 39 ? 42.022 44.456 5.910 1.00 21.54 39 GLY C C 1
ATOM 2764 O O . GLY C 1 39 ? 41.610 43.359 6.275 1.00 25.62 39 GLY C O 1
ATOM 2765 N N . GLU C 1 40 ? 42.461 44.651 4.681 1.00 22.12 40 GLU C N 1
ATOM 2766 C CA . GLU C 1 40 ? 42.498 43.555 3.731 1.00 25.39 40 GLU C CA 1
ATOM 2767 C C . GLU C 1 40 ? 43.739 42.691 4.005 1.00 21.61 40 GLU C C 1
ATOM 2768 O O . GLU C 1 40 ? 44.688 43.160 4.606 1.00 23.74 40 GLU C O 1
ATOM 2774 N N . LEU C 1 41 ? 43.740 41.446 3.538 1.00 21.08 41 LEU C N 1
ATOM 2775 C CA . LEU C 1 41 ? 44.859 40.530 3.749 1.00 20.50 41 LEU C CA 1
ATOM 2776 C C . LEU C 1 41 ? 45.546 40.155 2.452 1.00 22.60 41 LEU C C 1
ATOM 2777 O O . LEU C 1 41 ? 44.914 40.139 1.392 1.00 29.78 41 LEU C O 1
ATOM 2782 N N . PHE C 1 42 ? 46.841 39.877 2.512 1.00 20.54 42 PHE C N 1
ATOM 2783 C CA . PHE C 1 42 ? 47.548 39.448 1.315 1.00 16.86 42 PHE C CA 1
ATOM 2784 C C . PHE C 1 42 ? 48.053 38.039 1.620 1.00 22.24 42 PHE C C 1
ATOM 2785 O O . PHE C 1 42 ? 48.010 37.617 2.784 1.00 19.39 42 PHE C O 1
ATOM 2793 N N . THR C 1 43 ? 48.497 37.305 0.597 1.00 22.43 43 THR C N 1
ATOM 2794 C CA . THR C 1 43 ? 48.982 35.942 0.802 1.00 23.97 43 THR C CA 1
ATOM 2795 C C . THR C 1 43 ? 50.352 35.667 0.229 1.00 22.65 43 THR C C 1
ATOM 2796 O O . THR C 1 43 ? 50.968 34.654 0.546 1.00 28.69 43 THR C O 1
ATOM 2800 N N . ASP C 1 44 ? 50.815 36.548 -0.641 1.00 22.32 44 ASP C N 1
ATOM 2801 C CA . ASP C 1 44 ? 52.121 36.388 -1.250 1.00 24.68 44 ASP C CA 1
ATOM 2802 C C . ASP C 1 44 ? 53.121 37.195 -0.420 1.00 25.19 44 ASP C C 1
ATOM 2803 O O . ASP C 1 44 ? 53.006 38.411 -0.308 1.00 27.26 44 ASP C O 1
ATOM 2808 N N . TYR C 1 45 ? 54.095 36.511 0.162 1.00 20.58 45 TYR C N 1
ATOM 2809 C CA . TYR C 1 45 ? 55.090 37.148 1.007 1.00 19.84 45 TYR C CA 1
ATOM 2810 C C . TYR C 1 45 ? 56.404 37.479 0.308 1.00 22.70 45 TYR C C 1
ATOM 2811 O O . TYR C 1 45 ? 57.394 37.824 0.970 1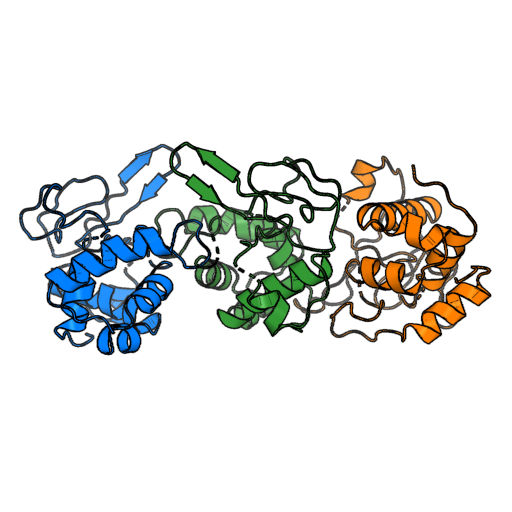.00 22.74 45 TYR C O 1
ATOM 2820 N N . SER C 1 46 ? 56.447 37.368 -1.016 1.00 24.42 46 SER C N 1
ATOM 2821 C CA . SER C 1 46 ? 57.691 37.646 -1.723 1.00 23.97 46 SER C CA 1
ATOM 2822 C C . SER C 1 46 ? 58.001 39.136 -1.808 1.00 20.63 46 SER C C 1
ATOM 2823 O O . SER C 1 46 ? 59.147 39.514 -2.035 1.00 23.46 46 SER C O 1
ATOM 2826 N N . ASP C 1 47 ? 57.003 39.980 -1.564 1.00 18.86 47 ASP C N 1
ATOM 2827 C CA . ASP C 1 47 ? 57.217 41.422 -1.604 1.00 18.01 47 ASP C CA 1
ATOM 2828 C C . ASP C 1 47 ? 56.072 42.134 -0.912 1.00 19.96 47 ASP C C 1
ATOM 2829 O O . ASP C 1 47 ? 55.024 41.535 -0.625 1.00 19.99 47 ASP C O 1
ATOM 2834 N N . HIS C 1 48 ? 56.308 43.407 -0.600 1.00 18.65 48 HIS C N 1
ATOM 2835 C CA . HIS C 1 48 ? 55.313 44.279 0.020 1.00 18.21 48 HIS C CA 1
ATOM 2836 C C . HIS C 1 48 ? 54.166 44.285 -1.006 1.00 20.22 48 HIS C C 1
ATOM 2837 O O . HIS C 1 48 ? 54.419 44.348 -2.218 1.00 15.83 48 HIS C O 1
ATOM 2844 N N . PRO C 1 49 ? 52.900 44.203 -0.549 1.00 20.60 49 PRO C N 1
ATOM 2845 C CA . PRO C 1 49 ? 51.784 44.199 -1.514 1.00 18.50 49 PRO C CA 1
ATOM 2846 C C . PRO C 1 49 ? 51.699 45.472 -2.380 1.00 21.76 49 PRO C C 1
ATOM 2847 O O . PRO C 1 49 ? 51.153 45.445 -3.484 1.00 18.76 49 PRO C O 1
ATOM 2851 N N . ARG C 1 50 ? 52.230 46.578 -1.852 1.00 18.40 50 ARG C N 1
ATOM 2852 C CA . ARG C 1 50 ? 52.260 47.866 -2.548 1.00 18.21 50 ARG C CA 1
ATOM 2853 C C . ARG C 1 50 ? 50.883 48.392 -2.982 1.00 18.67 50 ARG C C 1
ATOM 2854 O O . ARG C 1 50 ? 50.761 49.089 -3.977 1.00 19.86 50 ARG C O 1
ATOM 2862 N N . LYS C 1 51 ? 49.848 48.029 -2.244 1.00 15.00 51 LYS C N 1
ATOM 2863 C CA . LYS C 1 51 ? 48.505 48.462 -2.554 1.00 13.94 51 LYS C CA 1
ATOM 2864 C C . LYS C 1 51 ? 48.291 49.828 -1.897 1.00 17.36 51 LYS C C 1
ATOM 2865 O O . LYS C 1 51 ? 48.475 50.000 -0.672 1.00 20.94 51 LYS C O 1
ATOM 2871 N N . LEU C 1 52 ? 47.984 50.822 -2.715 1.00 14.86 52 LEU C N 1
ATOM 2872 C CA . LEU C 1 52 ? 47.749 52.167 -2.218 1.00 16.60 52 LEU C CA 1
ATOM 2873 C C . LEU C 1 52 ? 46.300 52.220 -1.751 1.00 14.21 52 LEU C C 1
ATOM 2874 O O . LEU C 1 52 ? 45.387 51.969 -2.522 1.00 14.94 52 LEU C O 1
ATOM 2879 N N . VAL C 1 53 ? 46.080 52.446 -0.468 1.00 21.51 53 VAL C N 1
ATOM 2880 C CA . VAL C 1 53 ? 44.713 52.487 0.025 1.00 22.34 53 VAL C CA 1
ATOM 2881 C C . VAL C 1 53 ? 44.282 53.913 0.399 1.00 26.83 53 VAL C C 1
ATOM 2882 O O . VAL C 1 53 ? 45.031 54.664 1.044 1.00 21.85 53 VAL C O 1
ATOM 2886 N N . THR C 1 54 ? 43.100 54.300 -0.072 1.00 32.48 54 THR C N 1
ATOM 2887 C CA . THR C 1 54 ? 42.545 55.610 0.233 1.00 39.75 54 THR C CA 1
ATOM 2888 C C . THR C 1 54 ? 41.608 55.406 1.423 1.00 42.23 54 THR C C 1
ATOM 2889 O O . THR C 1 54 ? 40.512 54.864 1.286 1.00 41.18 54 THR C O 1
ATOM 2893 N N . LEU C 1 55 ? 42.110 55.764 2.601 1.00 48.62 55 LEU C N 1
ATOM 2894 C CA . LEU C 1 55 ? 41.392 55.622 3.865 1.00 56.37 55 LEU C CA 1
ATOM 2895 C C . LEU C 1 55 ? 40.250 56.612 4.032 1.00 60.71 55 LEU C C 1
ATOM 2896 O O . LEU C 1 55 ? 39.413 56.471 4.925 1.00 61.57 55 LEU C O 1
ATOM 2901 N N . ASN C 1 56 ? 40.281 57.646 3.203 1.00 66.12 56 ASN C N 1
ATOM 2902 C CA . ASN C 1 56 ? 39.261 58.688 3.144 1.00 72.04 56 ASN C CA 1
ATOM 2903 C C . ASN C 1 56 ? 39.706 59.643 2.038 1.00 76.00 56 ASN C C 1
ATOM 2904 O O . ASN C 1 56 ? 40.867 59.604 1.618 1.00 75.62 56 ASN C O 1
ATOM 2909 N N . PRO C 1 57 ? 38.785 60.473 1.513 1.00 79.45 57 PRO C N 1
ATOM 2910 C CA . PRO C 1 57 ? 39.143 61.410 0.444 1.00 79.27 57 PRO C CA 1
ATOM 2911 C C . PRO C 1 57 ? 40.431 62.220 0.641 1.00 78.52 57 PRO C C 1
ATOM 2912 O O . PRO C 1 57 ? 40.957 62.777 -0.318 1.00 78.27 57 PRO C O 1
ATOM 2916 N N . LYS C 1 58 ? 40.953 62.262 1.863 1.00 78.50 58 LYS C N 1
ATOM 2917 C CA . LYS C 1 58 ? 42.180 63.010 2.135 1.00 80.22 58 LYS C CA 1
ATOM 2918 C C . LYS C 1 58 ? 43.297 62.214 2.848 1.00 77.78 58 LYS C C 1
ATOM 2919 O O . LYS C 1 58 ? 44.199 62.806 3.447 1.00 78.03 58 LYS C O 1
ATOM 2925 N N . LEU C 1 59 ? 43.246 60.884 2.786 1.00 73.99 59 LEU C N 1
ATOM 2926 C CA . LEU C 1 59 ? 44.273 60.055 3.429 1.00 68.15 59 LEU C CA 1
ATOM 2927 C C . LEU C 1 59 ? 44.611 58.773 2.661 1.00 62.22 59 LEU C C 1
ATOM 2928 O O . LEU C 1 59 ? 43.747 57.923 2.407 1.00 59.85 59 LEU C O 1
ATOM 2933 N N . LYS C 1 60 ? 45.884 58.644 2.309 1.00 53.59 60 LYS C N 1
ATOM 2934 C CA . LYS C 1 60 ? 46.370 57.483 1.587 1.00 47.19 60 LYS C CA 1
ATOM 2935 C C . LYS C 1 60 ? 47.543 56.935 2.376 1.00 40.52 60 LYS C C 1
ATOM 2936 O O . LYS C 1 60 ? 48.206 57.662 3.100 1.00 41.69 60 LYS C O 1
ATOM 2942 N N . SER C 1 61 ? 47.767 55.640 2.268 1.00 35.72 61 SER C N 1
ATOM 2943 C CA . SER C 1 61 ? 48.850 54.955 2.959 1.00 32.88 61 SER C CA 1
ATOM 2944 C C . SER C 1 61 ? 49.120 53.613 2.270 1.00 31.53 61 SER C C 1
ATOM 2945 O O . SER C 1 61 ? 48.221 53.016 1.660 1.00 25.11 61 SER C O 1
ATOM 2948 N N . THR C 1 62 ? 50.365 53.154 2.344 1.00 30.00 62 THR C N 1
ATOM 2949 C CA . THR C 1 62 ? 50.738 51.871 1.759 1.00 25.55 62 THR C CA 1
ATOM 2950 C C . THR C 1 62 ? 51.167 50.890 2.871 1.00 25.79 62 THR C C 1
ATOM 2951 O O . THR C 1 62 ? 51.772 49.852 2.585 1.00 22.05 62 THR C O 1
ATOM 2955 N N . GLY C 1 63 ? 50.853 51.218 4.128 1.00 20.31 63 GLY C N 1
ATOM 2956 C CA . GLY C 1 63 ? 51.236 50.367 5.243 1.00 19.92 63 GLY C CA 1
ATOM 2957 C C . GLY C 1 63 ? 50.793 48.922 5.069 1.00 18.67 63 GLY C C 1
ATOM 2958 O O . GLY C 1 63 ? 49.651 48.656 4.704 1.00 17.90 63 GLY C O 1
ATOM 2959 N N . ALA C 1 64 ? 51.699 47.985 5.299 1.00 16.01 64 ALA C N 1
ATOM 2960 C CA . ALA C 1 64 ? 51.374 46.566 5.168 1.00 18.14 64 ALA C CA 1
ATOM 2961 C C . ALA C 1 64 ? 52.233 45.778 6.136 1.00 15.93 64 ALA C C 1
ATOM 2962 O O . ALA C 1 64 ? 53.289 46.248 6.561 1.00 16.71 64 ALA C O 1
ATOM 2964 N N . GLY C 1 65 ? 51.786 44.582 6.488 1.00 15.38 65 GLY C N 1
ATOM 2965 C CA . GLY C 1 65 ? 52.563 43.760 7.391 1.00 11.53 65 GLY C CA 1
ATOM 2966 C C . GLY C 1 65 ? 52.201 44.026 8.821 1.00 14.94 65 GLY C C 1
ATOM 2967 O O . GLY C 1 65 ? 51.441 44.960 9.127 1.00 14.08 65 GLY C O 1
ATOM 2968 N N . ARG C 1 66 ? 52.792 43.239 9.707 1.00 13.03 66 ARG C N 1
ATOM 2969 C CA . ARG C 1 66 ? 52.518 43.340 11.129 1.00 12.41 66 ARG C CA 1
ATOM 2970 C C . ARG C 1 66 ? 52.770 44.711 11.748 1.00 13.30 66 ARG C C 1
ATOM 2971 O O . ARG C 1 66 ? 52.096 45.098 12.711 1.00 11.52 66 ARG C O 1
ATOM 2979 N N . TYR C 1 67 ? 53.731 45.447 11.197 1.00 11.91 67 TYR C N 1
ATOM 2980 C CA . TYR C 1 67 ? 54.069 46.755 11.738 1.00 13.93 67 TYR C CA 1
ATOM 2981 C C . TYR C 1 67 ? 53.693 47.898 10.799 1.00 17.80 67 TYR C C 1
ATOM 2982 O O . TYR C 1 67 ? 54.183 49.017 10.942 1.00 13.79 67 TYR C O 1
ATOM 2991 N N . GLN C 1 68 ? 52.839 47.595 9.825 1.00 17.06 68 GLN C N 1
ATOM 2992 C CA . GLN C 1 68 ? 52.349 48.595 8.893 1.00 15.80 68 GLN C CA 1
ATOM 2993 C C . GLN C 1 68 ? 53.460 49.433 8.271 1.00 19.14 68 GLN C C 1
ATOM 2994 O O . GLN C 1 68 ? 53.470 50.661 8.370 1.00 18.19 68 GLN C O 1
ATOM 3000 N N . LEU C 1 69 ? 54.397 48.744 7.633 1.00 18.14 69 LEU C N 1
ATOM 3001 C CA . LEU C 1 69 ? 55.531 49.371 6.970 1.00 17.59 69 LEU C CA 1
ATOM 3002 C C . LEU C 1 69 ? 55.098 49.980 5.618 1.00 19.96 69 LEU C C 1
ATOM 3003 O O . LEU C 1 69 ? 54.400 49.325 4.829 1.00 13.84 69 LEU C O 1
ATOM 3008 N N . LEU C 1 70 ? 55.471 51.243 5.382 1.00 21.28 70 LEU C N 1
ATOM 3009 C CA . LEU C 1 70 ? 55.160 51.941 4.125 1.00 19.69 70 LEU C CA 1
ATOM 3010 C C . LEU C 1 70 ? 56.054 51.366 3.041 1.00 20.12 70 LEU C C 1
ATOM 3011 O O . LEU C 1 70 ? 57.211 51.011 3.310 1.00 24.07 70 LEU C O 1
ATOM 3016 N N . SER C 1 71 ? 55.555 51.310 1.809 1.00 19.30 71 SER C N 1
ATOM 3017 C CA . SER C 1 71 ? 56.344 50.744 0.719 1.00 20.56 71 SER C CA 1
ATOM 3018 C C . SER C 1 71 ? 57.682 51.446 0.471 1.00 22.39 71 SER C C 1
ATOM 3019 O O . SER C 1 71 ? 58.694 50.777 0.232 1.00 19.19 71 SER C O 1
ATOM 3022 N N . ARG C 1 72 ? 57.706 52.779 0.577 1.00 23.54 72 ARG C N 1
ATOM 3023 C CA . ARG C 1 72 ? 58.941 53.509 0.343 1.00 23.89 72 ARG C CA 1
ATOM 3024 C C . ARG C 1 72 ? 59.990 53.165 1.376 1.00 24.12 72 ARG C C 1
ATOM 3025 O O . ARG C 1 72 ? 61.166 53.043 1.040 1.00 28.96 72 ARG C O 1
ATOM 3061 N N . ASP C 1 75 ? 61.371 49.567 0.578 1.00 21.72 75 ASP C N 1
ATOM 3062 C CA . ASP C 1 75 ? 62.392 49.573 -0.470 1.00 23.66 75 ASP C CA 1
ATOM 3063 C C . ASP C 1 75 ? 63.749 49.990 0.065 1.00 21.11 75 ASP C C 1
ATOM 3064 O O . ASP C 1 75 ? 64.763 49.359 -0.245 1.00 22.77 75 ASP C O 1
ATOM 3069 N N . ALA C 1 76 ? 63.773 51.044 0.875 1.00 17.30 76 ALA C N 1
ATOM 3070 C CA . ALA C 1 76 ? 65.027 51.502 1.468 1.00 19.50 76 ALA C CA 1
ATOM 3071 C C . ALA C 1 76 ? 65.682 50.374 2.290 1.00 21.34 76 ALA C C 1
ATOM 3072 O O . ALA C 1 76 ? 66.814 49.963 2.015 1.00 26.91 76 ALA C O 1
ATOM 3074 N N . TYR C 1 77 ? 64.924 49.808 3.225 1.00 19.63 77 TYR C N 1
ATOM 3075 C CA . TYR C 1 77 ? 65.427 48.740 4.083 1.00 20.27 77 TYR C CA 1
ATOM 3076 C C . TYR C 1 77 ? 65.683 47.406 3.448 1.00 20.00 77 TYR C C 1
ATOM 3077 O O . TYR C 1 77 ? 66.583 46.689 3.900 1.00 22.33 77 TYR C O 1
ATOM 3086 N N . ARG C 1 78 ? 64.879 47.026 2.460 1.00 19.24 78 ARG C N 1
ATOM 3087 C CA . ARG C 1 78 ? 65.115 45.737 1.808 1.00 23.02 78 ARG C CA 1
ATOM 3088 C C . ARG C 1 78 ? 66.506 45.769 1.180 1.00 24.00 78 ARG C C 1
ATOM 3089 O O . ARG C 1 78 ? 67.297 44.852 1.395 1.00 24.04 78 ARG C O 1
ATOM 3104 N N . LYS C 1 79 ? 66.833 46.877 0.514 1.00 27.86 79 LYS C N 1
ATOM 3105 C CA . LYS C 1 79 ? 68.142 47.053 -0.115 1.00 33.02 79 LYS C CA 1
ATOM 3106 C C . LYS C 1 79 ? 69.251 47.098 0.948 1.00 32.69 79 LYS C C 1
ATOM 3107 O O . LYS C 1 79 ? 70.227 46.350 0.890 1.00 34.48 79 LYS C O 1
ATOM 3113 N N . GLN C 1 80 ? 69.062 47.946 1.949 1.00 31.19 80 GLN C N 1
ATOM 3114 C CA . GLN C 1 80 ? 70.022 48.104 3.025 1.00 29.31 80 GLN C CA 1
ATOM 3115 C C . GLN C 1 80 ? 70.337 46.838 3.824 1.00 29.01 80 GLN C C 1
ATOM 3116 O O . GLN C 1 80 ? 71.479 46.619 4.229 1.00 29.68 80 GLN C O 1
ATOM 3122 N N . LEU C 1 81 ? 69.323 46.027 4.096 1.00 26.32 81 LEU C N 1
ATOM 3123 C CA . LEU C 1 81 ? 69.528 44.819 4.885 1.00 25.68 81 LEU C CA 1
ATOM 3124 C C . LEU C 1 81 ? 69.704 43.547 4.071 1.00 24.52 81 LEU C C 1
ATOM 3125 O O . LEU C 1 81 ? 69.954 42.485 4.634 1.00 25.95 81 LEU C O 1
ATOM 3130 N N . GLY C 1 82 ? 69.553 43.653 2.756 1.00 27.60 82 GLY C N 1
ATOM 3131 C CA . GLY C 1 82 ? 69.695 42.491 1.883 1.00 31.03 82 GLY C CA 1
ATOM 3132 C C . GLY C 1 82 ? 68.605 41.449 2.061 1.00 30.44 82 GLY C C 1
ATOM 3133 O O . GLY C 1 82 ? 68.876 40.245 2.079 1.00 32.14 82 GLY C O 1
ATOM 3134 N N . LEU C 1 83 ? 67.368 41.913 2.212 1.00 28.58 83 LEU C N 1
ATOM 3135 C CA . LEU C 1 83 ? 66.233 41.020 2.407 1.00 27.12 83 LEU C CA 1
ATOM 3136 C C . LEU C 1 83 ? 65.711 40.543 1.055 1.00 28.07 83 LEU C C 1
ATOM 3137 O O . LEU C 1 83 ? 65.578 41.330 0.109 1.00 27.86 83 LEU C O 1
ATOM 3142 N N . LYS C 1 84 ? 65.418 39.248 0.978 1.00 27.97 84 LYS C N 1
ATOM 3143 C CA . LYS C 1 84 ? 64.938 38.624 -0.248 1.00 26.65 84 LYS C CA 1
ATOM 3144 C C . LYS C 1 84 ? 63.426 38.525 -0.356 1.00 22.10 84 LYS C C 1
ATOM 3145 O O . LYS C 1 84 ? 62.919 38.157 -1.405 1.00 23.95 84 LYS C O 1
ATOM 3151 N N . ASP C 1 85 ? 62.704 38.811 0.726 1.00 20.60 85 ASP C N 1
ATOM 3152 C CA . ASP C 1 85 ? 61.244 38.716 0.708 1.00 17.75 85 ASP C CA 1
ATOM 3153 C C . ASP C 1 85 ? 60.623 39.581 1.790 1.00 15.16 85 ASP C C 1
ATOM 3154 O O . ASP C 1 85 ? 61.333 40.229 2.557 1.00 14.81 85 ASP C O 1
ATOM 3159 N N . PHE C 1 86 ? 59.300 39.549 1.857 1.00 13.37 86 PHE C N 1
ATOM 3160 C CA . PHE C 1 86 ? 58.529 40.292 2.847 1.00 13.61 86 PHE C CA 1
ATOM 3161 C C . PHE C 1 86 ? 57.908 39.273 3.819 1.00 15.80 86 PHE C C 1
ATOM 3162 O O . PHE C 1 86 ? 56.771 39.433 4.267 1.00 18.77 86 PHE C O 1
ATOM 3170 N N . SER C 1 87 ? 58.658 38.224 4.151 1.00 16.31 87 SER C N 1
ATOM 3171 C CA . SER C 1 87 ? 58.177 37.196 5.082 1.00 15.82 87 SER C CA 1
ATOM 3172 C C . SER C 1 87 ? 58.157 37.762 6.501 1.00 13.89 87 SER C C 1
ATOM 3173 O O . SER C 1 87 ? 58.763 38.809 6.758 1.00 17.60 87 SER C O 1
ATOM 3176 N N . PRO C 1 88 ? 57.482 37.071 7.452 1.00 16.35 88 PRO C N 1
ATOM 3177 C CA . PRO C 1 88 ? 57.422 37.541 8.846 1.00 14.27 88 PRO C CA 1
ATOM 3178 C C . PRO C 1 88 ? 58.791 37.884 9.422 1.00 12.43 88 PRO C C 1
ATOM 3179 O O . PRO C 1 88 ? 58.949 38.939 10.032 1.00 14.59 88 PRO C O 1
ATOM 3183 N N . LYS C 1 89 ? 59.782 37.028 9.192 1.00 11.03 89 LYS C N 1
ATOM 3184 C CA . LYS C 1 89 ? 61.126 37.304 9.683 1.00 13.84 89 LYS C CA 1
ATOM 3185 C C . LYS C 1 89 ? 61.697 38.618 9.102 1.00 18.25 89 LYS C C 1
ATOM 3186 O O . LYS C 1 89 ? 62.330 39.388 9.827 1.00 19.50 89 LYS C O 1
ATOM 3192 N N . SER C 1 90 ? 61.469 38.876 7.811 1.00 15.86 90 SER C N 1
ATOM 3193 C CA . SER C 1 90 ? 61.939 40.107 7.169 1.00 13.11 90 SER C CA 1
ATOM 3194 C C . SER C 1 90 ? 61.217 41.322 7.761 1.00 11.71 90 SER C C 1
ATOM 3195 O O . SER C 1 90 ? 61.822 42.363 7.974 1.00 14.37 90 SER C O 1
ATOM 3198 N N . GLN C 1 91 ? 59.928 41.173 8.047 1.00 12.61 91 GLN C N 1
ATOM 3199 C CA . GLN C 1 91 ? 59.157 42.257 8.640 1.00 14.00 91 GLN C CA 1
ATOM 3200 C C . GLN C 1 91 ? 59.677 42.609 10.036 1.00 17.57 91 GLN C C 1
ATOM 3201 O O . GLN C 1 91 ? 59.782 43.799 10.370 1.00 17.36 91 GLN C O 1
ATOM 3207 N N . ASP C 1 92 ? 59.999 41.584 10.841 1.00 14.97 92 ASP C N 1
ATOM 3208 C CA . ASP C 1 92 ? 60.552 41.783 12.182 1.00 10.62 92 ASP C CA 1
ATOM 3209 C C . ASP C 1 92 ? 61.918 42.491 12.057 1.00 13.13 92 ASP C C 1
ATOM 3210 O O . ASP C 1 92 ? 62.257 43.392 12.827 1.00 13.97 92 ASP C O 1
ATOM 3215 N N . ALA C 1 93 ? 62.707 42.054 11.088 1.00 11.88 93 ALA C N 1
ATOM 3216 C CA . ALA C 1 93 ? 64.030 42.610 10.861 1.00 16.57 93 ALA C CA 1
ATOM 3217 C C . ALA C 1 93 ? 63.981 44.118 10.635 1.00 16.63 93 ALA C C 1
ATOM 3218 O O . ALA C 1 93 ? 64.737 44.878 11.267 1.00 16.90 93 ALA C O 1
ATOM 3220 N N . VAL C 1 94 ? 63.100 44.547 9.730 1.00 14.24 94 VAL C N 1
ATOM 3221 C CA . VAL C 1 94 ? 62.963 45.974 9.424 1.00 14.82 94 VAL C CA 1
ATOM 3222 C C . VAL C 1 94 ? 62.495 46.791 10.635 1.00 13.82 94 VAL C C 1
ATOM 3223 O O . VAL C 1 94 ? 63.029 47.867 10.905 1.00 14.53 94 VAL C O 1
ATOM 3227 N N . ALA C 1 95 ? 61.524 46.264 11.377 1.00 11.12 95 ALA C N 1
ATOM 3228 C CA . ALA C 1 95 ? 61.008 46.963 12.550 1.00 11.99 95 ALA C CA 1
ATOM 3229 C C . ALA C 1 95 ? 62.124 47.131 13.583 1.00 11.98 95 ALA C C 1
ATOM 3230 O O . ALA C 1 95 ? 62.330 48.217 14.109 1.00 14.33 95 ALA C O 1
ATOM 3232 N N . LEU C 1 96 ? 62.880 46.068 13.828 1.00 12.94 96 LEU C N 1
ATOM 3233 C CA . LEU C 1 96 ? 63.976 46.127 14.792 1.00 16.51 96 LEU C CA 1
ATOM 3234 C C . LEU C 1 96 ? 65.061 47.088 14.336 1.00 14.66 96 LEU C C 1
ATOM 3235 O O . LEU C 1 96 ? 65.655 47.796 15.155 1.00 16.28 96 LEU C O 1
ATOM 3240 N N . GLN C 1 97 ? 65.330 47.102 13.033 1.00 14.54 97 GLN C N 1
ATOM 3241 C CA . GLN C 1 97 ? 66.324 48.018 12.470 1.00 13.96 97 GLN C CA 1
ATOM 3242 C C . GLN C 1 97 ? 65.894 49.481 12.696 1.00 11.69 97 GLN C C 1
ATOM 3243 O O . GLN C 1 97 ? 66.713 50.336 13.012 1.00 13.04 97 GLN C O 1
ATOM 3249 N N . GLN C 1 98 ? 64.611 49.771 12.520 1.00 13.49 98 GLN C N 1
ATOM 3250 C CA . GLN C 1 98 ? 64.120 51.134 12.717 1.00 13.99 98 GLN C CA 1
ATOM 3251 C C . GLN C 1 98 ? 64.210 51.512 14.185 1.00 15.69 98 GLN C C 1
ATOM 3252 O O . GLN C 1 98 ? 64.570 52.640 14.510 1.00 20.41 98 GLN C O 1
ATOM 3258 N N . ILE C 1 99 ? 63.914 50.557 15.069 1.00 15.51 99 ILE C N 1
ATOM 3259 C CA . ILE C 1 99 ? 63.981 50.783 16.509 1.00 11.90 99 ILE C CA 1
ATOM 3260 C C . ILE C 1 99 ? 65.435 51.016 16.900 1.00 17.89 99 ILE C C 1
ATOM 3261 O O . ILE C 1 99 ? 65.734 51.877 17.743 1.00 18.94 99 ILE C O 1
ATOM 3266 N N . LYS C 1 100 ? 66.340 50.267 16.272 1.00 13.32 100 LYS C N 1
ATOM 3267 C CA . LYS C 1 100 ? 67.757 50.406 16.541 1.00 14.71 100 LYS C CA 1
ATOM 3268 C C . LYS C 1 100 ? 68.219 51.811 16.196 1.00 17.67 100 LYS C C 1
ATOM 3269 O O . LYS C 1 100 ? 68.872 52.475 17.004 1.00 22.02 100 LYS C O 1
ATOM 3275 N N . GLU C 1 101 ? 67.844 52.274 15.007 1.00 20.35 101 GLU C N 1
ATOM 3276 C CA . GLU C 1 101 ? 68.233 53.600 14.529 1.00 20.92 101 GLU C CA 1
ATOM 3277 C C . GLU C 1 101 ? 67.712 54.742 15.373 1.00 23.24 101 GLU C C 1
ATOM 3278 O O . GLU C 1 101 ? 68.277 55.833 15.357 1.00 26.49 101 GLU C O 1
ATOM 3284 N N . ARG C 1 102 ? 66.637 54.497 16.104 1.00 21.74 102 ARG C N 1
ATOM 3285 C CA . ARG C 1 102 ? 66.085 55.526 16.968 1.00 20.42 102 ARG C CA 1
ATOM 3286 C C . ARG C 1 102 ? 66.750 55.462 18.343 1.00 18.77 102 ARG C C 1
ATOM 3287 O O . ARG C 1 102 ? 66.405 56.226 19.235 1.00 19.48 102 ARG C O 1
ATOM 3295 N N . GLY C 1 103 ? 67.730 54.575 18.501 1.00 15.79 103 GLY C N 1
ATOM 3296 C CA . GLY C 1 103 ? 68.401 54.444 19.789 1.00 14.49 103 GLY C CA 1
ATOM 3297 C C . GLY C 1 103 ? 67.512 53.905 20.903 1.00 17.52 103 GLY C C 1
ATOM 3298 O O . GLY C 1 103 ? 67.813 54.098 22.083 1.00 15.62 103 GLY C O 1
ATOM 3299 N N . ALA C 1 104 ? 66.475 53.142 20.544 1.00 16.40 104 ALA C N 1
ATOM 3300 C CA . ALA C 1 104 ? 65.546 52.616 21.538 1.00 14.60 104 ALA C CA 1
ATOM 3301 C C . ALA C 1 104 ? 65.859 51.230 22.108 1.00 13.93 104 ALA C C 1
ATOM 3302 O O . ALA C 1 104 ? 65.361 50.885 23.182 1.00 15.16 104 ALA C O 1
ATOM 3304 N N . LEU C 1 105 ? 66.737 50.472 21.451 1.00 16.64 105 LEU C N 1
ATOM 3305 C CA . LEU C 1 105 ? 67.068 49.114 21.908 1.00 16.19 105 LEU C CA 1
ATOM 3306 C C . LEU C 1 105 ? 67.518 49.023 23.367 1.00 19.46 105 LEU C C 1
ATOM 3307 O O . LEU C 1 105 ? 66.982 48.213 24.123 1.00 20.15 105 LEU C O 1
ATOM 3312 N N . PRO C 1 106 ? 68.499 49.851 23.793 1.00 19.44 106 PRO C N 1
ATOM 3313 C CA . PRO C 1 106 ? 68.944 49.781 25.191 1.00 18.57 106 PRO C CA 1
ATOM 3314 C C . PRO C 1 106 ? 67.778 50.049 26.147 1.00 20.72 106 PRO C C 1
ATOM 3315 O O . PRO C 1 106 ? 67.648 49.402 27.182 1.00 23.17 106 PRO C O 1
ATOM 3319 N N . MET C 1 107 ? 66.896 50.971 25.771 1.00 24.32 107 MET C N 1
ATOM 3320 C CA . MET C 1 107 ? 65.728 51.301 26.589 1.00 19.02 107 MET C CA 1
ATOM 3321 C C . MET C 1 107 ? 64.793 50.090 26.717 1.00 20.47 107 MET C C 1
ATOM 3322 O O . MET C 1 107 ? 64.278 49.790 27.807 1.00 15.20 107 MET C O 1
ATOM 3327 N N . ILE C 1 108 ? 64.577 49.395 25.603 1.00 17.42 108 ILE C N 1
ATOM 3328 C CA . ILE C 1 108 ? 63.719 48.216 25.590 1.00 17.04 108 ILE C CA 1
ATOM 3329 C C . ILE C 1 108 ? 64.354 47.106 26.420 1.00 18.56 108 ILE C C 1
ATOM 3330 O O . ILE C 1 108 ? 63.711 46.542 27.307 1.00 14.97 108 ILE C O 1
ATOM 3335 N N . ASP C 1 109 ? 65.629 46.835 26.168 1.00 20.07 109 ASP C N 1
ATOM 3336 C CA . ASP C 1 109 ? 66.347 45.801 26.903 1.00 23.10 109 ASP C CA 1
ATOM 3337 C C . ASP C 1 109 ? 66.340 46.020 28.409 1.00 25.55 109 ASP C C 1
ATOM 3338 O O . ASP C 1 109 ? 66.219 45.053 29.163 1.00 23.25 109 ASP C O 1
ATOM 3343 N N . ARG C 1 110 ? 66.479 47.274 28.845 1.00 24.01 110 ARG C N 1
ATOM 3344 C CA . ARG C 1 110 ? 66.529 47.543 30.272 1.00 24.22 110 ARG C CA 1
ATOM 3345 C C . ARG C 1 110 ? 65.169 47.711 30.923 1.00 24.19 110 ARG C C 1
ATOM 3346 O O . ARG C 1 110 ? 65.087 47.819 32.142 1.00 27.19 110 ARG C O 1
ATOM 3354 N N . GLY C 1 111 ? 64.105 47.746 30.128 1.00 22.44 111 GLY C N 1
ATOM 3355 C CA . GLY C 1 111 ? 62.778 47.910 30.705 1.00 19.18 111 GLY C CA 1
ATOM 3356 C C . GLY C 1 111 ? 62.210 49.329 30.783 1.00 20.09 111 GLY C C 1
ATOM 3357 O O . GLY C 1 111 ? 61.174 49.540 31.413 1.00 15.69 111 GLY C O 1
ATOM 3358 N N . ASP C 1 112 ? 62.867 50.307 30.158 1.00 22.67 112 ASP C N 1
ATOM 3359 C CA . ASP C 1 112 ? 62.367 51.689 30.152 1.00 20.30 112 ASP C CA 1
ATOM 3360 C C . ASP C 1 112 ? 61.436 51.832 28.942 1.00 20.18 112 ASP C C 1
ATOM 3361 O O . ASP C 1 112 ? 61.742 52.520 27.960 1.00 20.49 112 ASP C O 1
ATOM 3366 N N . ILE C 1 113 ? 60.280 51.184 29.032 1.00 16.34 113 ILE C N 1
ATOM 3367 C CA . ILE C 1 113 ? 59.323 51.158 27.934 1.00 17.78 113 ILE C CA 1
ATOM 3368 C C . ILE C 1 113 ? 58.686 52.495 27.561 1.00 18.70 113 ILE C C 1
ATOM 3369 O O . ILE C 1 113 ? 58.499 52.811 26.373 1.00 18.34 113 ILE C O 1
ATOM 3374 N N . ARG C 1 114 ? 58.378 53.296 28.572 1.00 21.21 114 ARG C N 1
ATOM 3375 C CA . ARG C 1 114 ? 57.787 54.604 28.336 1.00 20.03 114 ARG C CA 1
ATOM 3376 C C . ARG C 1 114 ? 58.692 55.431 27.435 1.00 17.39 114 ARG C C 1
ATOM 3377 O O . ARG C 1 114 ? 58.208 56.054 26.497 1.00 23.14 114 ARG C O 1
ATOM 3385 N N . GLN C 1 115 ? 60.000 55.389 27.687 1.00 15.97 115 GLN C N 1
ATOM 3386 C CA . GLN C 1 115 ? 60.975 56.125 26.879 1.00 17.96 115 GLN C CA 1
ATOM 3387 C C . GLN C 1 115 ? 61.093 55.531 25.487 1.00 16.80 115 GLN C C 1
ATOM 3388 O O . GLN C 1 115 ? 61.167 56.272 24.508 1.00 19.59 115 GLN C O 1
ATOM 3394 N N . ALA C 1 116 ? 61.126 54.198 25.395 1.00 15.58 116 ALA C N 1
ATOM 3395 C CA . ALA C 1 116 ? 61.217 53.530 24.093 1.00 14.77 116 ALA C CA 1
ATOM 3396 C C . ALA C 1 116 ? 60.019 53.927 23.224 1.00 12.94 116 ALA C C 1
ATOM 3397 O O . ALA C 1 116 ? 60.185 54.272 22.057 1.00 14.19 116 ALA C O 1
ATOM 3399 N N . ILE C 1 117 ? 58.829 53.930 23.816 1.00 10.77 117 ILE C N 1
ATOM 3400 C CA . ILE C 1 117 ? 57.608 54.306 23.112 1.00 14.84 117 ILE C CA 1
ATOM 3401 C C . ILE C 1 117 ? 57.712 55.735 22.551 1.00 17.74 117 ILE C C 1
ATOM 3402 O O . ILE C 1 117 ? 57.436 55.971 21.374 1.00 19.04 117 ILE C O 1
ATOM 3407 N N . ASP C 1 118 ? 58.164 56.671 23.380 1.00 17.50 118 ASP C N 1
ATOM 3408 C CA . ASP C 1 118 ? 58.339 58.063 22.958 1.00 17.24 118 ASP C CA 1
ATOM 3409 C C . ASP C 1 118 ? 59.346 58.174 21.811 1.00 15.37 118 ASP C C 1
ATOM 3410 O O . ASP C 1 118 ? 59.129 58.887 20.851 1.00 13.98 118 ASP C O 1
ATOM 3415 N N . ARG C 1 119 ? 60.460 57.471 21.923 1.00 18.34 119 ARG C N 1
ATOM 3416 C CA . ARG C 1 119 ? 61.473 57.469 20.877 1.00 20.22 119 ARG C CA 1
ATOM 3417 C C . ARG C 1 119 ? 60.966 56.900 19.563 1.00 18.45 119 ARG C C 1
ATOM 3418 O O . ARG C 1 119 ? 61.376 57.345 18.497 1.00 19.58 119 ARG C O 1
ATOM 3426 N N . CYS C 1 120 ? 60.089 55.906 19.643 1.00 17.20 120 CYS C N 1
ATOM 3427 C CA . CYS C 1 120 ? 59.558 55.272 18.442 1.00 16.49 120 CYS C CA 1
ATOM 3428 C C . CYS C 1 120 ? 58.297 55.887 17.884 1.00 15.49 120 CYS C C 1
ATOM 3429 O O . CYS C 1 120 ? 57.842 55.463 16.825 1.00 16.20 120 CYS C O 1
ATOM 3432 N N . SER C 1 121 ? 57.756 56.909 18.553 1.00 19.25 121 SER C N 1
ATOM 3433 C CA . SER C 1 121 ? 56.520 57.553 18.104 1.00 16.29 121 SER C CA 1
ATOM 3434 C C . SER C 1 121 ? 56.650 58.219 16.747 1.00 14.19 121 SER C C 1
ATOM 3435 O O . SER C 1 121 ? 55.664 58.454 16.078 1.00 19.47 121 SER C O 1
ATOM 3438 N N . ASN C 1 122 ? 57.868 58.523 16.324 1.00 16.95 122 ASN C N 1
ATOM 3439 C CA . ASN C 1 122 ? 58.015 59.160 15.025 1.00 19.76 122 ASN C CA 1
ATOM 3440 C C . ASN C 1 122 ? 57.928 58.147 13.882 1.00 20.46 122 ASN C C 1
ATOM 3441 O O . ASN C 1 122 ? 57.793 58.539 12.723 1.00 16.53 122 ASN C O 1
ATOM 3446 N N . ILE C 1 123 ? 57.950 56.854 14.206 1.00 18.63 123 ILE C N 1
ATOM 3447 C CA . ILE C 1 123 ? 57.871 55.805 13.183 1.00 15.74 123 ILE C CA 1
ATOM 3448 C C . ILE C 1 123 ? 56.465 55.261 13.081 1.00 14.99 123 ILE C C 1
ATOM 3449 O O . ILE C 1 123 ? 55.944 55.112 11.993 1.00 15.08 123 ILE C O 1
ATOM 3468 N N . ALA C 1 125 ? 52.443 55.536 13.934 1.00 20.78 125 ALA C N 1
ATOM 3469 C CA . ALA C 1 125 ? 51.354 56.451 14.227 1.00 23.58 125 ALA C CA 1
ATOM 3470 C C . ALA C 1 125 ? 50.515 56.156 15.461 1.00 23.61 125 ALA C C 1
ATOM 3471 O O . ALA C 1 125 ? 49.889 57.069 15.996 1.00 26.47 125 ALA C O 1
ATOM 3473 N N . SER C 1 126 ? 50.464 54.897 15.900 1.00 21.56 126 SER C N 1
ATOM 3474 C CA . SER C 1 126 ? 49.646 54.550 17.066 1.00 18.50 126 SER C CA 1
ATOM 3475 C C . SER C 1 126 ? 50.343 54.849 18.395 1.00 19.16 126 SER C C 1
ATOM 3476 O O . SER C 1 126 ? 49.704 54.867 19.452 1.00 18.35 126 SER C O 1
ATOM 3479 N N . LEU C 1 127 ? 51.654 55.069 18.342 1.00 15.49 127 LEU C N 1
ATOM 3480 C CA . LEU C 1 127 ? 52.429 55.352 19.549 1.00 18.21 127 LEU C CA 1
ATOM 3481 C C . LEU C 1 127 ? 52.364 56.839 19.887 1.00 23.53 127 LEU C C 1
ATOM 3482 O O . LEU C 1 127 ? 52.633 57.667 19.035 1.00 17.91 127 LEU C O 1
ATOM 3487 N N . PRO C 1 128 ? 52.083 57.207 21.139 1.00 24.24 128 PRO C N 1
ATOM 3488 C CA . PRO C 1 128 ? 52.046 58.658 21.368 1.00 22.36 128 PRO C CA 1
ATOM 3489 C C . PRO C 1 128 ? 53.440 59.220 21.688 1.00 20.66 128 PRO C C 1
ATOM 3490 O O . PRO C 1 128 ? 54.334 58.474 22.076 1.00 23.26 128 PRO C O 1
ATOM 3494 N N . GLY C 1 129 ? 53.642 60.516 21.467 1.00 17.68 129 GLY C N 1
ATOM 3495 C CA . GLY C 1 129 ? 54.909 61.135 21.809 1.00 12.87 129 GLY C CA 1
ATOM 3496 C C . GLY C 1 129 ? 54.697 61.664 23.220 1.00 13.87 129 GLY C C 1
ATOM 3497 O O . GLY C 1 129 ? 53.548 61.949 23.607 1.00 18.76 129 GLY C O 1
ATOM 3498 N N . ALA C 1 130 ? 55.772 61.914 23.955 1.00 15.34 130 ALA C N 1
ATOM 3499 C CA . ALA C 1 130 ? 55.654 62.367 25.351 1.00 23.24 130 ALA C CA 1
ATOM 3500 C C . ALA C 1 130 ? 55.109 63.788 25.575 1.00 28.02 130 ALA C C 1
ATOM 3501 O O . ALA C 1 130 ? 54.541 64.078 26.630 1.00 30.42 130 ALA C O 1
ATOM 3503 N N . GLY C 1 131 ? 55.327 64.684 24.615 1.00 27.46 131 GLY C N 1
ATOM 3504 C CA . GLY C 1 131 ? 54.809 66.033 24.744 1.00 27.92 131 GLY C CA 1
ATOM 3505 C C . GLY C 1 131 ? 53.307 66.098 24.462 1.00 31.43 131 GLY C C 1
ATOM 3506 O O . GLY C 1 131 ? 52.690 67.084 24.820 1.00 33.97 131 GLY C O 1
ATOM 3507 N N . TYR C 1 132 ? 52.715 65.059 23.851 1.00 35.73 132 TYR C N 1
ATOM 3508 C CA . TYR C 1 132 ? 51.267 65.038 23.524 1.00 40.20 132 TYR C CA 1
ATOM 3509 C C . TYR C 1 132 ? 50.411 64.817 24.760 1.00 37.40 132 TYR C C 1
ATOM 3510 O O . TYR C 1 132 ? 50.737 63.966 25.590 1.00 38.44 132 TYR C O 1
ATOM 3519 N N . GLY C 1 133 ? 49.202 65.365 24.731 1.00 34.40 133 GLY C N 1
ATOM 3520 C CA . GLY C 1 133 ? 48.299 65.223 25.859 1.00 37.28 133 GLY C CA 1
ATOM 3521 C C . GLY C 1 133 ? 47.913 63.834 26.358 1.00 42.02 133 GLY C C 1
ATOM 3522 O O . GLY C 1 133 ? 47.893 63.597 27.577 1.00 42.19 133 GLY C O 1
ATOM 3523 N N . GLN C 1 134 ? 47.619 62.907 25.449 1.00 45.55 134 GLN C N 1
ATOM 3524 C CA . GLN C 1 134 ? 47.184 61.569 25.895 1.00 48.96 134 GLN C CA 1
ATOM 3525 C C . GLN C 1 134 ? 48.261 60.517 26.180 1.00 44.64 134 GLN C C 1
ATOM 3526 O O . GLN C 1 134 ? 47.937 59.370 26.463 1.00 43.84 134 GLN C O 1
ATOM 3532 N N . PHE C 1 135 ? 49.527 60.923 26.186 1.00 36.61 135 PHE C N 1
ATOM 3533 C CA . PHE C 1 135 ? 50.635 59.993 26.414 1.00 32.15 135 PHE C CA 1
ATOM 3534 C C . PHE C 1 135 ? 50.554 59.090 27.644 1.00 33.05 135 PHE C C 1
ATOM 3535 O O . PHE C 1 135 ? 50.664 57.875 27.523 1.00 27.41 135 PHE C O 1
ATOM 3543 N N . GLU C 1 136 ? 50.439 59.688 28.826 1.00 35.52 136 GLU C N 1
ATOM 3544 C CA . GLU C 1 136 ? 50.366 58.886 30.047 1.00 37.76 136 GLU C CA 1
ATOM 3545 C C . GLU C 1 136 ? 49.265 57.843 29.997 1.00 39.22 136 GLU C C 1
ATOM 3546 O O . GLU C 1 136 ? 49.469 56.688 30.383 1.00 38.47 136 GLU C O 1
ATOM 3552 N N . HIS C 1 137 ? 48.117 58.232 29.459 1.00 41.92 137 HIS C N 1
ATOM 3553 C CA . HIS C 1 137 ? 47.006 57.313 29.355 1.00 42.19 137 HIS C CA 1
ATOM 3554 C C . HIS C 1 137 ? 47.277 56.189 28.351 1.00 40.43 137 HIS C C 1
ATOM 3555 O O . HIS C 1 137 ? 47.058 55.019 28.660 1.00 41.44 137 HIS C O 1
ATOM 3562 N N . LYS C 1 138 ? 47.752 56.530 27.158 1.00 38.00 138 LYS C N 1
ATOM 3563 C CA . LYS C 1 138 ? 48.026 55.515 26.148 1.00 35.62 138 LYS C CA 1
ATOM 3564 C C . LYS C 1 138 ? 49.189 54.597 26.508 1.00 33.59 138 LYS C C 1
ATOM 3565 O O . LYS C 1 138 ? 49.154 53.396 26.220 1.00 33.01 138 LYS C O 1
ATOM 3571 N N . ALA C 1 139 ? 50.197 55.151 27.176 1.00 31.01 139 ALA C N 1
ATOM 3572 C CA . ALA C 1 139 ? 51.355 54.376 27.582 1.00 28.28 139 ALA C CA 1
ATOM 3573 C C . ALA C 1 139 ? 50.976 53.293 28.594 1.00 28.08 139 ALA C C 1
ATOM 3574 O O . ALA C 1 139 ? 51.608 52.252 28.630 1.00 30.03 139 ALA C O 1
ATOM 3576 N N . ASP C 1 140 ? 49.956 53.528 29.421 1.00 29.53 140 ASP C N 1
ATOM 3577 C CA . ASP C 1 140 ? 49.536 52.521 30.400 1.00 28.14 140 ASP C CA 1
ATOM 3578 C C . ASP C 1 140 ? 49.020 51.278 29.696 1.00 27.66 140 ASP C C 1
ATOM 3579 O O . ASP C 1 140 ? 49.390 50.164 30.052 1.00 33.57 140 ASP C O 1
ATOM 3584 N N . SER C 1 141 ? 48.150 51.471 28.709 1.00 24.01 141 SER C N 1
ATOM 3585 C CA . SER C 1 141 ? 47.599 50.365 27.931 1.00 23.15 141 SER C CA 1
ATOM 3586 C C . SER C 1 141 ? 48.753 49.643 27.258 1.00 22.49 141 SER C C 1
ATOM 3587 O O . SER C 1 141 ? 48.855 48.419 27.335 1.00 26.80 141 SER C O 1
ATOM 3590 N N . LEU C 1 142 ? 49.636 50.407 26.618 1.00 17.37 142 LEU C N 1
ATOM 3591 C CA . LEU C 1 142 ? 50.775 49.824 25.934 1.00 18.04 142 LEU C CA 1
ATOM 3592 C C . LEU C 1 142 ? 51.675 49.030 26.872 1.00 16.43 142 LEU C C 1
ATOM 3593 O O . LEU C 1 142 ? 52.097 47.914 26.551 1.00 20.26 142 LEU C O 1
ATOM 3598 N N . ILE C 1 143 ? 51.947 49.590 28.040 1.00 17.72 143 ILE C N 1
ATOM 3599 C CA . ILE C 1 143 ? 52.791 48.940 29.026 1.00 18.53 143 ILE C CA 1
ATOM 3600 C C . ILE C 1 143 ? 52.134 47.660 29.509 1.00 20.24 143 ILE C C 1
ATOM 3601 O O . ILE C 1 143 ? 52.812 46.657 29.733 1.00 21.10 143 ILE C O 1
ATOM 3606 N N . ALA C 1 144 ? 50.813 47.681 29.638 1.00 18.18 144 ALA C N 1
ATOM 3607 C CA . ALA C 1 144 ? 50.083 46.494 30.071 1.00 21.15 144 ALA C CA 1
ATOM 3608 C C . ALA C 1 144 ? 50.237 45.370 29.046 1.00 22.16 144 ALA C C 1
ATOM 3609 O O . ALA C 1 144 ? 50.515 44.209 29.401 1.00 24.63 144 ALA C O 1
ATOM 3611 N N . LYS C 1 145 ? 50.068 45.712 27.770 1.00 22.72 145 LYS C N 1
ATOM 3612 C CA . LYS C 1 145 ? 50.213 44.723 26.699 1.00 19.53 145 LYS C CA 1
ATOM 3613 C C . LYS C 1 145 ? 51.643 44.215 26.633 1.00 18.22 145 LYS C C 1
ATOM 3614 O O . LYS C 1 145 ? 51.872 43.038 26.372 1.00 21.37 145 LYS C O 1
ATOM 3620 N N . PHE C 1 146 ? 52.606 45.107 26.846 1.00 15.40 146 PHE C N 1
ATOM 3621 C CA . PHE C 1 146 ? 54.014 44.720 26.831 1.00 18.65 146 PHE C CA 1
ATOM 3622 C C . PHE C 1 146 ? 54.259 43.667 27.923 1.00 20.55 146 PHE C C 1
ATOM 3623 O O . PHE C 1 146 ? 54.932 42.664 27.698 1.00 19.65 146 PHE C O 1
ATOM 3631 N N . LYS C 1 147 ? 53.699 43.905 29.103 1.00 25.10 147 LYS C N 1
ATOM 3632 C CA . LYS C 1 147 ? 53.845 43.005 30.239 1.00 25.95 147 LYS C CA 1
ATOM 3633 C C . LYS C 1 147 ? 53.200 41.661 29.960 1.00 27.69 147 LYS C C 1
ATOM 3634 O O . LYS C 1 147 ? 53.768 40.615 30.289 1.00 28.92 147 LYS C O 1
ATOM 3640 N N . GLU C 1 148 ? 52.015 41.655 29.358 1.00 27.00 148 GLU C N 1
ATOM 3641 C CA . GLU C 1 148 ? 51.409 40.362 29.099 1.00 28.08 148 GLU C CA 1
ATOM 3642 C C . GLU C 1 148 ? 52.088 39.569 27.999 1.00 23.64 148 GLU C C 1
ATOM 3643 O O . GLU C 1 148 ? 51.965 38.355 27.938 1.00 27.65 148 GLU C O 1
ATOM 3649 N N . ALA C 1 149 ? 52.882 40.245 27.184 1.00 21.34 149 A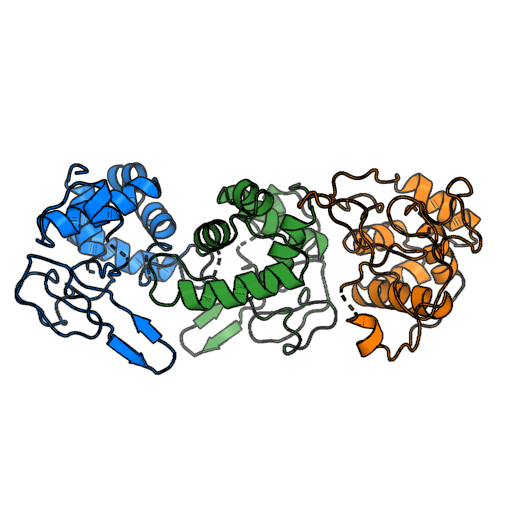LA C N 1
ATOM 3650 C CA . ALA C 1 149 ? 53.638 39.571 26.144 1.00 20.30 149 ALA C CA 1
ATOM 3651 C C . ALA C 1 149 ? 54.918 38.995 26.763 1.00 18.62 149 ALA C C 1
ATOM 3652 O O . ALA C 1 149 ? 55.753 38.426 26.062 1.00 24.89 149 ALA C O 1
ATOM 3654 N N . GLY C 1 150 ? 55.075 39.170 28.074 1.00 18.39 150 GLY C N 1
ATOM 3655 C CA . GLY C 1 150 ? 56.238 38.643 28.768 1.00 21.84 150 GLY C CA 1
ATOM 3656 C C . GLY C 1 150 ? 57.385 39.608 29.019 1.00 22.57 150 GLY C C 1
ATOM 3657 O O . GLY C 1 150 ? 58.466 39.209 29.492 1.00 27.17 150 GLY C O 1
ATOM 3658 N N . GLY C 1 151 ? 57.184 40.875 28.693 1.00 20.68 151 GLY C N 1
ATOM 3659 C CA . GLY C 1 151 ? 58.243 41.841 28.911 1.00 22.82 151 GLY C CA 1
ATOM 3660 C C . GLY C 1 151 ? 58.271 42.316 30.354 1.00 23.54 151 GLY C C 1
ATOM 3661 O O . GLY C 1 151 ? 57.254 42.306 31.043 1.00 22.73 151 GLY C O 1
ATOM 3662 N N . THR C 1 152 ? 59.443 42.734 30.815 1.00 26.77 152 THR C N 1
ATOM 3663 C CA . THR C 1 152 ? 59.590 43.229 32.176 1.00 30.61 152 THR C CA 1
ATOM 3664 C C . THR C 1 152 ? 59.853 44.733 32.131 1.00 26.50 152 THR C C 1
ATOM 3665 O O . THR C 1 152 ? 60.673 45.207 31.352 1.00 27.51 152 THR C O 1
ATOM 3669 N N . VAL C 1 153 ? 59.069 45.481 32.893 1.00 29.13 153 VAL C N 1
ATOM 3670 C CA . VAL C 1 153 ? 59.185 46.931 32.951 1.00 32.26 153 VAL C CA 1
ATOM 3671 C C . VAL C 1 153 ? 59.988 47.290 34.191 1.00 33.47 153 VAL C C 1
ATOM 3672 O O . VAL C 1 153 ? 59.969 46.532 35.149 1.00 29.70 153 VAL C O 1
ATOM 3676 N N . ARG C 1 154 ? 60.730 48.397 34.139 1.00 38.34 154 ARG C N 1
ATOM 3677 C CA . ARG C 1 154 ? 61.536 48.862 35.266 1.00 44.36 154 ARG C CA 1
ATOM 3678 C C . ARG C 1 154 ? 60.805 49.947 36.088 1.00 46.69 154 ARG C C 1
ATOM 3679 O O . ARG C 1 154 ? 60.167 50.834 35.470 1.00 44.47 154 ARG C O 1
#

B-factor: mean 25.87, std 14.49, range [3.64, 97.85]

Radius of gyration: 26.3 Å; Cα contacts (8 Å, |Δi|>4): 795; chains: 3; bounding box: 37×80×42 Å

GO terms:
  GO:0044659 viral release from host cell by cytolysis (P, IDA)
  GO:0003796 lysozyme activity (F, IDA)
  GO:0008933 peptidoglycan lytic transglycosylase activity (F, IDA)
  GO:0008932 lytic endotransglycosylase activity (F, EXP)
  GO:0008933 peptidoglycan lytic transglycosylase activity (F, IMP)

InterPro domains:
  IPR023346 Lysozyme-like domain superfamily [SSF53955] (2-152)
  IPR034691 Endolysin lambda type [MF_04109] (1-154)

Sequence (450 aa):
MVEINNQRKAFLDMLASEGTDNGRQKTRNHGYDVIVGGELFTDYSDHPRKLVTLNPKLKSTGAGRYQLLSRDAYRKQLGLKDFSPKSQDAVALQQIKERGALPMIDRGDIRQAIDRCSNIASLPGAGYGQFEHKADSLIAKFKEAGGTVRMVEINNQRKAFLDMLASEGTDNGRQKTRNHGYDVIVGGELFTDYSDHPRKLVTLNPKLKSTGAGRYQLLSRDAYRKQLGLKDFSPKSQDAVALQQIKERGALPMIDRGDIRQAIDRCSNIASLPGAGYGQFEHKADSLIAKFKEAGGTVRMVEINNQRKAFLDMLASEGTDNGRQKTRNHGYDVIVGGELFTDYSDHPRKLVTLNPKLKSTGAGRYQLLSRDAYRKQLGLKDFSPKSQDAVALQQIKERGALPMIDRGDIRQAIDRCSNIASLPGAGYGQFEHKADSLIAKFKEAGGTVR

CATH classification: 1.10.530.10